Protein AF-A0A7Y5CCT7-F1 (afdb_monomer_lite)

Sequence (639 aa):
MWETSLDADAASLSAALAESGMPEADVRQTIVNYRAVRVAMAPTPEQLVTNQPAVPVNAQSLDEVTAKIPREFALYAQGAALYHTHDWDGAVSKWKSLLALPESERRHRSVWAAYMIARATTDTNEAAAHYDMTRDLAKAGFDDPLNLAGESIGWQAKMDLNNGNIVAAIHGYAQPFLNPDSPAMPDYISLGVACAIALETTAVLPEAVQDDVCRIAISTYVVSHPDSRNLAKKWLEAVSRAGLKGEMAHADLLAFTAYQLGDFETASRWIETIVSPTPYSKWVQSKLLLRQGQIDDAVALLRELVGSESEYLDRVLYDESGLDGPQTGPRDHVSGELGVLLLGQKEYVEALDLFVHNGHHLDAAYVAERVLTTEELRSYVDARKDDNAVNGPVARNSHAFGYSCSLKDLLGRRLAREGRWEEAFRYLPPGPKEDAERLSAAIRDGRPDEGPATTQSAWGWFIGVQPRTVVDRVRAKRLSEAASVVRTSGMEILGTQVEPDWYAFEGNFELPGAGPHRIAGNLNESYVSSIAQISPQLINVLVASEDERDRYRLNAPQPNHRFHYRYTAAELMWQSALNLPDNDIETMRALYTGGKYLLSMDDYRAANKFYRSLVWRNLNMPYAQLADRTRWFPEKPPE

pLDDT: mean 88.2, std 12.37, range [37.38, 98.5]

Foldseek 3Di:
DLVLVLVLLLVVQLVQCVVVVHDNVVSVVLSVLLSVQSVQLDADPVCVVVVAAHDQGDPVSLCVSLVPTQVLSSLQSQLSSCVSRLVLVRSLVSLVVLCPDDCVRNQACVLVSLLSNLVRDPDPVSNLVSLVSSLVSVVVPRDDPPLSNQVSLQVNLVSCVVVVVLLSSLCSQCVVVVDVPRSHDHDLPSNLVSLVVCLVPLVCLLVLLVDQSSLVSNLVSCLVCLVVLVSLVSNLVSNVVNVDDAQHDPLLSSLVSCVSNVNNVSNVVSLVRHPDDDLSSLQSVLVSCQLVLVLVSSLVSLVCSLPDDDPQQVDFDDDPPPQDAPRAGNSLVSLQVSLLLCQLVVVLLSSLVSCLVGQNQLSNLCSLQQFDDLVSLVVSLVVCVVPCSQANDFPCPVRYLDRHDNSLLLSLLLCLLVLVLVVSLVRADPPLSVLSVLLNVLCCQLDPPDDADWPDDPVCVVVVNDTAGAQDLRSLVSLLSNLVSLLPNVCSRHNRCAAPAVVSNVSPDHDPGPVVVQLVLDPDCVCVVCVVSGDPSSSSSNHHDPSSNVSNVVSARVPRHHSVSLLVSLVSLVSSLSSHAFQDLSNQQSLLVSLVSCVVVVNNVSSLVSLVCSLVRNVVHPLSVVSVVVVHHDPDGRD

Structure (mmCIF, N/CA/C/O backbone):
data_AF-A0A7Y5CCT7-F1
#
_entry.id   AF-A0A7Y5CCT7-F1
#
loop_
_atom_site.group_PDB
_atom_site.id
_atom_site.type_symbol
_atom_site.label_atom_id
_atom_site.label_alt_id
_atom_site.label_comp_id
_atom_site.label_asym_id
_atom_site.label_entity_id
_atom_site.label_seq_id
_atom_site.pdbx_PDB_ins_code
_atom_site.Cartn_x
_atom_site.Cartn_y
_atom_site.Cartn_z
_atom_site.occupancy
_atom_site.B_iso_or_equiv
_atom_site.auth_seq_id
_atom_site.auth_comp_id
_atom_site.auth_asym_id
_atom_site.auth_atom_id
_atom_site.pdbx_PDB_model_num
ATOM 1 N N . MET A 1 1 ? -30.580 -1.346 10.458 1.00 62.41 1 MET A N 1
ATOM 2 C CA . MET A 1 1 ? -30.921 -1.334 11.899 1.00 62.41 1 MET A CA 1
ATOM 3 C C . MET A 1 1 ? -32.430 -1.461 12.129 1.00 62.41 1 MET A C 1
ATOM 5 O O . MET A 1 1 ? -32.826 -2.418 12.773 1.00 62.41 1 MET A O 1
ATOM 9 N N . TRP A 1 2 ? -33.282 -0.591 11.559 1.00 79.62 2 TRP A N 1
ATOM 10 C CA . TRP A 1 2 ? -34.746 -0.668 11.750 1.00 79.62 2 TRP A CA 1
ATOM 11 C C . TRP A 1 2 ? -35.386 -1.999 11.314 1.00 79.62 2 TRP A C 1
ATOM 13 O O . TRP A 1 2 ? -36.176 -2.571 12.059 1.00 79.62 2 TRP A O 1
ATOM 23 N N . GLU A 1 3 ? -35.018 -2.521 10.139 1.00 83.81 3 GLU A N 1
ATOM 24 C CA . GLU A 1 3 ? -35.530 -3.811 9.646 1.00 83.81 3 GLU A CA 1
ATOM 25 C C . GLU A 1 3 ? -35.153 -4.972 10.573 1.00 83.81 3 GLU A C 1
ATOM 27 O O . GLU A 1 3 ? -36.016 -5.758 10.949 1.00 83.81 3 GLU A O 1
ATOM 32 N N . THR A 1 4 ? -33.902 -5.012 11.042 1.00 85.12 4 THR A N 1
ATOM 33 C CA . THR A 1 4 ? -33.415 -6.011 12.005 1.00 85.12 4 THR A CA 1
ATOM 34 C C . THR A 1 4 ? -34.231 -5.993 13.298 1.00 85.12 4 THR A C 1
ATOM 36 O O . THR A 1 4 ? -34.642 -7.044 13.790 1.00 85.12 4 THR A O 1
ATOM 39 N N . SER A 1 5 ? -34.522 -4.801 13.831 1.00 87.31 5 SER A N 1
ATOM 40 C CA . SER A 1 5 ? -35.366 -4.650 15.017 1.00 87.31 5 SER A CA 1
ATOM 41 C C . SER A 1 5 ? -36.797 -5.116 14.766 1.00 87.31 5 SER A C 1
ATOM 43 O O . SER A 1 5 ? -37.362 -5.809 15.605 1.00 87.31 5 SER A O 1
ATOM 45 N N . LEU A 1 6 ? -37.384 -4.778 13.615 1.00 90.88 6 LEU A N 1
ATOM 46 C CA . LEU A 1 6 ? -38.736 -5.198 13.248 1.00 90.88 6 LEU A CA 1
ATOM 47 C C . LEU A 1 6 ? -38.849 -6.720 13.079 1.00 90.88 6 LEU A C 1
ATOM 49 O O . LEU A 1 6 ? -39.849 -7.313 13.490 1.00 90.88 6 LEU A O 1
ATOM 53 N N . ASP A 1 7 ? -37.835 -7.348 12.489 1.00 93.06 7 ASP A N 1
ATOM 54 C CA . ASP A 1 7 ? -37.792 -8.791 12.284 1.00 93.06 7 ASP A CA 1
ATOM 55 C C . ASP A 1 7 ? -37.672 -9.547 13.604 1.00 93.06 7 ASP A C 1
ATOM 57 O O . ASP A 1 7 ? -38.469 -10.458 13.847 1.00 93.06 7 ASP A O 1
ATOM 61 N N . ALA A 1 8 ? -36.759 -9.123 14.485 1.00 93.06 8 ALA A N 1
ATOM 62 C CA . ALA A 1 8 ? -36.655 -9.668 15.836 1.00 93.06 8 ALA A CA 1
ATOM 63 C C . ALA A 1 8 ? -37.968 -9.480 16.613 1.00 93.06 8 ALA A C 1
ATOM 65 O O . ALA A 1 8 ? -38.426 -10.390 17.308 1.00 93.06 8 ALA A O 1
ATOM 66 N N . ASP A 1 9 ? -38.621 -8.323 16.450 1.00 94.06 9 ASP A N 1
ATOM 67 C CA . ASP A 1 9 ? -39.863 -8.024 17.150 1.00 94.06 9 ASP A CA 1
ATOM 68 C C . ASP A 1 9 ? -40.997 -8.973 16.736 1.00 94.06 9 ASP A C 1
ATOM 70 O O . ASP A 1 9 ? -41.633 -9.624 17.571 1.00 94.06 9 ASP A O 1
ATOM 74 N N . ALA A 1 10 ? -41.200 -9.093 15.422 1.00 94.25 10 ALA A N 1
ATOM 75 C CA . ALA A 1 10 ? -42.204 -9.963 14.831 1.00 94.25 10 ALA A CA 1
ATOM 76 C C . ALA A 1 10 ? -41.939 -11.448 15.121 1.00 94.25 10 ALA A C 1
ATOM 78 O O . ALA A 1 10 ? -42.894 -12.200 15.311 1.00 94.25 10 ALA A O 1
ATOM 79 N N . ALA A 1 11 ? -40.673 -11.872 15.177 1.00 95.62 11 ALA A N 1
ATOM 80 C CA . ALA A 1 11 ? -40.308 -13.242 15.520 1.00 95.62 11 ALA A CA 1
ATOM 81 C C . ALA A 1 11 ? -40.705 -13.589 16.965 1.00 95.62 11 ALA A C 1
ATOM 83 O O . ALA A 1 11 ? -41.392 -14.591 17.172 1.00 95.62 11 ALA A O 1
ATOM 84 N N . SER A 1 12 ? -40.369 -12.738 17.947 1.00 95.56 12 SER A N 1
ATOM 85 C CA . SER A 1 12 ? -40.786 -12.953 19.343 1.00 95.56 12 SER A CA 1
ATOM 86 C C . SER A 1 12 ? -42.309 -12.976 19.485 1.00 95.56 12 SER A C 1
ATOM 88 O O . SER A 1 12 ? -42.849 -13.834 20.179 1.00 95.56 12 SER A O 1
ATOM 90 N N . LEU A 1 13 ? -43.021 -12.069 18.801 1.00 96.62 13 LEU A N 1
ATOM 91 C CA . LEU A 1 13 ? -44.484 -12.039 18.851 1.00 96.62 13 LEU A CA 1
ATOM 92 C C . LEU A 1 13 ? -45.090 -13.304 18.233 1.00 96.62 13 LEU A C 1
ATOM 94 O O . LEU A 1 13 ? -46.041 -13.862 18.775 1.00 96.62 13 LEU A O 1
ATOM 98 N N . SER A 1 14 ? -44.535 -13.773 17.114 1.00 95.94 14 SER A N 1
ATOM 99 C CA . SER A 1 14 ? -45.013 -14.986 16.449 1.00 95.94 14 SER A CA 1
ATOM 100 C C . SER A 1 14 ? -44.858 -16.211 17.347 1.00 95.94 14 SER A C 1
ATOM 102 O O . SER A 1 14 ? -45.767 -17.038 17.391 1.00 95.94 14 SER A O 1
ATOM 104 N N . ALA A 1 15 ? -43.737 -16.319 18.067 1.00 93.88 15 ALA A N 1
ATOM 105 C CA . ALA A 1 15 ? -43.503 -17.394 19.026 1.00 93.88 15 ALA A CA 1
ATOM 106 C C . ALA A 1 15 ? -44.506 -17.334 20.190 1.00 93.88 15 ALA A C 1
ATOM 108 O O . ALA A 1 15 ? -45.196 -18.317 20.448 1.00 93.88 15 ALA A O 1
ATOM 109 N N . ALA A 1 16 ? -44.680 -16.161 20.809 1.00 94.56 16 ALA A N 1
ATOM 110 C CA . ALA A 1 16 ? -45.609 -15.976 21.926 1.00 94.56 16 ALA A CA 1
ATOM 111 C C . ALA A 1 16 ? -47.072 -16.292 21.548 1.00 94.56 16 ALA A C 1
ATOM 113 O O . ALA A 1 16 ? -47.807 -16.931 22.303 1.00 94.56 16 ALA A O 1
ATOM 114 N N . LEU A 1 17 ? -47.509 -15.875 20.354 1.00 94.81 17 LEU A N 1
ATOM 115 C CA . LEU A 1 17 ? -48.852 -16.177 19.851 1.00 94.81 17 LEU A CA 1
ATOM 116 C C . LEU A 1 17 ? -49.039 -17.675 19.575 1.00 94.81 17 LEU A C 1
ATOM 118 O O . LEU A 1 17 ? -50.087 -18.227 19.915 1.00 94.81 17 LEU A O 1
ATOM 122 N N . ALA A 1 18 ? -48.034 -18.345 19.008 1.00 91.50 18 ALA A N 1
ATOM 123 C CA . ALA A 1 18 ? -48.075 -19.791 18.806 1.00 91.50 18 ALA A CA 1
ATOM 124 C C . ALA A 1 18 ? -48.156 -20.552 20.144 1.00 91.50 18 ALA A C 1
ATOM 126 O O . ALA A 1 18 ? -48.962 -21.472 20.275 1.00 91.50 18 ALA A O 1
ATOM 127 N N . GLU A 1 19 ? -47.396 -20.131 21.159 1.00 91.06 19 GLU A N 1
ATOM 128 C CA . GLU A 1 19 ? -47.427 -20.718 22.508 1.00 91.06 19 GLU A CA 1
ATOM 129 C C . GLU A 1 19 ? -48.789 -20.547 23.199 1.00 91.06 19 GLU A C 1
ATOM 131 O O . GLU A 1 19 ? -49.232 -21.438 23.923 1.00 91.06 19 GLU A O 1
ATOM 136 N N . SER A 1 20 ? -49.508 -19.455 22.917 1.00 89.38 20 SER A N 1
ATOM 137 C CA . SER A 1 20 ? -50.880 -19.239 23.405 1.00 89.38 20 SER A CA 1
ATOM 138 C C . SER A 1 20 ? -51.942 -20.161 22.777 1.00 89.38 20 SER A C 1
ATOM 140 O O . SER A 1 20 ? -53.102 -20.133 23.191 1.00 89.38 20 SER A O 1
ATOM 142 N N . GLY A 1 21 ? -51.571 -20.978 21.781 1.00 90.50 21 GLY A N 1
ATOM 143 C CA . GLY A 1 21 ? -52.486 -21.875 21.068 1.00 90.50 21 GLY A CA 1
ATOM 144 C C . GLY A 1 21 ? -53.294 -21.208 19.948 1.00 90.50 21 GLY A C 1
ATOM 145 O O . GLY A 1 21 ? -54.301 -21.769 19.511 1.00 90.50 21 GLY A O 1
ATOM 146 N N . MET A 1 22 ? -52.887 -20.024 19.477 1.00 92.62 22 MET A N 1
ATOM 147 C CA . MET A 1 22 ? -53.545 -19.340 18.359 1.00 92.62 22 MET A CA 1
ATOM 148 C C . MET A 1 22 ? -53.342 -20.115 17.036 1.00 92.62 22 MET A C 1
ATOM 150 O O . MET A 1 22 ? -52.225 -20.565 16.766 1.00 92.62 22 MET A O 1
ATOM 154 N N . PRO A 1 23 ? -54.372 -20.263 16.174 1.00 94.69 23 PRO A N 1
ATOM 155 C CA . PRO A 1 23 ? -54.228 -20.931 14.879 1.00 94.69 23 PRO A CA 1
ATOM 156 C C . PRO A 1 23 ? -53.180 -20.260 13.985 1.00 94.69 23 PRO A C 1
ATOM 158 O O . PRO A 1 23 ? -53.124 -19.038 13.892 1.00 94.69 23 PRO A O 1
ATOM 161 N N . GLU A 1 24 ? -52.391 -21.049 13.253 1.00 92.81 24 GLU A N 1
ATOM 162 C CA . GLU A 1 24 ? -51.265 -20.543 12.449 1.00 92.81 24 GLU A CA 1
ATOM 163 C C . GLU A 1 24 ? -51.671 -19.457 11.432 1.00 92.81 24 GLU A C 1
ATOM 165 O O . GLU A 1 24 ? -50.946 -18.482 11.229 1.00 92.81 24 GLU A O 1
ATOM 170 N N . ALA A 1 25 ? -52.849 -19.588 10.814 1.00 92.62 25 ALA A N 1
ATOM 171 C CA . ALA A 1 25 ? -53.378 -18.580 9.894 1.00 92.62 25 ALA A CA 1
ATOM 172 C C . ALA A 1 25 ? -53.645 -17.233 10.595 1.00 92.62 25 ALA A C 1
ATOM 174 O O . ALA A 1 25 ? -53.314 -16.178 10.048 1.00 92.62 25 ALA A O 1
ATOM 175 N N . ASP A 1 26 ? -54.170 -17.275 11.822 1.00 93.12 26 ASP A N 1
ATOM 176 C CA . ASP A 1 26 ? -54.460 -16.090 12.632 1.00 93.12 26 ASP A CA 1
ATOM 177 C C . ASP A 1 26 ? -53.172 -15.458 13.172 1.00 93.12 26 ASP A C 1
ATOM 179 O O . ASP A 1 26 ? -53.050 -14.230 13.179 1.00 93.12 26 ASP A O 1
ATOM 183 N N . VAL A 1 27 ? -52.173 -16.276 13.536 1.00 93.06 27 VAL A N 1
ATOM 184 C CA . VAL A 1 27 ? -50.828 -15.797 13.893 1.00 93.06 27 VAL A CA 1
ATOM 185 C C . VAL A 1 27 ? -50.231 -15.022 12.723 1.00 93.06 27 VAL A C 1
ATOM 187 O O . VAL A 1 27 ? -49.867 -13.858 12.884 1.00 93.06 27 VAL A O 1
ATOM 190 N N . ARG A 1 28 ? -50.195 -15.612 11.518 1.00 93.62 28 ARG A N 1
ATOM 191 C CA . ARG A 1 28 ? -49.652 -14.946 10.319 1.00 93.62 28 ARG A CA 1
ATOM 192 C C . ARG A 1 28 ? -50.354 -13.618 10.042 1.00 93.62 28 ARG A C 1
ATOM 194 O O . ARG A 1 28 ? -49.679 -12.615 9.818 1.00 93.62 28 ARG A O 1
ATOM 201 N N . GLN A 1 29 ? -51.686 -13.585 10.099 1.00 94.12 29 GLN A N 1
ATOM 202 C CA . GLN A 1 29 ? -52.441 -12.353 9.864 1.00 94.12 29 GLN A CA 1
ATOM 203 C C . GLN A 1 29 ? -52.169 -11.291 10.941 1.00 94.12 29 GLN A C 1
ATOM 205 O O . GLN A 1 29 ? -52.025 -10.109 10.624 1.00 94.12 29 GLN A O 1
ATOM 210 N N . THR A 1 30 ? -52.059 -11.702 12.206 1.00 94.25 30 THR A N 1
ATOM 211 C CA . THR A 1 30 ? -51.740 -10.805 13.324 1.00 94.25 30 THR A CA 1
ATOM 212 C C . THR A 1 30 ? -50.345 -10.204 13.168 1.00 94.25 30 THR A C 1
ATOM 214 O O . THR A 1 30 ? -50.188 -8.994 13.329 1.00 94.25 30 THR A O 1
ATOM 217 N N . ILE A 1 31 ? -49.352 -11.001 12.759 1.00 95.50 31 ILE A N 1
ATOM 218 C CA . ILE A 1 31 ? -47.993 -10.519 12.479 1.00 95.50 31 ILE A CA 1
ATOM 219 C C . ILE A 1 31 ? -47.966 -9.531 11.312 1.00 95.50 31 ILE A C 1
ATOM 221 O O . ILE A 1 31 ? -47.296 -8.504 11.412 1.00 95.50 31 ILE A O 1
ATOM 225 N N . VAL A 1 32 ? -48.706 -9.790 10.229 1.00 94.88 32 VAL A N 1
ATOM 226 C CA . VAL A 1 32 ? -48.808 -8.854 9.093 1.00 94.88 32 VAL A CA 1
ATOM 227 C C . VAL A 1 32 ? -49.368 -7.507 9.550 1.00 94.88 32 VAL A C 1
ATOM 229 O O . VAL A 1 32 ? -48.777 -6.465 9.261 1.00 94.88 32 VAL A O 1
ATOM 232 N N . ASN A 1 33 ? -50.462 -7.520 10.314 1.00 93.25 33 ASN A N 1
ATOM 233 C CA . ASN A 1 33 ? -51.089 -6.294 10.807 1.00 93.25 33 ASN A CA 1
ATOM 234 C C . ASN A 1 33 ? -50.175 -5.546 11.792 1.00 93.25 33 ASN A C 1
ATOM 236 O O . ASN A 1 33 ? -50.035 -4.327 11.711 1.00 93.25 33 ASN A O 1
ATOM 240 N N . TYR A 1 34 ? -49.507 -6.277 12.688 1.00 94.12 34 TYR A N 1
ATOM 241 C CA . TYR A 1 34 ? -48.546 -5.713 13.633 1.00 94.12 34 TYR A CA 1
ATOM 242 C C . TYR A 1 34 ? -47.343 -5.076 12.933 1.00 94.12 34 TYR A C 1
ATOM 244 O O . TYR A 1 34 ? -46.989 -3.935 13.237 1.00 94.12 34 TYR A O 1
ATOM 252 N N . ARG A 1 35 ? -46.756 -5.759 11.941 1.00 94.31 35 ARG A N 1
ATOM 253 C CA . ARG A 1 35 ? -45.669 -5.204 11.123 1.00 94.31 35 ARG A CA 1
ATOM 254 C C . ARG A 1 35 ? -46.106 -3.938 10.399 1.00 94.31 35 ARG A C 1
ATOM 256 O O . ARG A 1 35 ? -45.359 -2.968 10.417 1.00 94.31 35 ARG A O 1
ATOM 263 N N . ALA A 1 36 ? -47.304 -3.917 9.812 1.00 92.44 36 ALA A N 1
ATOM 264 C CA . ALA A 1 36 ? -47.814 -2.738 9.113 1.00 92.44 36 ALA A CA 1
ATOM 265 C C . ALA A 1 36 ? -47.897 -1.514 10.038 1.00 92.44 36 ALA A C 1
ATOM 267 O O . ALA A 1 36 ? -47.431 -0.433 9.677 1.00 92.44 36 ALA A O 1
ATOM 268 N N . VAL A 1 37 ? -48.417 -1.696 11.258 1.00 92.06 37 VAL A N 1
ATOM 269 C CA . VAL A 1 37 ? -48.476 -0.623 12.260 1.00 92.06 37 VAL A CA 1
ATOM 270 C C . VAL A 1 37 ? -47.074 -0.175 12.672 1.00 92.06 37 VAL A C 1
ATOM 272 O O . VAL A 1 37 ? -46.818 1.022 12.730 1.00 92.06 37 VAL A O 1
ATOM 275 N N . ARG A 1 38 ? -46.143 -1.106 12.910 1.00 91.81 38 ARG A N 1
ATOM 276 C CA . ARG A 1 38 ? -44.763 -0.762 13.279 1.00 91.81 38 ARG A CA 1
ATOM 277 C C . ARG A 1 38 ? -44.023 -0.027 12.172 1.00 91.81 38 ARG A C 1
ATOM 279 O O . ARG A 1 38 ? -43.390 0.976 12.464 1.00 91.81 38 ARG A O 1
ATOM 286 N N . VAL A 1 39 ? -44.147 -0.452 10.918 1.00 91.31 39 VAL A N 1
ATOM 287 C CA . VAL A 1 39 ? -43.567 0.256 9.764 1.00 91.31 39 VAL A CA 1
ATOM 288 C C . VAL A 1 39 ? -44.108 1.681 9.665 1.00 91.31 39 VAL A C 1
ATOM 290 O O . VAL A 1 39 ? -43.334 2.599 9.423 1.00 91.31 39 VAL A O 1
ATOM 293 N N . ALA A 1 40 ? -45.403 1.887 9.922 1.00 90.12 40 ALA A N 1
ATOM 294 C CA . ALA A 1 40 ? -46.003 3.219 9.911 1.00 90.12 40 ALA A CA 1
ATOM 295 C C . ALA A 1 40 ? -45.479 4.151 11.025 1.00 90.12 40 ALA A C 1
ATOM 297 O O . ALA A 1 40 ? -45.616 5.362 10.893 1.00 90.12 40 ALA A O 1
ATOM 298 N N . MET A 1 41 ? -44.880 3.615 12.100 1.00 90.25 41 MET A N 1
ATOM 299 C CA . MET A 1 41 ? -44.240 4.417 13.157 1.00 90.25 41 MET A CA 1
ATOM 300 C C . MET A 1 41 ? -42.843 4.917 12.769 1.00 90.25 41 MET A C 1
ATOM 302 O O . MET A 1 41 ? -42.309 5.794 13.446 1.00 90.25 41 MET A O 1
ATOM 306 N N . ALA A 1 42 ? -42.220 4.338 11.737 1.00 86.31 42 ALA A N 1
ATOM 307 C CA . ALA A 1 42 ? -40.835 4.628 11.400 1.00 86.31 42 ALA A CA 1
ATOM 308 C C . ALA A 1 42 ? -40.684 6.086 10.923 1.00 86.31 42 ALA A C 1
ATOM 310 O O . ALA A 1 42 ? -41.380 6.494 9.988 1.00 86.31 42 ALA A O 1
ATOM 311 N N . PRO A 1 43 ? -39.769 6.877 11.510 1.00 84.69 43 PRO A N 1
ATOM 312 C CA . PRO A 1 43 ? -39.461 8.199 10.989 1.00 84.69 43 PRO A CA 1
ATOM 313 C C . PRO A 1 43 ? -38.801 8.076 9.613 1.00 84.69 43 PRO A C 1
ATOM 315 O O . PRO A 1 43 ? -38.043 7.142 9.337 1.00 84.69 43 PRO A O 1
ATOM 318 N N . THR A 1 44 ? -39.068 9.045 8.742 1.00 87.06 44 THR A N 1
ATOM 319 C CA . THR A 1 44 ? -38.363 9.152 7.461 1.00 87.06 44 THR A CA 1
ATOM 320 C C . THR A 1 44 ? -36.877 9.476 7.683 1.00 87.06 44 THR A C 1
ATOM 322 O O . THR A 1 44 ? -36.518 10.044 8.720 1.00 87.06 44 THR A O 1
ATOM 325 N N . PRO A 1 45 ? -35.990 9.179 6.713 1.00 85.94 45 PRO A N 1
ATOM 326 C CA . PRO A 1 45 ? -34.579 9.557 6.809 1.00 85.94 45 PRO A CA 1
ATOM 327 C C . PRO A 1 45 ? -34.369 11.055 7.078 1.00 85.94 45 PRO A C 1
ATOM 329 O O . PRO A 1 45 ? -33.509 11.425 7.871 1.00 85.94 45 PRO A O 1
ATOM 332 N N . GLU A 1 46 ? -35.192 11.918 6.477 1.00 87.44 46 GLU A N 1
ATOM 333 C CA . GLU A 1 46 ? -35.143 13.367 6.698 1.00 87.44 46 GLU A CA 1
ATOM 334 C C . GLU A 1 46 ? -35.504 13.745 8.142 1.00 87.44 46 GLU A C 1
ATOM 336 O O . GLU A 1 46 ? -34.798 14.539 8.766 1.00 87.44 46 GLU A O 1
ATOM 341 N N . GLN A 1 47 ? -36.547 13.134 8.711 1.00 87.88 47 GLN A N 1
ATOM 342 C CA . GLN A 1 47 ? -36.944 13.355 10.107 1.00 87.88 47 GLN A CA 1
ATOM 343 C C . GLN A 1 47 ? -35.867 12.898 11.095 1.00 87.88 47 GLN A C 1
ATOM 345 O O . GLN A 1 47 ? -35.614 13.591 12.077 1.00 87.88 47 GLN A O 1
ATOM 350 N N . LEU A 1 48 ? -35.190 11.779 10.819 1.00 81.19 48 LEU A N 1
ATOM 351 C CA . LEU A 1 48 ? -34.073 11.298 11.638 1.00 81.19 48 LEU A CA 1
ATOM 352 C C . LEU A 1 48 ? -32.892 12.278 11.635 1.00 81.19 48 LEU A C 1
ATOM 354 O O . LEU A 1 48 ? -32.351 12.583 12.694 1.00 81.19 48 LEU A O 1
ATOM 358 N N . VAL A 1 49 ? -32.511 12.797 10.464 1.00 82.56 49 VAL A N 1
ATOM 359 C CA . VAL A 1 49 ? -31.387 13.745 10.336 1.00 82.56 49 VAL A CA 1
ATOM 360 C C . VAL A 1 49 ? -31.715 15.099 10.968 1.00 82.56 49 VAL A C 1
ATOM 362 O O . VAL A 1 49 ? -30.855 15.722 11.585 1.00 82.56 49 VAL A O 1
ATOM 365 N N . THR A 1 50 ? -32.959 15.558 10.835 1.00 87.81 50 THR A N 1
ATOM 366 C CA . THR A 1 50 ? -33.409 16.861 11.356 1.00 87.81 50 THR A CA 1
ATOM 367 C C . THR A 1 50 ? -33.951 16.801 12.785 1.00 87.81 50 THR A C 1
ATOM 369 O O . THR A 1 50 ? -34.344 17.834 13.327 1.00 87.81 50 THR A O 1
ATOM 372 N N . ASN A 1 51 ? -33.958 15.615 13.406 1.00 86.38 51 ASN A N 1
ATOM 373 C CA . ASN A 1 51 ? -34.543 15.350 14.721 1.00 86.38 51 ASN A CA 1
ATOM 374 C C . ASN A 1 51 ? -35.994 15.865 14.843 1.00 86.38 51 ASN A C 1
ATOM 376 O O . ASN A 1 51 ? -36.365 16.520 15.820 1.00 86.38 51 ASN A O 1
ATOM 380 N N . GLN A 1 52 ? -36.806 15.614 13.815 1.00 90.31 52 GLN A N 1
ATOM 381 C CA . GLN A 1 52 ? -38.229 15.946 13.794 1.00 90.31 52 GLN A CA 1
ATOM 382 C C . GLN A 1 52 ? -39.085 14.739 14.203 1.00 90.31 52 GLN A C 1
ATOM 384 O O . GLN A 1 52 ? -38.747 13.608 13.846 1.00 90.31 52 GLN A O 1
ATOM 389 N N . PRO A 1 53 ? -40.223 14.959 14.892 1.00 90.25 53 PRO A N 1
ATOM 390 C CA . PRO A 1 53 ? -41.117 13.873 15.274 1.00 90.25 53 PRO A CA 1
ATOM 391 C C . PRO A 1 53 ? -41.721 13.190 14.039 1.00 90.25 53 PRO A C 1
ATOM 393 O O . PRO A 1 53 ? -42.024 13.834 13.026 1.00 90.25 53 PRO A O 1
ATOM 396 N N . ALA A 1 54 ? -41.926 11.878 14.140 1.00 90.31 54 ALA A N 1
ATOM 397 C CA . ALA A 1 54 ? -42.638 11.089 13.146 1.00 90.31 54 ALA A CA 1
ATOM 398 C C . ALA A 1 54 ? -44.122 11.484 13.075 1.00 90.31 54 ALA A C 1
ATOM 400 O O . ALA A 1 54 ? -44.684 12.092 13.990 1.00 90.31 54 ALA A O 1
ATOM 401 N N . VAL A 1 55 ? -44.781 11.100 11.981 1.00 88.62 55 VAL A N 1
ATOM 402 C CA . VAL A 1 55 ? -46.233 11.265 11.862 1.00 88.62 55 VAL A CA 1
ATOM 403 C C . VAL A 1 55 ? -46.919 10.283 12.822 1.00 88.62 55 VAL A C 1
ATOM 405 O O . VAL A 1 55 ? -46.585 9.096 12.795 1.00 88.62 55 VAL A O 1
ATOM 408 N N . PRO A 1 56 ? -47.883 10.729 13.651 1.00 89.12 56 PRO A N 1
ATOM 409 C CA . PRO A 1 56 ? -48.625 9.829 14.524 1.00 89.12 56 PRO A CA 1
ATOM 410 C C . PRO A 1 56 ? -49.323 8.726 13.726 1.00 89.12 56 PRO A C 1
ATOM 412 O O . PRO A 1 56 ? -50.031 8.992 12.751 1.00 89.12 56 PRO A O 1
ATOM 415 N N . VAL A 1 57 ? -49.156 7.480 14.163 1.00 89.38 57 VAL A N 1
ATOM 416 C CA . VAL A 1 57 ? -49.887 6.344 13.594 1.00 89.38 57 VAL A CA 1
ATOM 417 C C . VAL A 1 57 ? -51.382 6.440 13.896 1.00 89.38 57 VAL A C 1
ATOM 419 O O . VAL A 1 57 ? -51.799 7.040 14.886 1.00 89.38 57 VAL A O 1
ATOM 422 N N . ASN A 1 58 ? -52.210 5.816 13.053 1.00 89.19 58 ASN A N 1
ATOM 423 C CA . ASN A 1 58 ? -53.652 5.759 13.279 1.00 89.19 58 ASN A CA 1
ATOM 424 C C . ASN A 1 58 ? -53.953 5.037 14.608 1.00 89.19 58 ASN A C 1
ATOM 426 O O . ASN A 1 58 ? -53.735 3.830 14.725 1.00 89.19 58 ASN A O 1
ATOM 430 N N . ALA A 1 59 ? -54.476 5.785 15.585 1.00 82.56 59 ALA A N 1
ATOM 431 C CA . ALA A 1 59 ? -54.775 5.285 16.925 1.00 82.56 59 ALA A CA 1
ATOM 432 C C . ALA A 1 59 ? -55.755 4.103 16.910 1.00 82.56 59 ALA A C 1
ATOM 434 O O . ALA A 1 59 ? -55.534 3.124 17.612 1.00 82.56 59 ALA A O 1
ATOM 435 N N . GLN A 1 60 ? -56.774 4.141 16.046 1.00 84.88 60 GLN A N 1
ATOM 436 C CA . GLN A 1 60 ? -57.731 3.045 15.913 1.00 84.88 60 GLN A CA 1
ATOM 437 C C . GLN A 1 60 ? -57.044 1.772 15.399 1.00 84.88 60 GLN A C 1
ATOM 439 O O . GLN A 1 60 ? -57.261 0.692 15.940 1.00 84.88 60 GLN A O 1
ATOM 444 N N . SER A 1 61 ? -56.170 1.891 14.396 1.00 86.19 61 SER A N 1
ATOM 445 C CA . SER A 1 61 ? -55.414 0.745 13.876 1.00 86.19 61 SER A CA 1
ATOM 446 C C . SER A 1 61 ? -54.436 0.177 14.910 1.00 86.19 61 SER A C 1
ATOM 448 O O . SER A 1 61 ? -54.276 -1.040 14.999 1.00 86.19 61 SER A O 1
ATOM 450 N N . LEU A 1 62 ? -53.798 1.034 15.714 1.00 90.06 62 LEU A N 1
ATOM 451 C CA . LEU A 1 62 ? -52.927 0.604 16.808 1.00 90.06 62 LEU A CA 1
ATOM 452 C C . LEU A 1 62 ? -53.724 -0.106 17.915 1.00 90.06 62 LEU A C 1
ATOM 454 O O . LEU A 1 62 ? -53.308 -1.168 18.376 1.00 90.06 62 LEU A O 1
ATOM 458 N N . ASP A 1 63 ? -54.878 0.425 18.311 1.00 89.75 63 ASP A N 1
ATOM 459 C CA . ASP A 1 63 ? -55.743 -0.179 19.330 1.00 89.75 63 ASP A CA 1
ATOM 460 C C . ASP A 1 63 ? -56.304 -1.534 18.871 1.00 89.75 63 ASP A C 1
ATOM 462 O O . ASP A 1 63 ? -56.251 -2.514 19.615 1.00 89.75 63 ASP A O 1
ATOM 466 N N . GLU A 1 64 ? -56.763 -1.636 17.621 1.00 90.88 64 GLU A N 1
ATOM 467 C CA . GLU A 1 64 ? -57.280 -2.883 17.039 1.00 90.88 64 GLU A CA 1
ATOM 468 C C . GLU A 1 64 ? -56.227 -4.000 16.993 1.00 90.88 64 GLU A C 1
ATOM 470 O O . GLU A 1 64 ? -56.545 -5.167 17.242 1.00 90.88 64 GLU A O 1
ATOM 475 N N . VAL A 1 65 ? -54.974 -3.655 16.680 1.00 91.00 65 VAL A N 1
ATOM 476 C CA . VAL A 1 65 ? -53.856 -4.608 16.667 1.00 91.00 65 VAL A CA 1
ATOM 477 C C . VAL A 1 65 ? -53.422 -4.960 18.087 1.00 91.00 65 VAL A C 1
ATOM 479 O O . VAL A 1 65 ? -53.255 -6.138 18.404 1.00 91.00 65 VAL A O 1
ATOM 482 N N . THR A 1 66 ? -53.263 -3.964 18.961 1.00 91.50 66 THR A N 1
ATOM 483 C CA . THR A 1 66 ? -52.780 -4.180 20.334 1.00 91.50 66 THR A CA 1
ATOM 484 C C . THR A 1 66 ? -53.787 -4.926 21.213 1.00 91.50 66 THR A C 1
ATOM 486 O O . THR A 1 66 ? -53.383 -5.589 22.164 1.00 91.50 66 THR A O 1
ATOM 489 N N . ALA A 1 67 ? -55.078 -4.908 20.867 1.00 91.31 67 ALA A N 1
ATOM 490 C CA . ALA A 1 67 ? -56.114 -5.703 21.528 1.00 91.31 67 ALA A CA 1
ATOM 491 C C . ALA A 1 67 ? -56.010 -7.221 21.270 1.00 91.31 67 ALA A C 1
ATOM 493 O O . ALA A 1 67 ? -56.628 -7.999 21.995 1.00 91.31 67 ALA A O 1
ATOM 494 N N . LYS A 1 68 ? -55.260 -7.654 20.245 1.00 90.44 68 LYS A N 1
ATOM 495 C CA . LYS A 1 68 ? -55.173 -9.063 19.804 1.00 90.44 68 LYS A CA 1
ATOM 496 C C . LYS A 1 68 ? -53.841 -9.744 20.127 1.00 90.44 68 LYS A C 1
ATOM 498 O O . LYS A 1 68 ? -53.628 -10.880 19.714 1.00 90.44 68 LYS A O 1
ATOM 503 N N . ILE A 1 69 ? -52.943 -9.061 20.832 1.00 95.00 69 ILE A N 1
ATOM 504 C CA . ILE A 1 69 ? -51.585 -9.538 21.133 1.00 95.00 69 ILE A CA 1
ATOM 505 C C . ILE A 1 69 ? -51.325 -9.535 22.646 1.00 95.00 69 ILE A C 1
ATOM 507 O O . ILE A 1 69 ? -52.026 -8.830 23.378 1.00 95.00 69 ILE A O 1
ATOM 511 N N . PRO A 1 70 ? -50.324 -10.289 23.142 1.00 96.12 70 PRO A N 1
ATOM 512 C CA . PRO A 1 70 ? -50.005 -10.305 24.564 1.00 96.12 70 PRO A CA 1
ATOM 513 C C . PRO A 1 70 ? -49.634 -8.912 25.088 1.00 96.12 70 PRO A C 1
ATOM 515 O O . PRO A 1 70 ? -49.108 -8.060 24.360 1.00 96.12 70 PRO A O 1
ATOM 518 N N . ARG A 1 71 ? -49.914 -8.679 26.375 1.00 96.12 71 ARG A N 1
ATOM 519 C CA . ARG A 1 71 ? -49.892 -7.336 26.969 1.00 96.12 71 ARG A CA 1
ATOM 520 C C . ARG A 1 71 ? -48.526 -6.656 26.883 1.00 96.12 71 ARG A C 1
ATOM 522 O O . ARG A 1 71 ? -48.480 -5.444 26.679 1.00 96.12 71 ARG A O 1
ATOM 529 N N . GLU A 1 72 ? -47.437 -7.410 26.985 1.00 96.81 72 GLU A N 1
ATOM 530 C CA . GLU A 1 72 ? -46.083 -6.868 26.857 1.00 96.81 72 GLU A CA 1
ATOM 531 C C . GLU A 1 72 ? -45.808 -6.271 25.465 1.00 96.81 72 GLU A C 1
ATOM 533 O O . GLU A 1 72 ? -45.266 -5.174 25.363 1.00 96.81 72 GLU A O 1
ATOM 538 N N . PHE A 1 73 ? -46.266 -6.914 24.386 1.00 97.25 73 PHE A N 1
ATOM 539 C CA . PHE A 1 73 ? -46.093 -6.402 23.023 1.00 97.25 73 PHE A CA 1
ATOM 540 C C . PHE A 1 73 ? -46.991 -5.191 22.777 1.00 97.25 73 PHE A C 1
ATOM 542 O O . PHE A 1 73 ? -46.566 -4.219 22.154 1.00 97.25 73 PHE A O 1
ATOM 549 N N . ALA A 1 74 ? -48.213 -5.219 23.317 1.00 96.62 74 ALA A N 1
ATOM 550 C CA . ALA A 1 74 ? -49.137 -4.094 23.255 1.00 96.62 74 ALA A CA 1
ATOM 551 C C . ALA A 1 74 ? -48.557 -2.840 23.927 1.00 96.62 74 ALA A C 1
ATOM 553 O O . ALA A 1 74 ? -48.510 -1.774 23.314 1.00 96.62 74 ALA A O 1
ATOM 554 N N . LEU A 1 75 ? -48.079 -2.966 25.170 1.00 97.81 75 LEU A N 1
ATOM 555 C CA . LEU A 1 75 ? -47.480 -1.854 25.911 1.00 97.81 75 LEU A CA 1
ATOM 556 C C . LEU A 1 75 ? -46.189 -1.363 25.251 1.00 97.81 75 LEU A C 1
ATOM 558 O O . LEU A 1 75 ? -45.983 -0.152 25.160 1.00 97.81 75 LEU A O 1
ATOM 562 N N . TYR A 1 76 ? -45.357 -2.275 24.739 1.00 96.94 76 TYR A N 1
ATOM 563 C CA . TYR A 1 76 ? -44.136 -1.901 24.035 1.00 96.94 76 TYR A CA 1
ATOM 564 C C . TYR A 1 76 ? -44.434 -1.093 22.766 1.00 96.94 76 TYR A C 1
ATOM 566 O O . TYR A 1 76 ? -43.867 -0.015 22.590 1.00 96.94 76 TYR A O 1
ATOM 574 N N . ALA A 1 77 ? -45.359 -1.562 21.920 1.00 95.62 77 ALA A N 1
ATOM 575 C CA . ALA A 1 77 ? -45.742 -0.879 20.685 1.00 95.62 77 ALA A CA 1
ATOM 576 C C . ALA A 1 77 ? -46.407 0.483 20.944 1.00 95.62 77 ALA A C 1
ATOM 578 O O . ALA A 1 77 ? -46.140 1.438 20.219 1.00 95.62 77 ALA A O 1
ATOM 579 N N . GLN A 1 78 ? -47.226 0.599 21.995 1.00 95.81 78 GLN A N 1
ATOM 580 C CA . GLN A 1 78 ? -47.788 1.886 22.420 1.00 95.81 78 GLN A CA 1
ATOM 581 C C . GLN A 1 78 ? -46.694 2.864 22.860 1.00 95.81 78 GLN A C 1
ATOM 583 O O . GLN A 1 78 ? -46.727 4.025 22.465 1.00 95.81 78 GLN A O 1
ATOM 588 N N . GLY A 1 79 ? -45.710 2.402 23.639 1.00 96.19 79 GLY A N 1
ATOM 589 C CA . GLY A 1 79 ? -44.563 3.227 24.019 1.00 96.19 79 GLY A CA 1
ATOM 590 C C . GLY A 1 79 ? -43.714 3.642 22.813 1.00 96.19 79 GLY A C 1
ATOM 591 O O . GLY A 1 79 ? -43.344 4.805 22.698 1.00 96.19 79 GLY A O 1
ATOM 592 N N . ALA A 1 80 ? -43.479 2.733 21.862 1.00 94.38 80 ALA A N 1
ATOM 593 C CA . ALA A 1 80 ? -42.735 3.026 20.636 1.00 94.38 80 ALA A CA 1
ATOM 594 C C . ALA A 1 80 ? -43.427 4.086 19.758 1.00 94.38 80 ALA A C 1
ATOM 596 O O . ALA A 1 80 ? -42.753 4.964 19.222 1.00 94.38 80 ALA A O 1
ATOM 597 N N . ALA A 1 81 ? -44.761 4.050 19.648 1.00 94.19 81 ALA A N 1
ATOM 598 C CA . ALA A 1 81 ? -45.517 5.081 18.935 1.00 94.19 81 ALA A CA 1
ATOM 599 C C . ALA A 1 81 ? -45.305 6.472 19.554 1.00 94.19 81 ALA A C 1
ATOM 601 O O . ALA A 1 81 ? -45.037 7.425 18.828 1.00 94.19 81 ALA A O 1
ATOM 602 N N . LEU A 1 82 ? -45.373 6.565 20.887 1.00 94.88 82 LEU A N 1
ATOM 603 C CA . LEU A 1 82 ? -45.169 7.815 21.629 1.00 94.88 82 LEU A CA 1
ATOM 604 C C . LEU A 1 82 ? -43.723 8.317 21.512 1.00 94.88 82 LEU A C 1
ATOM 606 O O . LEU A 1 82 ? -43.500 9.508 21.287 1.00 94.88 82 LEU A O 1
ATOM 610 N N . TYR A 1 83 ? -42.752 7.399 21.568 1.00 93.94 83 TYR A N 1
ATOM 611 C CA . TYR A 1 83 ? -41.333 7.694 21.374 1.00 93.94 83 TYR A CA 1
ATOM 612 C C . TYR A 1 83 ? -41.090 8.347 20.008 1.00 93.94 83 TYR A C 1
ATOM 614 O O . TYR A 1 83 ? -40.530 9.433 19.920 1.00 93.94 83 TYR A O 1
ATOM 622 N N . HIS A 1 84 ? -41.580 7.757 18.918 1.00 91.81 84 HIS A N 1
ATOM 623 C CA . HIS A 1 84 ? -41.357 8.333 17.589 1.00 91.81 84 HIS A CA 1
ATOM 624 C C . HIS A 1 84 ? -42.024 9.701 17.385 1.00 91.81 84 HIS A C 1
ATOM 626 O O . HIS A 1 84 ? -41.555 10.482 16.560 1.00 91.81 84 HIS A O 1
ATOM 632 N N . THR A 1 85 ? -43.053 10.040 18.165 1.00 93.19 85 THR A N 1
ATOM 633 C CA . THR A 1 85 ? -43.682 11.372 18.167 1.00 93.19 85 THR A CA 1
ATOM 634 C C . THR A 1 85 ? -43.088 12.346 19.195 1.00 93.19 85 THR A C 1
ATOM 636 O O . THR A 1 85 ? -43.637 13.429 19.379 1.00 93.19 85 THR A O 1
ATOM 639 N N . HIS A 1 86 ? -41.979 11.985 19.851 1.00 93.38 86 HIS A N 1
ATOM 640 C CA . HIS A 1 86 ? -41.292 12.760 20.896 1.00 93.38 86 HIS A CA 1
ATOM 641 C C . HIS A 1 86 ? -42.095 12.971 22.197 1.00 93.38 86 HIS A C 1
ATOM 643 O O . HIS A 1 86 ? -41.773 13.857 22.989 1.00 93.38 86 HIS A O 1
ATOM 649 N N . ASP A 1 87 ? -43.111 12.144 22.459 1.00 94.94 87 ASP A N 1
ATOM 650 C CA . ASP A 1 87 ? -43.770 12.072 23.769 1.00 94.94 87 ASP A CA 1
ATOM 651 C C . ASP A 1 87 ? -43.009 11.081 24.664 1.00 94.94 87 ASP A C 1
ATOM 653 O O . ASP A 1 87 ? -43.395 9.921 24.847 1.00 94.94 87 ASP A O 1
ATOM 657 N N . TRP A 1 88 ? -41.855 11.533 25.162 1.00 95.00 88 TRP A N 1
ATOM 658 C CA . TRP A 1 88 ? -40.926 10.704 25.930 1.00 95.00 88 TRP A CA 1
ATOM 659 C C . TRP A 1 88 ? -41.514 10.253 27.269 1.00 95.00 88 TRP A C 1
ATOM 661 O O . TRP A 1 88 ? -41.401 9.077 27.617 1.00 95.00 88 TRP A O 1
ATOM 671 N N . ASP A 1 89 ? -42.203 11.145 27.984 1.00 96.00 89 ASP A N 1
ATOM 672 C CA . ASP A 1 89 ? -42.840 10.832 29.268 1.00 96.00 89 ASP A CA 1
ATOM 673 C C . ASP A 1 89 ? -43.956 9.794 29.094 1.00 96.00 89 ASP A C 1
ATOM 675 O O . ASP A 1 89 ? -44.055 8.829 29.864 1.00 96.00 89 ASP A O 1
ATOM 679 N N . GLY A 1 90 ? -44.770 9.946 28.042 1.00 96.69 90 GLY A N 1
ATOM 680 C CA . GLY A 1 90 ? -45.787 8.972 27.668 1.00 96.69 90 GLY A CA 1
ATOM 681 C C . GLY A 1 90 ? -45.180 7.608 27.332 1.00 96.69 90 GLY A C 1
ATOM 682 O O . GLY A 1 90 ? -45.658 6.579 27.824 1.00 96.69 90 GLY A O 1
ATOM 683 N N . ALA A 1 91 ? -44.095 7.583 26.554 1.00 97.12 91 ALA A N 1
ATOM 684 C CA . ALA A 1 91 ? -43.382 6.355 26.208 1.00 97.12 91 ALA A CA 1
ATOM 685 C C . ALA A 1 91 ? -42.821 5.640 27.452 1.00 97.12 91 ALA A C 1
ATOM 687 O O . ALA A 1 91 ? -43.101 4.455 27.669 1.00 97.12 91 ALA A O 1
ATOM 688 N N . VAL A 1 92 ? -42.118 6.376 28.322 1.00 97.69 92 VAL A N 1
ATOM 689 C CA . VAL A 1 92 ? -41.573 5.870 29.593 1.00 97.69 92 VAL A CA 1
ATOM 690 C C . VAL A 1 92 ? -42.685 5.307 30.480 1.00 97.69 92 VAL A C 1
ATOM 692 O O . VAL A 1 92 ? -42.532 4.222 31.042 1.00 97.69 92 VAL A O 1
ATOM 695 N N . SER A 1 93 ? -43.835 5.981 30.570 1.00 97.88 93 SER A N 1
ATOM 696 C CA . SER A 1 93 ? -44.991 5.500 31.339 1.00 97.88 93 SER A CA 1
ATOM 697 C C . SER A 1 93 ? -45.504 4.135 30.850 1.00 97.88 93 SER A C 1
ATOM 699 O O . SER A 1 93 ? -45.772 3.230 31.654 1.00 97.88 93 SER A O 1
ATOM 701 N N . LYS A 1 94 ? -45.590 3.939 29.525 1.00 98.19 94 LYS A N 1
ATOM 702 C CA . LYS A 1 94 ? -46.006 2.659 28.925 1.00 98.19 94 LYS A CA 1
ATOM 703 C C . LYS A 1 94 ? -45.014 1.540 29.212 1.00 98.19 94 LYS A C 1
ATOM 705 O O . LYS A 1 94 ? -45.431 0.446 29.592 1.00 98.19 94 LYS A O 1
ATOM 710 N N . TRP A 1 95 ? -43.719 1.807 29.089 1.00 98.50 95 TRP A N 1
ATOM 711 C CA . TRP A 1 95 ? -42.684 0.808 29.352 1.00 98.50 95 TRP A CA 1
ATOM 712 C C . TRP A 1 95 ? -42.527 0.486 30.843 1.00 98.50 95 TRP A C 1
ATOM 714 O O . TRP A 1 95 ? -42.351 -0.678 31.188 1.00 98.50 95 TRP A O 1
ATOM 724 N N . LYS A 1 96 ? -42.710 1.451 31.752 1.00 98.12 96 LYS A N 1
ATOM 725 C CA . LYS A 1 96 ? -42.800 1.166 33.198 1.00 98.12 96 LYS A CA 1
ATOM 726 C C . LYS A 1 96 ? -44.001 0.280 33.528 1.00 98.12 96 LYS A C 1
ATOM 728 O O . LYS A 1 96 ? -43.881 -0.649 34.321 1.00 98.12 96 LYS A O 1
ATOM 733 N N . SER A 1 97 ? -45.141 0.517 32.876 1.00 98.38 97 SER A N 1
ATOM 734 C CA . SER A 1 97 ? -46.322 -0.347 33.014 1.00 98.38 97 SER A CA 1
ATOM 735 C C . SER A 1 97 ? -46.059 -1.771 32.512 1.00 98.38 97 SER A C 1
ATOM 737 O O . SER A 1 97 ? -46.601 -2.719 33.069 1.00 98.38 97 SER A O 1
ATOM 739 N N . LEU A 1 98 ? -45.218 -1.931 31.483 1.00 98.25 98 LEU A N 1
ATOM 740 C CA . LEU A 1 98 ? -44.776 -3.237 30.990 1.00 98.25 98 LEU A CA 1
ATOM 741 C C . LEU A 1 98 ? -43.900 -3.944 32.025 1.00 98.25 98 LEU A C 1
ATOM 743 O O . LEU A 1 98 ? -44.152 -5.102 32.347 1.00 98.25 98 LEU A O 1
ATOM 747 N N . LEU A 1 99 ? -42.910 -3.247 32.586 1.00 98.12 99 LEU A N 1
ATOM 748 C CA . LEU A 1 99 ? -42.023 -3.805 33.612 1.00 98.12 99 LEU A CA 1
ATOM 749 C C . LEU A 1 99 ? -42.756 -4.156 34.919 1.00 98.12 99 LEU A C 1
ATOM 751 O O . LEU A 1 99 ? -42.291 -5.018 35.660 1.00 98.12 99 LEU A O 1
ATOM 755 N N . ALA A 1 100 ? -43.911 -3.538 35.182 1.00 98.06 100 ALA A N 1
ATOM 756 C CA . ALA A 1 100 ? -44.771 -3.848 36.323 1.00 98.06 100 ALA A CA 1
ATOM 757 C C . ALA A 1 100 ? -45.626 -5.123 36.149 1.00 98.06 100 ALA A C 1
ATOM 759 O O . ALA A 1 100 ? -46.269 -5.551 37.109 1.00 98.06 100 ALA A O 1
ATOM 760 N N . LEU A 1 101 ? -45.661 -5.729 34.954 1.00 97.62 101 LEU A N 1
ATOM 761 C CA . LEU A 1 101 ? -46.343 -7.008 34.740 1.00 97.62 101 LEU A CA 1
ATOM 762 C C . LEU A 1 101 ? -45.642 -8.150 35.510 1.00 97.62 101 LEU A C 1
ATOM 764 O O . LEU A 1 101 ? -44.428 -8.084 35.750 1.00 97.62 101 LEU A O 1
ATOM 768 N N . PRO A 1 102 ? -46.367 -9.228 35.870 1.00 96.88 102 PRO A N 1
ATOM 769 C CA . PRO A 1 102 ? -45.753 -10.445 36.401 1.00 96.88 102 PRO A CA 1
ATOM 770 C C . PRO A 1 102 ? -44.686 -10.991 35.446 1.00 96.88 102 PRO A C 1
ATOM 772 O O . PRO A 1 102 ? -44.868 -10.928 34.234 1.00 96.88 102 PRO A O 1
ATOM 775 N N . GLU A 1 103 ? -43.596 -11.566 35.965 1.00 93.75 103 GLU A N 1
ATOM 776 C CA . GLU A 1 103 ? -42.466 -12.045 35.142 1.00 93.75 103 GLU A CA 1
ATOM 777 C C . GLU A 1 103 ? -42.888 -13.006 34.024 1.00 93.75 103 GLU A C 1
ATOM 779 O O . GLU A 1 103 ? -42.389 -12.909 32.904 1.00 93.75 103 GLU A O 1
ATOM 784 N N . SER A 1 104 ? -43.874 -13.863 34.299 1.00 91.88 104 SER A N 1
ATOM 785 C CA . SER A 1 104 ? 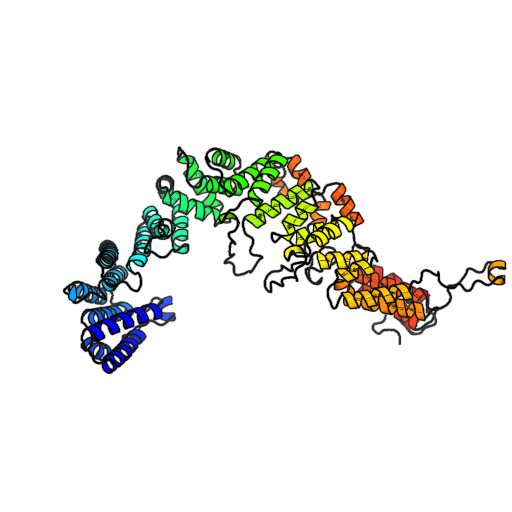-44.459 -14.801 33.336 1.00 91.88 104 SER A CA 1
ATOM 786 C C . SER A 1 104 ? -45.185 -14.137 32.160 1.00 91.88 104 SER A C 1
ATOM 788 O O . SER A 1 104 ? -45.449 -14.804 31.168 1.00 91.88 104 SER A O 1
ATOM 790 N N . GLU A 1 105 ? -45.528 -12.852 32.262 1.00 94.44 105 GLU A N 1
ATOM 791 C CA . GLU A 1 105 ? -46.270 -12.086 31.250 1.00 94.44 105 GLU A CA 1
ATOM 792 C C . GLU A 1 105 ? -45.408 -11.036 30.525 1.00 94.44 105 GLU A C 1
ATOM 794 O O . GLU A 1 105 ? -45.923 -10.308 29.675 1.00 94.44 105 GLU A O 1
ATOM 799 N N . ARG A 1 106 ? -44.114 -10.925 30.864 1.00 96.00 106 ARG A N 1
ATOM 800 C CA . ARG A 1 106 ? -43.190 -9.917 30.306 1.00 96.00 106 ARG A CA 1
ATOM 801 C C . ARG A 1 106 ? -41.852 -10.493 29.839 1.00 96.00 106 ARG A C 1
ATOM 803 O O . ARG A 1 106 ? -40.823 -9.812 29.897 1.00 96.00 106 ARG A O 1
ATOM 810 N N . ARG A 1 107 ? -41.836 -11.759 29.421 1.00 94.88 107 ARG A N 1
ATOM 811 C CA . ARG A 1 107 ? -40.609 -12.485 29.066 1.00 94.88 107 ARG A CA 1
ATOM 812 C C . ARG A 1 107 ? -39.871 -11.872 27.870 1.00 94.88 107 ARG A C 1
ATOM 814 O O . ARG A 1 107 ? -38.645 -11.800 27.892 1.00 94.88 107 ARG A O 1
ATOM 821 N N . HIS A 1 108 ? -40.599 -11.414 26.855 1.00 96.25 108 HIS A N 1
ATOM 822 C CA . HIS A 1 108 ? -40.049 -11.033 25.553 1.00 96.25 108 HIS A CA 1
ATOM 823 C C . HIS A 1 108 ? -39.700 -9.544 25.422 1.00 96.25 108 HIS A C 1
ATOM 825 O O . HIS A 1 108 ? -38.951 -9.160 24.519 1.00 96.25 108 HIS A O 1
ATOM 831 N N . ARG A 1 109 ? -40.280 -8.669 26.256 1.00 97.19 109 ARG A N 1
ATOM 832 C CA . ARG A 1 109 ? -40.117 -7.205 26.121 1.00 97.19 109 ARG A CA 1
ATOM 833 C C . ARG A 1 109 ? -39.548 -6.493 27.340 1.00 97.19 109 ARG A C 1
ATOM 835 O O . ARG A 1 109 ? -39.355 -5.283 27.267 1.00 97.19 109 ARG A O 1
ATOM 842 N N . SER A 1 110 ? -39.209 -7.204 28.416 1.00 98.19 110 SER A N 1
ATOM 843 C CA . SER A 1 110 ? -38.599 -6.574 29.598 1.00 98.19 110 SER A CA 1
ATOM 844 C C . SER A 1 110 ? -37.260 -5.895 29.286 1.00 98.19 110 SER A C 1
ATOM 846 O O . SER A 1 110 ? -37.091 -4.723 29.615 1.00 98.19 110 SER A O 1
ATOM 848 N N . VAL A 1 111 ? -36.336 -6.587 28.607 1.00 98.19 111 VAL A N 1
ATOM 849 C CA . VAL A 1 111 ? -35.014 -6.027 28.254 1.00 98.19 111 VAL A CA 1
ATOM 850 C C . VAL A 1 111 ? -35.170 -4.791 27.361 1.00 98.19 111 VAL A C 1
ATOM 852 O O . VAL A 1 111 ? -34.581 -3.744 27.616 1.00 98.19 111 VAL A O 1
ATOM 855 N N . TRP A 1 112 ? -36.047 -4.877 26.359 1.00 97.75 112 TRP A N 1
ATOM 856 C CA . TRP A 1 112 ? -36.310 -3.788 25.419 1.00 97.75 112 TRP A CA 1
ATOM 857 C C . TRP A 1 112 ? -36.949 -2.577 26.101 1.00 97.75 112 TRP A C 1
ATOM 859 O O . TRP A 1 112 ? -36.591 -1.441 25.802 1.00 97.75 112 TRP A O 1
ATOM 869 N N . ALA A 1 113 ? -37.893 -2.804 27.016 1.00 98.25 113 ALA A N 1
ATOM 870 C CA . ALA A 1 113 ? -38.549 -1.744 27.772 1.00 98.25 113 ALA A CA 1
ATOM 871 C C . ALA A 1 113 ? -37.560 -1.004 28.680 1.00 98.25 113 ALA A C 1
ATOM 873 O O . ALA A 1 113 ? -37.537 0.223 28.656 1.00 98.25 113 ALA A O 1
ATOM 874 N N . ALA A 1 114 ? -36.720 -1.729 29.428 1.00 98.44 114 ALA A N 1
ATOM 875 C CA . ALA A 1 114 ? -35.690 -1.123 30.271 1.00 98.44 114 ALA A CA 1
ATOM 876 C C . ALA A 1 114 ? -34.712 -0.276 29.437 1.00 98.44 114 ALA A C 1
ATOM 878 O O . ALA A 1 114 ? -34.508 0.900 29.738 1.00 98.44 114 ALA A O 1
ATOM 879 N N . TYR A 1 115 ? -34.210 -0.826 28.327 1.00 97.88 115 TYR A N 1
ATOM 880 C CA . TYR A 1 115 ? -33.309 -0.115 27.418 1.00 97.88 115 TYR A CA 1
ATOM 881 C C . TYR A 1 115 ? -33.947 1.166 26.859 1.00 97.88 115 TYR A C 1
ATOM 883 O O . TYR A 1 115 ? -33.335 2.234 26.841 1.00 97.88 115 TYR A O 1
ATOM 891 N N . MET A 1 116 ? -35.206 1.084 26.423 1.00 97.44 116 MET A N 1
ATOM 892 C CA . MET A 1 116 ? -35.899 2.225 25.833 1.00 97.44 116 MET A CA 1
ATOM 893 C C . MET A 1 116 ? -36.280 3.299 26.860 1.00 97.44 116 MET A C 1
ATOM 895 O O . MET A 1 116 ? -36.250 4.481 26.519 1.00 97.44 116 MET A O 1
ATOM 899 N N . ILE A 1 117 ? -36.567 2.932 28.116 1.00 98.19 117 ILE A N 1
ATOM 900 C CA . ILE A 1 117 ? -36.737 3.915 29.200 1.00 98.19 117 ILE A CA 1
ATOM 901 C C . ILE A 1 117 ? -35.446 4.711 29.382 1.00 98.19 117 ILE A C 1
ATOM 903 O O . ILE A 1 117 ? -35.494 5.940 29.403 1.00 98.19 117 ILE A O 1
ATOM 907 N N . ALA A 1 118 ? -34.298 4.030 29.435 1.00 96.81 118 ALA A N 1
ATOM 908 C CA . ALA A 1 118 ? -33.003 4.690 29.567 1.00 96.81 118 ALA A CA 1
ATOM 909 C C . ALA A 1 118 ? -32.693 5.642 28.397 1.00 96.81 118 ALA A C 1
ATOM 911 O O . ALA A 1 118 ? -32.087 6.693 28.587 1.00 96.81 118 ALA A O 1
ATOM 912 N N . ARG A 1 119 ? -33.154 5.305 27.188 1.00 94.38 119 ARG A N 1
ATOM 913 C CA . ARG A 1 119 ? -33.022 6.137 25.980 1.00 94.38 119 ARG A CA 1
ATOM 914 C C . ARG A 1 119 ? -33.958 7.346 25.930 1.00 94.38 119 ARG A C 1
ATOM 916 O O . ARG A 1 119 ? -33.694 8.250 25.138 1.00 94.38 119 ARG A O 1
ATOM 923 N N . ALA A 1 120 ? -35.062 7.325 26.671 1.00 94.81 120 ALA A N 1
ATOM 924 C CA . ALA A 1 120 ? -36.120 8.332 26.591 1.00 94.81 120 ALA A CA 1
ATOM 925 C C . ALA A 1 120 ? -36.145 9.288 27.789 1.00 94.81 120 ALA A C 1
ATOM 927 O O . ALA A 1 120 ? -36.564 10.432 27.634 1.00 94.81 120 ALA A O 1
ATOM 928 N N . THR A 1 121 ? -35.710 8.843 28.971 1.00 92.69 121 THR A N 1
ATOM 929 C CA . THR A 1 121 ? -35.667 9.710 30.153 1.00 92.69 121 THR A CA 1
ATOM 930 C C . THR A 1 121 ? -34.582 10.780 30.026 1.00 92.69 121 THR A C 1
ATOM 932 O O . THR A 1 121 ? -33.510 10.554 29.463 1.00 92.69 121 THR A O 1
ATOM 935 N N . THR A 1 122 ? -34.857 11.963 30.573 1.00 87.19 122 THR A N 1
ATOM 936 C CA . THR A 1 122 ? -33.878 13.051 30.698 1.00 87.19 122 THR A CA 1
ATOM 937 C C . THR A 1 122 ? -33.111 13.004 32.021 1.00 87.19 122 THR A C 1
ATOM 939 O O . THR A 1 122 ? -32.136 13.736 32.178 1.00 87.19 122 THR A O 1
ATOM 942 N N . ASP A 1 123 ? -33.548 12.188 32.987 1.00 90.75 123 ASP A N 1
ATOM 943 C CA . ASP A 1 123 ? -32.850 12.002 34.262 1.00 90.75 123 ASP A CA 1
ATOM 944 C C . ASP A 1 123 ? -31.696 11.009 34.077 1.00 90.75 123 ASP A C 1
ATOM 946 O O . ASP A 1 123 ? -31.896 9.824 33.811 1.00 90.75 123 ASP A O 1
ATOM 950 N N . THR A 1 124 ? -30.463 11.491 34.234 1.00 87.88 124 THR A N 1
ATOM 951 C CA . THR A 1 124 ? -29.256 10.682 34.037 1.00 87.88 124 THR A CA 1
ATOM 952 C C . THR A 1 124 ? -29.129 9.539 35.040 1.00 87.88 124 THR A C 1
ATOM 954 O O . THR A 1 124 ? -28.595 8.489 34.691 1.00 87.88 124 THR A O 1
ATOM 957 N N . ASN A 1 125 ? -29.616 9.703 36.272 1.00 90.69 125 ASN A N 1
ATOM 958 C CA . ASN A 1 125 ? -29.567 8.637 37.273 1.00 90.69 125 ASN A CA 1
ATOM 959 C C . ASN A 1 125 ? -30.595 7.556 36.948 1.00 90.69 125 ASN A C 1
ATOM 961 O O . ASN A 1 125 ? -30.306 6.365 37.056 1.00 90.69 125 ASN A O 1
ATOM 965 N N . GLU A 1 126 ? -31.785 7.971 36.512 1.00 93.75 126 GLU A N 1
ATOM 966 C CA . GLU A 1 126 ? -32.809 7.038 36.058 1.00 93.75 126 GLU A CA 1
ATOM 967 C C . GLU A 1 126 ? -32.351 6.274 34.813 1.00 93.75 126 GLU A C 1
ATOM 969 O O . GLU A 1 126 ? -32.522 5.055 34.753 1.00 93.75 126 GLU A O 1
ATOM 974 N N . ALA A 1 127 ? -31.740 6.962 33.845 1.00 94.25 127 ALA A N 1
ATOM 975 C CA . ALA A 1 127 ? -31.204 6.331 32.647 1.00 94.25 127 ALA A CA 1
ATOM 976 C C . ALA A 1 127 ? -30.132 5.287 32.988 1.00 94.25 127 ALA A C 1
ATOM 978 O O . ALA A 1 127 ? -30.225 4.149 32.527 1.00 94.25 127 ALA A O 1
ATOM 979 N N . ALA A 1 128 ? -29.165 5.635 33.845 1.00 92.06 128 ALA A N 1
ATOM 980 C CA . ALA A 1 128 ? -28.122 4.708 34.283 1.00 92.06 128 ALA A CA 1
ATOM 981 C C . ALA A 1 128 ? -28.712 3.459 34.962 1.00 92.06 128 ALA A C 1
ATOM 983 O O . ALA A 1 128 ? -28.393 2.338 34.564 1.00 92.06 128 ALA A O 1
ATOM 984 N N . ALA A 1 129 ? -29.650 3.642 35.898 1.00 95.88 129 ALA A N 1
ATOM 985 C CA . ALA A 1 129 ? -30.308 2.534 36.591 1.00 95.88 129 ALA A CA 1
ATOM 986 C C . ALA A 1 129 ? -31.086 1.607 35.636 1.00 95.88 129 ALA A C 1
ATOM 988 O O . ALA A 1 129 ? -31.130 0.394 35.839 1.00 95.88 129 ALA A O 1
ATOM 989 N N . HIS A 1 130 ? -31.689 2.148 34.575 1.00 97.94 130 HIS A N 1
ATOM 990 C CA . HIS A 1 130 ? -32.392 1.336 33.581 1.00 97.94 130 HIS A CA 1
ATOM 991 C C . HIS A 1 130 ? -31.440 0.632 32.596 1.00 97.94 130 HIS A C 1
ATOM 993 O O . HIS A 1 130 ? -31.757 -0.470 32.140 1.00 97.94 130 HIS A O 1
ATOM 999 N N . TYR A 1 131 ? -30.258 1.188 32.302 1.00 96.31 131 TYR A N 1
ATOM 1000 C CA . TYR A 1 131 ? -29.213 0.449 31.582 1.00 96.31 131 TYR A CA 1
ATOM 1001 C C . TYR A 1 131 ? -28.654 -0.714 32.416 1.00 96.31 131 TYR A C 1
ATOM 1003 O O . TYR A 1 131 ? -28.492 -1.808 31.871 1.00 96.31 131 TYR A O 1
ATOM 1011 N N . ASP A 1 132 ? -28.458 -0.530 33.728 1.00 95.69 132 ASP A N 1
ATOM 1012 C CA . ASP A 1 132 ? -28.143 -1.628 34.658 1.00 95.69 132 ASP A CA 1
ATOM 1013 C C . ASP A 1 132 ? -29.243 -2.699 34.634 1.00 95.69 132 ASP A C 1
ATOM 1015 O O . ASP A 1 132 ? -28.972 -3.873 34.374 1.00 95.69 132 ASP A O 1
ATOM 1019 N N . MET A 1 133 ? -30.507 -2.282 34.770 1.00 97.94 133 MET A N 1
ATOM 1020 C CA . MET A 1 133 ? -31.658 -3.187 34.732 1.00 97.94 133 MET A CA 1
ATOM 1021 C C . MET A 1 133 ? -31.757 -3.968 33.414 1.00 97.94 133 MET A C 1
ATOM 1023 O O . MET A 1 133 ? -32.133 -5.138 33.420 1.00 97.94 133 MET A O 1
ATOM 1027 N N . THR A 1 134 ? -31.405 -3.352 32.280 1.00 97.81 134 THR A N 1
ATOM 1028 C CA . THR A 1 134 ? -31.374 -4.021 30.967 1.00 97.81 134 THR A CA 1
ATOM 1029 C C . THR A 1 134 ? -30.443 -5.235 30.998 1.00 97.81 134 THR A C 1
ATOM 1031 O O . THR A 1 134 ? -30.821 -6.320 30.552 1.00 97.81 134 THR A O 1
ATOM 1034 N N . ARG A 1 135 ? -29.245 -5.070 31.573 1.00 95.38 135 ARG A N 1
ATOM 1035 C CA . ARG A 1 135 ? -28.244 -6.140 31.695 1.00 95.38 135 ARG A CA 1
ATOM 1036 C C . ARG A 1 135 ? -28.666 -7.203 32.702 1.00 95.38 135 ARG A C 1
ATOM 1038 O O . ARG A 1 135 ? -28.523 -8.392 32.420 1.00 95.38 135 ARG A O 1
ATOM 1045 N N . ASP A 1 136 ? -29.235 -6.793 33.832 1.00 97.44 136 ASP A N 1
ATOM 1046 C CA . ASP A 1 136 ? -29.724 -7.718 34.858 1.00 97.44 136 ASP A CA 1
ATOM 1047 C C . ASP A 1 136 ? -30.873 -8.596 34.345 1.00 97.44 136 ASP A C 1
ATOM 1049 O O . ASP A 1 136 ? -30.889 -9.801 34.599 1.00 97.44 136 ASP A O 1
ATOM 1053 N N . LEU A 1 137 ? -31.804 -8.031 33.569 1.00 97.81 137 LEU A N 1
ATOM 1054 C CA . LEU A 1 137 ? -32.906 -8.777 32.955 1.00 97.81 137 LEU A CA 1
ATOM 1055 C C . LEU A 1 137 ? -32.402 -9.803 31.934 1.00 97.81 137 LEU A C 1
ATOM 1057 O O . LEU A 1 137 ? -32.825 -10.957 31.974 1.00 97.81 137 LEU A O 1
ATOM 1061 N N . ALA A 1 138 ? -31.475 -9.420 31.053 1.00 96.06 138 ALA A N 1
ATOM 1062 C CA . ALA A 1 138 ? -30.884 -10.362 30.102 1.00 96.06 138 ALA A CA 1
ATOM 1063 C C . ALA A 1 138 ? -30.149 -11.500 30.835 1.00 96.06 138 ALA A C 1
ATOM 1065 O O . ALA A 1 138 ? -30.346 -12.677 30.532 1.00 96.06 138 ALA A O 1
ATOM 1066 N N . LYS A 1 139 ? -29.381 -11.171 31.883 1.00 95.50 139 LYS A N 1
ATOM 1067 C CA . LYS A 1 139 ? -28.697 -12.156 32.735 1.00 95.50 139 LYS A CA 1
ATOM 1068 C C . LYS A 1 139 ? -29.666 -13.078 33.485 1.00 95.50 139 LYS A C 1
ATOM 1070 O O . LYS A 1 139 ? -29.340 -14.239 33.723 1.00 95.50 139 LYS A O 1
ATOM 1075 N N . ALA A 1 140 ? -30.850 -12.583 33.841 1.00 96.44 140 ALA A N 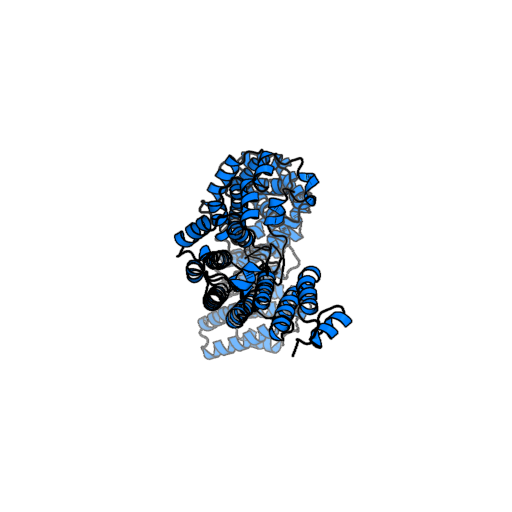1
ATOM 1076 C CA . ALA A 1 140 ? -31.918 -13.365 34.461 1.00 96.44 140 ALA A CA 1
ATOM 1077 C C . ALA A 1 140 ? -32.672 -14.280 33.471 1.00 96.44 140 ALA A C 1
ATOM 1079 O O . ALA A 1 140 ? -33.541 -15.040 33.894 1.00 96.44 140 ALA A O 1
ATOM 1080 N N . GLY A 1 141 ? -32.338 -14.247 32.175 1.00 95.88 141 GLY A N 1
ATOM 1081 C CA . GLY A 1 141 ? -32.911 -15.126 31.153 1.00 95.88 141 GLY A CA 1
ATOM 1082 C C . GLY A 1 141 ? -34.141 -14.566 30.435 1.00 95.88 141 GLY A C 1
ATOM 1083 O O . GLY A 1 141 ? -34.839 -15.330 29.767 1.00 95.88 141 GLY A O 1
ATOM 1084 N N . PHE A 1 142 ? -34.419 -13.263 30.559 1.00 97.38 142 PHE A N 1
ATOM 1085 C CA . PHE A 1 142 ? -35.376 -12.587 29.678 1.00 97.38 142 PHE A CA 1
ATOM 1086 C C . PHE A 1 142 ? -34.805 -12.486 28.260 1.00 97.38 142 PHE A C 1
ATOM 1088 O O . PHE A 1 142 ? -33.592 -12.380 28.076 1.00 97.38 142 PHE A O 1
ATOM 1095 N N . ASP A 1 143 ? -35.677 -12.503 27.255 1.00 96.50 143 ASP A N 1
ATOM 1096 C CA . ASP A 1 143 ? -35.230 -12.573 25.867 1.00 96.50 143 ASP A CA 1
ATOM 1097 C C . ASP A 1 143 ? -34.552 -11.262 25.431 1.00 96.50 143 ASP A C 1
ATOM 1099 O O . ASP A 1 143 ? -35.132 -10.176 25.536 1.00 96.50 143 ASP A O 1
ATOM 1103 N N . ASP A 1 144 ? -33.349 -11.381 24.864 1.00 95.19 144 ASP A N 1
ATOM 1104 C CA . ASP A 1 144 ? -32.590 -10.265 24.291 1.00 95.19 144 ASP A CA 1
ATOM 1105 C C . ASP A 1 144 ? -32.083 -10.567 22.864 1.00 95.19 144 ASP A C 1
ATOM 1107 O O . ASP A 1 144 ? -30.881 -10.667 22.619 1.00 95.19 144 ASP A O 1
ATOM 1111 N N . PRO A 1 145 ? -32.986 -10.735 21.880 1.00 93.75 145 PRO A N 1
ATOM 1112 C CA . PRO A 1 145 ? -32.607 -11.116 20.516 1.00 93.75 145 PRO A CA 1
ATOM 1113 C C . PRO A 1 145 ? -31.850 -10.021 19.746 1.00 93.75 145 PRO A C 1
ATOM 1115 O O . PRO A 1 145 ? -31.344 -10.288 18.660 1.00 93.75 145 PRO A O 1
ATOM 1118 N N . LEU A 1 146 ? -31.803 -8.792 20.273 1.00 91.94 146 LEU A N 1
ATOM 1119 C CA . LEU A 1 146 ? -31.061 -7.668 19.692 1.00 91.94 146 LEU A CA 1
ATOM 1120 C C . LEU A 1 146 ? -29.781 -7.341 20.464 1.00 91.94 146 LEU A C 1
ATOM 1122 O O . LEU A 1 146 ? -29.103 -6.388 20.090 1.00 91.94 146 LEU A O 1
ATOM 1126 N N . ASN A 1 147 ? -29.459 -8.101 21.515 1.00 92.06 147 ASN A N 1
ATOM 1127 C CA . ASN A 1 147 ? -28.296 -7.854 22.361 1.00 92.06 147 ASN A CA 1
ATOM 1128 C C . ASN A 1 147 ? -28.274 -6.423 22.950 1.00 92.06 147 ASN A C 1
ATOM 1130 O O . ASN A 1 147 ? -27.241 -5.756 23.022 1.00 92.06 147 ASN A O 1
ATOM 1134 N N . LEU A 1 148 ? -29.440 -5.929 23.376 1.00 94.25 148 LEU A N 1
ATOM 1135 C CA . LEU A 1 148 ? -29.601 -4.607 23.981 1.00 94.25 148 LEU A CA 1
ATOM 1136 C C . LEU A 1 148 ? -28.859 -4.481 25.317 1.00 94.25 148 LEU A C 1
ATOM 1138 O O . LEU A 1 148 ? -28.486 -3.373 25.706 1.00 94.25 148 LEU A O 1
ATOM 1142 N N . ALA A 1 149 ? -28.623 -5.595 26.016 1.00 93.38 149 ALA A N 1
ATOM 1143 C CA . ALA A 1 149 ? -27.749 -5.629 27.183 1.00 93.38 149 ALA A CA 1
ATOM 1144 C C . ALA A 1 149 ? -26.290 -5.301 26.827 1.00 93.38 149 ALA A C 1
ATOM 1146 O O . ALA A 1 149 ? -25.617 -4.631 27.607 1.00 93.38 149 ALA A O 1
ATOM 1147 N N . GLY A 1 150 ? -25.815 -5.730 25.656 1.00 90.56 150 GLY A N 1
ATOM 1148 C CA . GLY A 1 150 ? -24.526 -5.313 25.113 1.00 90.56 150 GLY A CA 1
ATOM 1149 C C . GLY A 1 150 ? -24.532 -3.846 24.689 1.00 90.56 150 GLY A C 1
ATOM 1150 O O . GLY A 1 150 ? -23.681 -3.069 25.115 1.00 90.56 150 GLY A O 1
ATOM 1151 N N . GLU A 1 151 ? -25.538 -3.439 23.913 1.00 90.31 151 GLU A N 1
ATOM 1152 C CA . GLU A 1 151 ? -25.675 -2.058 23.427 1.00 90.31 151 GLU A CA 1
ATOM 1153 C C . GLU A 1 151 ? -25.763 -1.027 24.567 1.00 90.31 151 GLU A C 1
ATOM 1155 O O . GLU A 1 151 ? -25.287 0.101 24.427 1.00 90.31 151 GLU A O 1
ATOM 1160 N N . SER A 1 152 ? -26.347 -1.385 25.718 1.00 93.75 152 SER A N 1
ATOM 1161 C CA . SER A 1 152 ? -26.493 -0.471 26.861 1.00 93.75 152 SER A CA 1
ATOM 1162 C C . SER A 1 152 ? -25.158 0.033 27.417 1.00 93.75 152 SER A C 1
ATOM 1164 O O . SER A 1 152 ? -25.109 1.138 27.958 1.00 93.75 152 SER A O 1
ATOM 1166 N N . ILE A 1 153 ? -24.075 -0.735 27.261 1.00 91.88 153 ILE A N 1
ATOM 1167 C CA . ILE A 1 153 ? -22.737 -0.367 27.738 1.00 91.88 153 ILE A CA 1
ATOM 1168 C C . ILE A 1 153 ? -22.229 0.868 26.984 1.00 91.88 153 ILE A C 1
ATOM 1170 O O . ILE A 1 153 ? -21.816 1.843 27.610 1.00 91.88 153 ILE A O 1
ATOM 1174 N N . GLY A 1 154 ? -22.335 0.875 25.650 1.00 91.19 154 GLY A N 1
ATOM 1175 C CA . GLY A 1 154 ? -21.906 2.012 24.829 1.00 91.19 154 GLY A CA 1
ATOM 1176 C C . GLY A 1 154 ? -22.721 3.279 25.107 1.00 91.19 154 GLY A C 1
ATOM 1177 O O . GLY A 1 154 ? -22.174 4.379 25.185 1.00 91.19 154 GLY A O 1
ATOM 1178 N N . TRP A 1 155 ? -24.029 3.143 25.341 1.00 92.06 155 TRP A N 1
ATOM 1179 C CA . TRP A 1 155 ? -24.873 4.287 25.703 1.00 92.06 155 TRP A CA 1
ATOM 1180 C C . TRP A 1 155 ? -24.556 4.858 27.083 1.00 92.06 155 TRP A C 1
ATOM 1182 O O . TRP A 1 155 ? -24.568 6.079 27.251 1.00 92.06 155 TRP A O 1
ATOM 1192 N N . GLN A 1 156 ? -24.235 4.009 28.056 1.00 92.69 156 GLN A N 1
ATOM 1193 C CA . GLN A 1 156 ? -23.797 4.473 29.366 1.00 92.69 156 GLN A CA 1
ATOM 1194 C C . GLN A 1 156 ? -22.417 5.138 29.295 1.00 92.69 156 GLN A C 1
ATOM 1196 O O . GLN A 1 156 ? -22.248 6.222 29.845 1.00 92.69 156 GLN A O 1
ATOM 1201 N N . ALA A 1 157 ? -21.484 4.587 28.513 1.00 93.50 157 ALA A N 1
ATOM 1202 C CA . ALA A 1 157 ? -20.193 5.220 28.240 1.00 93.50 157 ALA A CA 1
ATOM 1203 C C . ALA A 1 157 ? -20.353 6.610 27.593 1.00 93.50 157 ALA A C 1
ATOM 1205 O O . ALA A 1 157 ? -19.652 7.559 27.945 1.00 93.50 157 ALA A O 1
ATOM 1206 N N . LYS A 1 158 ? -21.331 6.780 26.693 1.00 92.69 158 LYS A N 1
ATOM 1207 C CA . LYS A 1 158 ? -21.692 8.095 26.138 1.00 92.69 158 LYS A CA 1
ATOM 1208 C C . LYS A 1 158 ? -22.188 9.064 27.209 1.00 92.69 158 LYS A C 1
ATOM 1210 O O . LYS A 1 158 ? -21.852 10.246 27.159 1.00 92.69 158 LYS A O 1
ATOM 1215 N N . MET A 1 159 ? -22.996 8.594 28.158 1.00 92.56 159 MET A N 1
ATOM 1216 C CA . MET A 1 159 ? -23.449 9.425 29.276 1.00 92.56 159 MET A CA 1
ATOM 1217 C C . MET A 1 159 ? -22.284 9.842 30.168 1.00 92.56 159 MET A C 1
ATOM 1219 O O . MET A 1 159 ? -22.187 11.016 30.515 1.00 92.56 159 MET A O 1
ATOM 1223 N N . ASP A 1 160 ? -21.385 8.913 30.488 1.00 93.50 160 ASP A N 1
ATOM 1224 C CA . ASP A 1 160 ? -20.172 9.205 31.247 1.00 93.50 160 ASP A CA 1
ATOM 1225 C C . ASP A 1 160 ? -19.322 10.264 30.547 1.00 93.50 160 ASP A C 1
ATOM 1227 O O . ASP A 1 160 ? -18.923 11.247 31.171 1.00 93.50 160 ASP A O 1
ATOM 1231 N N . LEU A 1 161 ? -19.144 10.138 29.231 1.00 93.94 161 LEU A N 1
ATOM 1232 C CA . LEU A 1 161 ? -18.421 11.120 28.430 1.00 93.94 161 LEU A CA 1
ATOM 1233 C C . LEU A 1 161 ? -19.079 12.508 28.492 1.00 93.94 161 LEU A C 1
ATOM 1235 O O . LEU A 1 161 ? -18.395 13.500 28.737 1.00 93.94 161 LEU A O 1
ATOM 1239 N N . ASN A 1 162 ? -20.406 12.581 28.336 1.00 91.81 162 ASN A N 1
ATOM 1240 C CA . ASN A 1 162 ? -21.166 13.834 28.419 1.00 91.81 162 ASN A CA 1
ATOM 1241 C C . ASN A 1 162 ? -21.112 14.480 29.814 1.00 91.81 162 ASN A C 1
ATOM 1243 O O . ASN A 1 162 ? -21.173 15.704 29.924 1.00 91.81 162 ASN A O 1
ATOM 1247 N N . ASN A 1 163 ? -20.986 13.671 30.868 1.00 90.75 163 ASN A N 1
ATOM 1248 C CA . ASN A 1 163 ? -20.859 14.129 32.252 1.00 90.75 163 ASN A CA 1
ATOM 1249 C C . ASN A 1 163 ? -19.412 14.484 32.641 1.00 90.75 163 ASN A C 1
ATOM 1251 O O . ASN A 1 163 ? -19.174 14.928 33.762 1.00 90.75 163 ASN A O 1
ATOM 1255 N N . GLY A 1 164 ? -18.443 14.303 31.735 1.00 92.19 164 GLY A N 1
ATOM 1256 C CA . GLY A 1 164 ? -17.021 14.546 31.992 1.00 92.19 164 GLY A CA 1
ATOM 1257 C C . GLY A 1 164 ? -16.292 13.392 32.692 1.00 92.19 164 GLY A C 1
ATOM 1258 O O . GLY A 1 164 ? -15.109 13.527 33.001 1.00 92.19 164 GLY A O 1
ATOM 1259 N N . ASN A 1 165 ? -16.946 12.244 32.891 1.00 94.94 165 ASN A N 1
ATOM 1260 C CA . ASN A 1 165 ? -16.362 11.019 33.446 1.00 94.94 165 ASN A CA 1
ATOM 1261 C C . ASN A 1 165 ? -15.575 10.258 32.361 1.00 94.94 165 ASN A C 1
ATOM 1263 O O . ASN A 1 165 ? -15.882 9.118 32.014 1.00 94.94 165 ASN A O 1
ATOM 1267 N N . ILE A 1 166 ? -14.565 10.907 31.782 1.00 96.50 166 ILE A N 1
ATOM 1268 C CA . ILE A 1 166 ? -13.884 10.435 30.565 1.00 96.50 166 ILE A CA 1
ATOM 1269 C C . ILE A 1 166 ? -13.231 9.053 30.757 1.00 96.50 166 ILE A C 1
ATOM 1271 O O . ILE A 1 166 ? -13.311 8.217 29.862 1.00 96.50 166 ILE A O 1
ATOM 1275 N N . VAL A 1 167 ? -12.623 8.783 31.918 1.00 96.62 167 VAL A N 1
ATOM 1276 C CA . VAL A 1 167 ? -12.001 7.476 32.211 1.00 96.62 167 VAL A CA 1
ATOM 1277 C C . VAL A 1 167 ? -13.045 6.355 32.187 1.00 96.62 167 VAL A C 1
ATOM 1279 O O . VAL A 1 167 ? -12.844 5.349 31.511 1.00 96.62 167 VAL A O 1
ATOM 1282 N N . ALA A 1 168 ? -14.194 6.552 32.842 1.00 95.19 168 ALA A N 1
ATOM 1283 C CA . ALA A 1 168 ? -15.293 5.584 32.827 1.00 95.19 168 ALA A CA 1
ATOM 1284 C C . ALA A 1 168 ? -15.834 5.349 31.406 1.00 95.19 168 ALA A C 1
ATOM 1286 O O . ALA A 1 168 ? -16.073 4.206 31.015 1.00 95.19 168 ALA A O 1
ATOM 1287 N N . ALA A 1 169 ? -15.935 6.411 30.600 1.00 95.50 169 ALA A N 1
ATOM 1288 C CA . ALA A 1 169 ? -16.338 6.301 29.203 1.00 95.50 169 ALA A CA 1
ATOM 1289 C C . ALA A 1 169 ? -15.362 5.449 28.374 1.00 95.50 169 ALA A C 1
ATOM 1291 O O . ALA A 1 169 ? -15.797 4.582 27.616 1.00 95.50 169 ALA A O 1
ATOM 1292 N N . ILE A 1 170 ? -14.047 5.655 28.531 1.00 95.75 170 ILE A N 1
ATOM 1293 C CA . ILE A 1 170 ? -13.028 4.843 27.848 1.00 95.75 170 ILE A CA 1
ATOM 1294 C C . ILE A 1 170 ? -13.168 3.370 28.240 1.00 95.75 170 ILE A C 1
ATOM 1296 O O . ILE A 1 170 ? -13.174 2.518 27.356 1.00 95.75 170 ILE A O 1
ATOM 1300 N N . HIS A 1 171 ? -13.340 3.064 29.530 1.00 93.81 171 HIS A N 1
ATOM 1301 C CA . HIS A 1 171 ? -13.574 1.692 29.998 1.00 93.81 171 HIS A CA 1
ATOM 1302 C C . HIS A 1 171 ? -14.797 1.052 29.341 1.00 93.81 171 HIS A C 1
ATOM 1304 O O . HIS A 1 171 ? -14.700 -0.058 28.819 1.00 93.81 171 HIS A O 1
ATOM 1310 N N . GLY A 1 172 ? -15.927 1.763 29.319 1.00 92.19 172 GLY A N 1
ATOM 1311 C CA . GLY A 1 172 ? -17.160 1.257 28.718 1.00 92.19 172 GLY A CA 1
ATOM 1312 C C . GLY A 1 172 ? -17.008 0.950 27.226 1.00 92.19 172 GLY A C 1
ATOM 1313 O O . GLY A 1 172 ? -17.408 -0.122 26.777 1.00 92.19 172 GLY A O 1
ATOM 1314 N N . TYR A 1 173 ? -16.364 1.833 26.457 1.00 93.50 173 TYR A N 1
ATOM 1315 C CA . TYR A 1 173 ? -16.121 1.587 25.030 1.00 93.50 173 TYR A CA 1
ATOM 1316 C C . TYR A 1 173 ? -15.013 0.559 24.755 1.00 93.50 173 TYR A C 1
ATOM 1318 O O . TYR A 1 173 ? -15.048 -0.111 23.725 1.00 93.50 173 TYR A O 1
ATOM 1326 N N . ALA A 1 174 ? -14.031 0.412 25.649 1.00 92.25 174 ALA A N 1
ATOM 1327 C CA . ALA A 1 174 ? -12.932 -0.543 25.494 1.00 92.25 174 ALA A CA 1
ATOM 1328 C C . ALA A 1 174 ? -13.330 -1.985 25.853 1.00 92.25 174 ALA A C 1
ATOM 1330 O O . ALA A 1 174 ? -12.679 -2.931 25.407 1.00 92.25 174 ALA A O 1
ATOM 1331 N N . GLN A 1 175 ? -14.395 -2.175 26.636 1.00 87.75 175 GLN A N 1
ATOM 1332 C CA . GLN A 1 175 ? -14.808 -3.478 27.161 1.00 87.75 175 GLN A CA 1
ATOM 1333 C C . GLN A 1 175 ? -14.918 -4.600 26.102 1.00 87.75 175 GLN A C 1
ATOM 1335 O O . GLN A 1 175 ? -14.379 -5.679 26.364 1.00 87.75 175 GLN A O 1
ATOM 1340 N N . PRO A 1 176 ? -15.520 -4.391 24.908 1.00 85.25 176 PRO A N 1
ATOM 1341 C CA . PRO A 1 176 ? -15.565 -5.405 23.845 1.00 85.25 176 PRO A CA 1
ATOM 1342 C C . PRO A 1 176 ? -14.195 -5.878 23.357 1.00 85.25 176 PRO A C 1
ATOM 1344 O O . PRO A 1 176 ? -14.042 -7.021 22.942 1.00 85.25 176 PRO A O 1
ATOM 1347 N N . PHE A 1 177 ? -13.195 -4.994 23.387 1.00 85.12 177 PHE A N 1
ATOM 1348 C CA . PHE A 1 177 ? -11.846 -5.291 22.907 1.00 85.12 177 PHE A CA 1
ATOM 1349 C C . PHE A 1 177 ? -11.020 -6.049 23.949 1.00 85.12 177 PHE A C 1
ATOM 1351 O O . PHE A 1 177 ? -10.124 -6.811 23.597 1.00 85.12 177 PHE A O 1
ATOM 1358 N N . LEU A 1 178 ? -11.314 -5.830 25.232 1.00 82.81 178 LEU A N 1
ATOM 1359 C CA . LEU A 1 178 ? -10.594 -6.436 26.352 1.00 82.81 178 LEU A CA 1
ATOM 1360 C C . LEU A 1 178 ? -11.177 -7.784 26.777 1.00 82.81 178 LEU A C 1
ATOM 1362 O O . LEU A 1 178 ? -10.484 -8.578 27.411 1.00 82.81 178 LEU A O 1
ATOM 1366 N N . ASN A 1 179 ? -12.444 -8.040 26.454 1.00 81.69 179 ASN A N 1
ATOM 1367 C CA . ASN A 1 179 ? -13.135 -9.264 26.819 1.00 81.69 179 ASN A CA 1
ATOM 1368 C C . ASN A 1 179 ? -13.857 -9.862 25.598 1.00 81.69 179 ASN A C 1
ATOM 1370 O O . ASN A 1 179 ? -14.916 -9.355 25.229 1.00 81.69 179 ASN A O 1
ATOM 1374 N N . PRO A 1 180 ? -13.342 -10.961 25.014 1.00 75.62 180 PRO A N 1
ATOM 1375 C CA . PRO A 1 180 ? -13.994 -11.663 23.905 1.00 75.62 180 PRO A CA 1
ATOM 1376 C C . PRO A 1 180 ? -15.412 -12.163 24.219 1.00 75.62 180 PRO A C 1
ATOM 1378 O O . PRO A 1 180 ? -16.216 -12.309 23.304 1.00 75.62 180 PRO A O 1
ATOM 1381 N N . ASP A 1 181 ? -15.727 -12.393 25.498 1.00 80.38 181 ASP A N 1
ATOM 1382 C CA . ASP A 1 181 ? -17.057 -12.808 25.963 1.00 80.38 181 ASP A CA 1
ATOM 1383 C C . ASP A 1 181 ? -17.985 -11.610 26.245 1.00 80.38 181 ASP A C 1
ATOM 1385 O O . ASP A 1 181 ? -19.094 -11.776 26.760 1.00 80.38 181 ASP A O 1
ATOM 1389 N N . SER A 1 182 ? -17.530 -10.380 25.976 1.00 76.12 182 SER A N 1
ATOM 1390 C CA . SER A 1 182 ? -18.336 -9.177 26.168 1.00 76.12 182 SER A CA 1
ATOM 1391 C C . SER A 1 182 ? -19.582 -9.228 25.283 1.00 76.12 182 SER A C 1
ATOM 1393 O O . SER A 1 182 ? -19.469 -9.450 24.077 1.00 76.12 182 SER A O 1
ATOM 1395 N N . PRO A 1 183 ? -20.775 -8.947 25.835 1.00 70.88 183 PRO A N 1
ATOM 1396 C CA . PRO A 1 183 ? -21.966 -8.797 25.017 1.00 70.88 183 PRO A CA 1
ATOM 1397 C C . PRO A 1 183 ? -21.927 -7.499 24.200 1.00 70.88 183 PRO A C 1
ATOM 1399 O O . PRO A 1 183 ? -22.641 -7.392 23.219 1.00 70.88 183 PRO A O 1
ATOM 1402 N N . ALA A 1 184 ? -21.132 -6.488 24.558 1.00 76.31 184 ALA A N 1
ATOM 1403 C CA . ALA A 1 184 ? -21.078 -5.247 23.783 1.00 76.31 184 ALA A CA 1
ATOM 1404 C C . ALA A 1 184 ? -20.352 -5.440 22.441 1.00 76.31 184 ALA A C 1
ATOM 1406 O O . ALA A 1 184 ? -19.304 -6.081 22.384 1.00 76.31 184 ALA A O 1
ATOM 1407 N N . MET A 1 185 ? -20.889 -4.847 21.372 1.00 73.06 185 MET A N 1
ATOM 1408 C CA . MET A 1 185 ? -20.243 -4.844 20.058 1.00 73.06 185 MET A CA 1
ATOM 1409 C C . MET A 1 185 ? -19.034 -3.891 20.061 1.00 73.06 185 MET A C 1
ATOM 1411 O O . MET A 1 185 ? -19.137 -2.795 20.616 1.00 73.06 185 MET A O 1
ATOM 1415 N N . PRO A 1 186 ? -17.894 -4.261 19.448 1.00 76.19 186 PRO A N 1
ATOM 1416 C CA . PRO A 1 186 ? -16.741 -3.370 19.351 1.00 76.19 186 PRO A CA 1
ATOM 1417 C C . PRO A 1 186 ? -17.056 -2.120 18.513 1.00 76.19 186 PRO A C 1
ATOM 1419 O O . PRO A 1 186 ? -17.387 -2.235 17.334 1.00 76.19 186 PRO A O 1
ATOM 1422 N N . ASP A 1 187 ? -16.909 -0.929 19.104 1.00 79.00 187 ASP A N 1
ATOM 1423 C CA . ASP A 1 187 ? -17.036 0.368 18.421 1.00 79.00 187 ASP A CA 1
ATOM 1424 C C . ASP A 1 187 ? -15.752 1.189 18.609 1.00 79.00 187 ASP A C 1
ATOM 1426 O O . ASP A 1 187 ? -15.520 1.832 19.637 1.00 79.00 187 ASP A O 1
ATOM 1430 N N . TYR A 1 188 ? -14.897 1.151 17.588 1.00 82.94 188 TYR A N 1
ATOM 1431 C CA . TYR A 1 188 ? -13.627 1.872 17.582 1.00 82.94 188 TYR A CA 1
ATOM 1432 C C . TYR A 1 188 ? -13.806 3.385 17.400 1.00 82.94 188 TYR A C 1
ATOM 1434 O O . TYR A 1 188 ? -12.949 4.149 17.848 1.00 82.94 188 TYR A O 1
ATOM 1442 N N . ILE A 1 189 ? -14.911 3.834 16.793 1.00 89.00 189 ILE A N 1
ATOM 1443 C CA . ILE A 1 189 ? -15.172 5.254 16.536 1.00 89.00 189 ILE A CA 1
ATOM 1444 C C . ILE A 1 189 ? -15.450 5.955 17.863 1.00 89.00 189 ILE A C 1
ATOM 1446 O O . ILE A 1 189 ? -14.787 6.938 18.197 1.00 89.00 189 ILE A O 1
ATOM 1450 N N . SER A 1 190 ? -16.385 5.426 18.657 1.00 91.62 190 SER A N 1
ATOM 1451 C CA . SER A 1 190 ? -16.738 6.020 19.952 1.00 91.62 190 SER A CA 1
ATOM 1452 C C . SER A 1 190 ? -15.576 5.972 20.951 1.00 91.62 190 SER A C 1
ATOM 1454 O O . SER A 1 190 ? -15.327 6.958 21.653 1.00 91.62 190 SER A O 1
ATOM 1456 N N . LEU A 1 191 ? -14.802 4.877 20.966 1.00 94.62 191 LEU A N 1
ATOM 1457 C CA . LEU A 1 191 ? -13.571 4.786 21.757 1.00 94.62 191 LEU A CA 1
ATOM 1458 C C . LEU A 1 191 ? -12.533 5.832 21.318 1.00 94.62 191 LEU A C 1
ATOM 1460 O O . LEU A 1 191 ? -11.925 6.493 22.163 1.00 94.62 191 LEU A O 1
ATOM 1464 N N . GLY A 1 192 ? -12.354 6.016 20.006 1.00 93.56 192 GLY A N 1
ATOM 1465 C CA . GLY A 1 192 ? -11.456 7.022 19.443 1.00 93.56 192 GLY A CA 1
ATOM 1466 C C . GLY A 1 192 ? -11.849 8.445 19.841 1.00 93.56 192 GLY A C 1
ATOM 1467 O O . GLY A 1 192 ? -10.999 9.213 20.289 1.00 93.56 192 GLY A O 1
ATOM 1468 N N . VAL A 1 193 ? -13.144 8.775 19.784 1.00 94.31 193 VAL A N 1
ATOM 1469 C CA . VAL A 1 193 ? -13.671 10.071 20.249 1.00 94.31 193 VAL A CA 1
ATOM 1470 C C . VAL A 1 193 ? -13.378 10.286 21.737 1.00 94.31 193 VAL A C 1
ATOM 1472 O O . VAL A 1 193 ? -12.892 11.352 22.115 1.00 94.31 193 VAL A O 1
ATOM 1475 N N . ALA A 1 194 ? -13.613 9.283 22.589 1.00 96.12 194 ALA A N 1
ATOM 1476 C CA . ALA A 1 194 ? -13.311 9.385 24.018 1.00 96.12 194 ALA A CA 1
ATOM 1477 C C . ALA A 1 194 ? -11.807 9.609 24.279 1.00 96.12 194 ALA A C 1
ATOM 1479 O O . ALA A 1 194 ? -11.444 10.463 25.091 1.00 96.12 194 ALA A O 1
ATOM 1480 N N . CYS A 1 195 ? -10.928 8.911 23.547 1.00 95.62 195 CYS A N 1
ATOM 1481 C CA . CYS A 1 195 ? -9.476 9.101 23.626 1.00 95.62 195 CYS A CA 1
ATOM 1482 C C . CYS A 1 195 ? -9.047 10.507 23.178 1.00 95.62 195 CYS A C 1
ATOM 1484 O O . CYS A 1 195 ? -8.225 11.142 23.841 1.00 95.62 195 CYS A O 1
ATOM 1486 N N . ALA A 1 196 ? -9.620 11.021 22.086 1.00 94.38 196 ALA A N 1
ATOM 1487 C CA . ALA A 1 196 ? -9.358 12.375 21.606 1.00 94.38 196 ALA A CA 1
ATOM 1488 C C . ALA A 1 196 ? -9.727 13.426 22.667 1.00 94.38 196 ALA A C 1
ATOM 1490 O O . ALA A 1 196 ? -8.906 14.275 23.016 1.00 94.38 196 ALA A O 1
ATOM 1491 N N . ILE A 1 197 ? -10.926 13.312 23.251 1.00 95.19 197 ILE A N 1
ATOM 1492 C CA . ILE A 1 197 ? -11.403 14.222 24.301 1.00 95.19 197 ILE A CA 1
ATOM 1493 C C . ILE A 1 197 ? -10.516 14.127 25.553 1.00 95.19 197 ILE A C 1
ATOM 1495 O O . ILE A 1 197 ? -10.196 15.157 26.152 1.00 95.19 197 ILE A O 1
ATOM 1499 N N . ALA A 1 198 ? -10.054 12.928 25.930 1.00 95.56 198 ALA A N 1
ATOM 1500 C CA . ALA A 1 198 ? -9.102 12.750 27.031 1.00 95.56 198 ALA A CA 1
ATOM 1501 C C . ALA A 1 198 ? -7.785 13.510 26.788 1.00 95.56 198 ALA A C 1
ATOM 1503 O O . ALA A 1 198 ? -7.273 14.177 27.687 1.00 95.56 198 ALA A O 1
ATOM 1504 N N . LEU A 1 199 ? -7.254 13.458 25.561 1.00 94.31 199 LEU A N 1
ATOM 1505 C CA . LEU A 1 199 ? -6.016 14.143 25.163 1.00 94.31 199 LEU A CA 1
ATOM 1506 C C . LEU A 1 199 ? -6.161 15.670 25.077 1.00 94.31 199 LEU A C 1
ATOM 1508 O O . LEU A 1 199 ? -5.187 16.412 25.263 1.00 94.31 199 LEU A O 1
ATOM 1512 N N . GLU A 1 200 ? -7.367 16.158 24.805 1.00 93.31 200 GLU A N 1
ATOM 1513 C CA . GLU A 1 200 ? -7.690 17.585 24.837 1.00 93.31 200 GLU A CA 1
ATOM 1514 C C . GLU A 1 200 ? -7.928 18.096 26.265 1.00 93.31 200 GLU A C 1
ATOM 1516 O O . GLU A 1 200 ? -7.550 19.228 26.586 1.00 93.31 200 GLU A O 1
ATOM 1521 N N . THR A 1 201 ? -8.445 17.241 27.148 1.00 93.38 201 THR A N 1
ATOM 1522 C CA . THR A 1 201 ? -8.782 17.567 28.538 1.00 93.38 201 THR A CA 1
ATOM 1523 C C . THR A 1 201 ? -7.608 17.279 29.478 1.00 93.38 201 THR A C 1
ATOM 1525 O O . THR A 1 201 ? -7.555 16.261 30.166 1.00 93.38 201 THR A O 1
ATOM 1528 N N . THR A 1 202 ? -6.656 18.213 29.565 1.00 83.06 202 THR A N 1
ATOM 1529 C CA . THR A 1 202 ? -5.398 18.041 30.327 1.00 83.06 202 THR A CA 1
ATOM 1530 C C . THR A 1 202 ? -5.572 17.644 31.796 1.00 83.06 202 THR A C 1
ATOM 1532 O O . THR A 1 202 ? -4.683 17.001 32.351 1.00 83.06 202 THR A O 1
ATOM 1535 N N . ALA A 1 203 ? -6.697 18.000 32.422 1.00 92.06 203 ALA A N 1
ATOM 1536 C CA . ALA A 1 203 ? -7.008 17.651 33.808 1.00 92.06 203 ALA A CA 1
ATOM 1537 C C . ALA A 1 203 ? -7.237 16.144 34.033 1.00 92.06 203 ALA A C 1
ATOM 1539 O O . ALA A 1 203 ? -7.020 15.677 35.146 1.00 92.06 203 ALA A O 1
ATOM 1540 N N . VAL A 1 204 ? -7.634 15.390 33.000 1.00 94.06 204 VAL A N 1
ATOM 1541 C CA . VAL A 1 204 ? -7.915 13.944 33.092 1.00 94.06 204 VAL A CA 1
ATOM 1542 C C . VAL A 1 204 ? -6.657 13.093 32.923 1.00 94.06 204 VAL A C 1
ATOM 1544 O O . VAL A 1 204 ? -6.581 11.979 33.437 1.00 94.06 204 VAL A O 1
ATOM 1547 N N . LEU A 1 205 ? -5.627 13.622 32.258 1.00 93.19 205 LEU A N 1
ATOM 1548 C CA . LEU A 1 205 ? -4.408 12.872 31.949 1.00 93.19 205 LEU A CA 1
ATOM 1549 C C . LEU A 1 205 ? -3.719 12.239 33.173 1.00 93.19 205 LEU A C 1
ATOM 1551 O O . LEU A 1 205 ? -3.305 11.090 33.053 1.00 93.19 205 LEU A O 1
ATOM 1555 N N . PRO A 1 206 ? -3.589 12.899 34.345 1.00 93.50 206 PRO A N 1
ATOM 1556 C CA . PRO A 1 206 ? -2.963 12.269 35.508 1.00 93.50 206 PRO A CA 1
ATOM 1557 C C . PRO A 1 206 ? -3.670 10.990 35.966 1.00 93.50 206 PRO A C 1
ATOM 1559 O O . PRO A 1 206 ? -2.996 10.048 36.367 1.00 93.50 206 PRO A O 1
ATOM 1562 N N . GLU A 1 207 ? -5.002 10.952 35.891 1.00 94.38 207 GLU A N 1
ATOM 1563 C CA . GLU A 1 207 ? -5.806 9.775 36.232 1.00 94.38 207 GLU A CA 1
ATOM 1564 C C . GLU A 1 207 ? -5.706 8.713 35.130 1.00 94.38 207 GLU A C 1
ATOM 1566 O O . GLU A 1 207 ? -5.338 7.572 35.401 1.00 94.38 207 GLU A O 1
ATOM 1571 N N . ALA A 1 208 ? -5.923 9.111 33.873 1.00 93.88 208 ALA A N 1
ATOM 1572 C CA . ALA A 1 208 ? -5.874 8.216 32.718 1.00 93.88 208 ALA A CA 1
ATOM 1573 C C . ALA A 1 208 ? -4.507 7.533 32.535 1.00 93.88 208 ALA A C 1
ATOM 1575 O O . ALA A 1 208 ? -4.435 6.405 32.063 1.00 93.88 208 ALA A O 1
ATOM 1576 N N . VAL A 1 209 ? -3.408 8.192 32.915 1.00 92.81 209 VAL A N 1
ATOM 1577 C CA . VAL A 1 209 ? -2.067 7.594 32.869 1.00 92.81 209 VAL A CA 1
ATOM 1578 C C . VAL A 1 209 ? -1.887 6.508 33.933 1.00 92.81 209 VAL A C 1
ATOM 1580 O O . VAL A 1 209 ? -1.134 5.567 33.707 1.00 92.81 209 VAL A O 1
ATOM 1583 N N . GLN A 1 210 ? -2.548 6.593 35.087 1.00 91.19 210 GLN A N 1
ATOM 1584 C CA . GLN A 1 210 ? -2.445 5.546 36.115 1.00 91.19 210 GLN A CA 1
ATOM 1585 C C . GLN A 1 210 ? -3.302 4.320 35.779 1.00 91.19 210 GLN A C 1
ATOM 1587 O O . GLN A 1 210 ? -2.999 3.224 36.240 1.00 91.19 210 GLN A O 1
ATOM 1592 N N . ASP A 1 211 ? -4.318 4.491 34.938 1.00 91.88 211 ASP A N 1
ATOM 1593 C CA . ASP A 1 211 ? -5.228 3.431 34.524 1.00 91.88 211 ASP A CA 1
ATOM 1594 C C . ASP A 1 211 ? -4.711 2.655 33.297 1.00 91.88 211 ASP A C 1
ATOM 1596 O O . ASP A 1 211 ? -4.391 3.231 32.256 1.00 91.88 211 ASP A O 1
ATOM 1600 N N . ASP A 1 212 ? -4.624 1.330 33.415 1.00 88.75 212 ASP A N 1
ATOM 1601 C CA . ASP A 1 212 ? -4.059 0.462 32.376 1.00 88.75 212 ASP A CA 1
ATOM 1602 C C . ASP A 1 212 ? -4.884 0.490 31.082 1.00 88.75 212 ASP A C 1
ATOM 1604 O O . ASP A 1 212 ? -4.313 0.576 29.995 1.00 88.75 212 ASP A O 1
ATOM 1608 N N . VAL A 1 213 ? -6.216 0.475 31.181 1.00 91.50 213 VAL A N 1
ATOM 1609 C CA . VAL A 1 213 ? -7.118 0.463 30.018 1.00 91.50 213 VAL A CA 1
ATOM 1610 C C . VAL A 1 213 ? -7.010 1.775 29.253 1.00 91.50 213 VAL A C 1
ATOM 1612 O O . VAL A 1 213 ? -6.831 1.770 28.033 1.00 91.50 213 VAL A O 1
ATOM 1615 N N . CYS A 1 214 ? -7.033 2.899 29.969 1.00 93.38 214 CYS A N 1
ATOM 1616 C CA . CYS A 1 214 ? -6.804 4.213 29.383 1.00 93.38 214 CYS A CA 1
ATOM 1617 C C . CYS A 1 214 ? -5.431 4.303 28.720 1.00 93.38 214 CYS A C 1
ATOM 1619 O O . CYS A 1 214 ? -5.334 4.796 27.595 1.00 93.38 214 CYS A O 1
ATOM 1621 N N . ARG A 1 215 ? -4.367 3.799 29.363 1.00 90.81 215 ARG A N 1
ATOM 1622 C CA . ARG A 1 215 ? -3.035 3.817 28.749 1.00 90.81 215 ARG A CA 1
ATOM 1623 C C . ARG A 1 215 ? -2.992 3.053 27.433 1.00 90.81 215 ARG A C 1
ATOM 1625 O O . ARG A 1 215 ? -2.401 3.557 26.475 1.00 90.81 215 ARG A O 1
ATOM 1632 N N . ILE A 1 216 ? -3.613 1.877 27.377 1.00 88.38 216 ILE A N 1
ATOM 1633 C CA . ILE A 1 216 ? -3.679 1.043 26.170 1.00 88.38 216 ILE A CA 1
ATOM 1634 C C . ILE A 1 216 ? -4.469 1.758 25.074 1.00 88.38 216 ILE A C 1
ATOM 1636 O O . ILE A 1 216 ? -3.957 1.953 23.968 1.00 88.38 216 ILE A O 1
ATOM 1640 N N . ALA A 1 217 ? -5.692 2.192 25.386 1.00 91.94 217 ALA A N 1
ATOM 1641 C CA . ALA A 1 217 ? -6.593 2.818 24.426 1.00 91.94 217 ALA A CA 1
ATOM 1642 C C . ALA A 1 217 ? -6.004 4.117 23.854 1.00 91.94 217 ALA A C 1
ATOM 1644 O O . ALA A 1 217 ? -5.934 4.287 22.637 1.00 91.94 217 ALA A O 1
ATOM 1645 N N . ILE A 1 218 ? -5.494 5.000 24.718 1.00 93.25 218 ILE A N 1
ATOM 1646 C CA . ILE A 1 218 ? -4.957 6.299 24.304 1.00 93.25 218 ILE A CA 1
ATOM 1647 C C . ILE A 1 218 ? -3.647 6.134 23.521 1.00 93.25 218 ILE A C 1
ATOM 1649 O O . ILE A 1 218 ? -3.464 6.799 22.501 1.00 93.25 218 ILE A O 1
ATOM 1653 N N . SER A 1 219 ? -2.746 5.232 23.932 1.00 90.38 219 SER A N 1
ATOM 1654 C CA . SER A 1 219 ? -1.503 4.982 23.178 1.00 90.38 219 SER A CA 1
ATOM 1655 C C . SER A 1 219 ? -1.791 4.405 21.791 1.00 90.38 219 SER A C 1
ATOM 1657 O O . SER A 1 219 ? -1.181 4.826 20.810 1.00 90.38 219 SER A O 1
ATOM 1659 N N . THR A 1 220 ? -2.766 3.498 21.692 1.00 88.88 220 THR A N 1
ATOM 1660 C CA . THR A 1 220 ? -3.214 2.930 20.412 1.00 88.88 220 THR A CA 1
ATOM 1661 C C . THR A 1 220 ? -3.837 4.001 19.517 1.00 88.88 220 THR A C 1
ATOM 1663 O O . THR A 1 220 ? -3.503 4.087 18.334 1.00 88.88 220 THR A O 1
ATOM 1666 N N . TYR A 1 221 ? -4.683 4.868 20.085 1.00 91.06 221 TYR A N 1
ATOM 1667 C CA . TYR A 1 221 ? -5.264 6.008 19.377 1.00 91.06 221 TYR A CA 1
ATOM 1668 C C . TYR A 1 221 ? -4.174 6.928 18.816 1.00 91.06 221 TYR A C 1
ATOM 1670 O O . TYR A 1 221 ? -4.203 7.262 17.635 1.00 91.06 221 TYR A O 1
ATOM 1678 N N . VAL A 1 222 ? -3.180 7.289 19.630 1.00 90.94 222 VAL A N 1
ATOM 1679 C CA . VAL A 1 222 ? -2.076 8.170 19.223 1.00 90.94 222 VAL A CA 1
ATOM 1680 C C . VAL A 1 222 ? -1.274 7.586 18.058 1.00 90.94 222 VAL A C 1
ATOM 1682 O O . VAL A 1 222 ? -1.001 8.306 17.099 1.00 90.94 222 VAL A O 1
ATOM 1685 N N . VAL A 1 223 ? -0.921 6.297 18.108 1.00 85.19 223 VAL A N 1
ATOM 1686 C CA . VAL A 1 223 ? -0.171 5.636 17.022 1.00 85.19 223 VAL A CA 1
ATOM 1687 C C . VAL A 1 223 ? -0.997 5.551 15.736 1.00 85.19 223 VAL A C 1
ATOM 1689 O O . VAL A 1 223 ? -0.444 5.692 14.649 1.00 85.19 223 VAL A O 1
ATOM 1692 N N . SER A 1 224 ? -2.316 5.390 15.861 1.00 83.25 224 SER A N 1
ATOM 1693 C CA . SER A 1 224 ? -3.241 5.310 14.722 1.00 83.25 224 SER A CA 1
ATOM 1694 C C . SER A 1 224 ? -3.557 6.675 14.090 1.00 83.25 224 SER A C 1
ATOM 1696 O O . SER A 1 224 ? -4.152 6.723 13.021 1.00 83.25 224 SER A O 1
ATOM 1698 N N . HIS A 1 225 ? -3.153 7.786 14.720 1.00 83.94 225 HIS A N 1
ATOM 1699 C CA . HIS A 1 225 ? -3.389 9.153 14.237 1.00 83.94 225 HIS A CA 1
ATOM 1700 C C . HIS A 1 225 ? -2.067 9.936 14.118 1.00 83.94 225 HIS A C 1
ATOM 1702 O O . HIS A 1 225 ? -1.871 10.929 14.832 1.00 83.94 225 HIS A O 1
ATOM 1708 N N . PRO A 1 226 ? -1.147 9.530 13.220 1.00 77.12 226 PRO A N 1
ATOM 1709 C CA . PRO A 1 226 ? 0.203 10.099 13.130 1.00 77.12 226 PRO A CA 1
ATOM 1710 C C . PRO A 1 226 ? 0.225 11.611 12.835 1.00 77.12 226 PRO A C 1
ATOM 1712 O O . PRO A 1 226 ? 1.146 12.313 13.265 1.00 77.12 226 PRO A O 1
ATOM 1715 N N . ASP A 1 227 ? -0.813 12.143 12.182 1.00 79.00 227 ASP A N 1
ATOM 1716 C CA . ASP A 1 227 ? -0.954 13.579 11.906 1.00 79.00 227 ASP A CA 1
ATOM 1717 C C . ASP A 1 227 ? -1.246 14.411 13.167 1.00 79.00 227 ASP A C 1
ATOM 1719 O O . ASP A 1 227 ? -0.956 15.609 13.228 1.00 79.00 227 ASP A O 1
ATOM 1723 N N . SER A 1 228 ? -1.732 13.779 14.240 1.00 85.56 228 SER A N 1
ATOM 1724 C CA . SER A 1 228 ? -2.044 14.425 15.522 1.00 85.56 228 SER A CA 1
ATOM 1725 C C . SER A 1 228 ? -0.814 14.613 16.421 1.00 85.56 228 SER A C 1
ATOM 1727 O O . SER A 1 228 ? -0.857 14.356 17.628 1.00 85.56 228 SER A O 1
ATOM 1729 N N . ARG A 1 229 ? 0.296 15.128 15.868 1.00 88.88 229 ARG A N 1
ATOM 1730 C CA . ARG A 1 229 ? 1.597 15.265 16.569 1.00 88.88 229 ARG A CA 1
ATOM 1731 C C . ARG A 1 229 ? 1.504 15.997 17.915 1.00 88.88 229 ARG A C 1
ATOM 1733 O O . ARG A 1 229 ? 2.214 15.656 18.860 1.00 88.88 229 ARG A O 1
ATOM 1740 N N . ASN A 1 230 ? 0.626 16.996 18.027 1.00 90.62 230 ASN A N 1
ATOM 1741 C CA . ASN A 1 230 ? 0.423 17.741 19.274 1.00 90.62 230 ASN A CA 1
ATOM 1742 C C . ASN A 1 230 ? -0.221 16.886 20.375 1.00 90.62 230 ASN A C 1
ATOM 1744 O O . ASN A 1 230 ? 0.183 16.989 21.533 1.00 90.62 230 ASN A O 1
ATOM 1748 N N . LEU A 1 231 ? -1.203 16.047 20.031 1.00 91.81 231 LEU A N 1
ATOM 1749 C CA . LEU A 1 231 ? -1.846 15.146 20.990 1.00 91.81 231 LEU A CA 1
ATOM 1750 C C . LEU A 1 231 ? -0.879 14.037 21.413 1.00 91.81 231 LEU A C 1
ATOM 1752 O O . LEU A 1 231 ? -0.743 13.770 22.606 1.00 91.81 231 LEU A O 1
ATOM 1756 N N . ALA A 1 232 ? -0.123 13.490 20.456 1.00 91.50 232 ALA A N 1
ATOM 1757 C CA . ALA A 1 232 ? 0.936 12.520 20.717 1.00 91.50 232 ALA A CA 1
ATOM 1758 C C . ALA A 1 232 ? 1.973 13.054 21.719 1.00 91.50 232 ALA A C 1
ATOM 1760 O O . ALA A 1 232 ? 2.317 12.382 22.692 1.00 91.50 232 ALA A O 1
ATOM 1761 N N . LYS A 1 233 ? 2.423 14.302 21.529 1.00 92.06 233 LYS A N 1
ATOM 1762 C CA . LYS A 1 233 ? 3.364 14.961 22.442 1.00 92.06 233 LYS A CA 1
ATOM 1763 C C . LYS A 1 233 ? 2.778 15.135 23.846 1.00 92.06 233 LYS A C 1
ATOM 1765 O O . LYS A 1 233 ? 3.448 14.804 24.821 1.00 92.06 233 LYS A O 1
ATOM 1770 N N . LYS A 1 234 ? 1.531 15.613 23.962 1.00 92.88 234 LYS A N 1
ATOM 1771 C CA . LYS A 1 234 ? 0.844 15.755 25.261 1.00 92.88 234 LYS A CA 1
ATOM 1772 C C . LYS A 1 234 ? 0.768 14.423 26.006 1.00 92.88 234 LYS A C 1
ATOM 1774 O O . LYS A 1 234 ? 1.053 14.384 27.202 1.00 92.88 234 LYS A O 1
ATOM 1779 N N . TRP A 1 235 ? 0.407 13.352 25.300 1.00 93.69 235 TRP A N 1
ATOM 1780 C CA . TRP A 1 235 ? 0.324 12.014 25.874 1.00 93.69 235 TRP A CA 1
ATOM 1781 C C . TRP A 1 235 ? 1.679 11.527 26.382 1.00 93.69 235 TRP A C 1
ATOM 1783 O O . TRP A 1 235 ? 1.813 11.171 27.551 1.00 93.69 235 TRP A O 1
ATOM 1793 N N . LEU A 1 236 ? 2.706 11.590 25.530 1.00 91.50 236 LEU A N 1
ATOM 1794 C CA . LEU A 1 236 ? 4.051 11.134 25.868 1.00 91.50 236 LEU A CA 1
ATOM 1795 C C . LEU A 1 236 ? 4.625 11.894 27.072 1.00 91.50 236 LEU A C 1
ATOM 1797 O O . LEU A 1 236 ? 5.240 11.291 27.954 1.00 91.50 236 LEU A O 1
ATOM 1801 N N . GLU A 1 237 ? 4.394 13.206 27.145 1.00 91.56 237 GLU A N 1
ATOM 1802 C CA . GLU A 1 237 ? 4.786 14.017 28.297 1.00 91.56 237 GLU A CA 1
ATOM 1803 C C . GLU A 1 237 ? 4.036 13.623 29.574 1.00 91.56 237 GLU A C 1
ATOM 1805 O O . GLU A 1 237 ? 4.649 13.585 30.642 1.00 91.56 237 GLU A O 1
ATOM 1810 N N . ALA A 1 238 ? 2.731 13.345 29.491 1.00 92.94 238 ALA A N 1
ATOM 1811 C CA . ALA A 1 238 ? 1.928 12.935 30.640 1.00 92.94 238 ALA A CA 1
ATOM 1812 C C . ALA A 1 238 ? 2.400 11.584 31.199 1.00 92.94 238 ALA A C 1
ATOM 1814 O O . ALA A 1 238 ? 2.652 11.474 32.401 1.00 92.94 238 ALA A O 1
ATOM 1815 N N . VAL A 1 239 ? 2.612 10.596 30.324 1.00 90.88 239 VAL A N 1
ATOM 1816 C CA . VAL A 1 239 ? 3.130 9.272 30.704 1.00 90.88 239 VAL A CA 1
ATOM 1817 C C . VAL A 1 239 ? 4.539 9.379 31.289 1.00 90.88 239 VAL A C 1
ATOM 1819 O O . VAL A 1 239 ? 4.814 8.822 32.351 1.00 90.88 239 VAL A O 1
ATOM 1822 N N . SER A 1 240 ? 5.423 10.161 30.660 1.00 87.69 240 SER A N 1
ATOM 1823 C CA . SER A 1 240 ? 6.798 10.352 31.145 1.00 87.69 240 SER A CA 1
ATOM 1824 C C . SER A 1 240 ? 6.842 11.017 32.524 1.00 87.69 240 SER A C 1
ATOM 1826 O O . SER A 1 240 ? 7.644 10.631 33.373 1.00 87.69 240 SER A O 1
ATOM 1828 N N . ARG A 1 241 ? 5.968 12.002 32.776 1.00 89.31 241 ARG A N 1
ATOM 1829 C CA . ARG A 1 241 ? 5.883 12.700 34.070 1.00 89.31 241 ARG A CA 1
ATOM 1830 C C . ARG A 1 241 ? 5.343 11.822 35.194 1.00 89.31 241 ARG A C 1
ATOM 1832 O O . ARG A 1 241 ? 5.704 12.052 36.345 1.00 89.31 241 ARG A O 1
ATOM 1839 N N . ALA A 1 242 ? 4.501 10.839 34.884 1.00 88.00 242 ALA A N 1
ATOM 1840 C CA . ALA A 1 242 ? 3.938 9.945 35.890 1.00 88.00 242 ALA A CA 1
ATOM 1841 C C . ALA A 1 242 ? 4.979 9.009 36.524 1.00 88.00 242 ALA A C 1
ATOM 1843 O O . ALA A 1 242 ? 4.736 8.498 37.615 1.00 88.00 242 ALA A O 1
ATOM 1844 N N . GLY A 1 243 ? 6.138 8.803 35.881 1.00 82.12 243 GLY A N 1
ATOM 1845 C CA . GLY A 1 243 ? 7.241 8.027 36.455 1.00 82.12 243 GLY A CA 1
ATOM 1846 C C . GLY A 1 243 ? 6.856 6.584 36.792 1.00 82.12 243 GLY A C 1
ATOM 1847 O O . GLY A 1 243 ? 7.285 6.061 37.824 1.00 82.12 243 GLY A O 1
ATOM 1848 N N . LEU A 1 244 ? 6.012 5.975 35.953 1.00 80.69 244 LEU A N 1
ATOM 1849 C CA . LEU A 1 244 ? 5.513 4.611 36.123 1.00 80.69 244 LEU A CA 1
ATOM 1850 C C . LEU A 1 244 ? 6.686 3.620 36.239 1.00 80.69 244 LEU A C 1
ATOM 1852 O O . LEU A 1 244 ? 7.693 3.744 35.540 1.00 80.69 244 LEU A O 1
ATOM 1856 N N . LYS A 1 245 ? 6.570 2.661 37.163 1.00 70.75 245 LYS A N 1
ATOM 1857 C CA . LYS A 1 245 ? 7.608 1.664 37.467 1.00 70.75 245 LYS A CA 1
ATOM 1858 C C . LYS A 1 245 ? 7.122 0.266 37.106 1.00 70.75 245 LYS A C 1
ATOM 1860 O O . LYS A 1 245 ? 5.973 -0.061 37.382 1.00 70.75 245 LYS A O 1
ATOM 1865 N N . GLY A 1 246 ? 8.034 -0.572 36.620 1.00 66.94 246 GLY A N 1
ATOM 1866 C CA . GLY A 1 246 ? 7.750 -1.958 36.243 1.00 66.94 246 GLY A CA 1
ATOM 1867 C C . GLY A 1 246 ? 7.556 -2.129 34.740 1.00 66.94 246 GLY A C 1
ATOM 1868 O O . GLY A 1 246 ? 7.693 -1.175 33.975 1.00 66.94 246 GLY A O 1
ATOM 1869 N N . GLU A 1 247 ? 7.275 -3.364 34.331 1.00 67.25 247 GLU A N 1
ATOM 1870 C CA . GLU A 1 247 ? 6.916 -3.673 32.949 1.00 67.25 247 GLU A CA 1
ATOM 1871 C C . GLU A 1 247 ? 5.591 -2.985 32.619 1.00 67.25 247 GLU A C 1
ATOM 1873 O O . GLU A 1 247 ? 4.578 -3.202 33.286 1.00 67.25 247 GLU A O 1
ATOM 1878 N N . MET A 1 248 ? 5.613 -2.119 31.612 1.00 71.25 248 MET A N 1
ATOM 1879 C CA . MET A 1 248 ? 4.414 -1.438 31.156 1.00 71.25 248 MET A CA 1
ATOM 1880 C C . MET A 1 248 ? 3.872 -2.102 29.907 1.00 71.25 248 MET A C 1
ATOM 1882 O O . MET A 1 248 ? 4.572 -2.222 28.899 1.00 71.25 248 MET A O 1
ATOM 1886 N N . ALA A 1 249 ? 2.588 -2.451 29.964 1.00 68.44 249 ALA A N 1
ATOM 1887 C CA . ALA A 1 249 ? 1.838 -2.828 28.782 1.00 68.44 249 ALA A CA 1
ATOM 1888 C C . ALA A 1 249 ? 1.990 -1.730 27.712 1.00 68.44 249 ALA A C 1
ATOM 1890 O O . ALA A 1 249 ? 1.781 -0.546 27.988 1.00 68.44 249 ALA A O 1
ATOM 1891 N N . HIS A 1 250 ? 2.371 -2.140 26.503 1.00 77.19 250 HIS A N 1
ATOM 1892 C CA . HIS A 1 250 ? 2.528 -1.289 25.320 1.00 77.19 250 HIS A CA 1
ATOM 1893 C C . HIS A 1 250 ? 3.621 -0.200 25.386 1.00 77.19 250 HIS A C 1
ATOM 1895 O O . HIS A 1 250 ? 3.523 0.839 24.724 1.00 77.19 250 HIS A O 1
ATOM 1901 N N . ALA A 1 251 ? 4.697 -0.424 26.150 1.00 86.88 251 ALA A N 1
ATOM 1902 C CA . ALA A 1 251 ? 5.883 0.441 26.110 1.00 86.88 251 ALA A CA 1
ATOM 1903 C C . ALA A 1 251 ? 6.501 0.557 24.696 1.00 86.88 251 ALA A C 1
ATOM 1905 O O . ALA A 1 251 ? 7.114 1.571 24.363 1.00 86.88 251 ALA A O 1
ATOM 1906 N N . ASP A 1 252 ? 6.287 -0.438 23.836 1.00 87.81 252 ASP A N 1
ATOM 1907 C CA . ASP A 1 252 ? 6.650 -0.423 22.418 1.00 87.81 252 ASP A CA 1
ATOM 1908 C C . ASP A 1 252 ? 5.900 0.650 21.610 1.00 87.81 252 ASP A C 1
ATOM 1910 O O . ASP A 1 252 ? 6.523 1.350 20.812 1.00 87.81 252 ASP A O 1
ATOM 1914 N N . LEU A 1 253 ? 4.600 0.856 21.852 1.00 87.94 253 LEU A N 1
ATOM 1915 C CA . LEU A 1 253 ? 3.814 1.922 21.215 1.00 87.94 253 LEU A CA 1
ATOM 1916 C C . LEU A 1 253 ? 4.256 3.314 21.683 1.00 87.94 253 LEU A C 1
ATOM 1918 O O . LEU A 1 253 ? 4.286 4.260 20.890 1.00 87.94 253 LEU A O 1
ATOM 1922 N N . LEU A 1 254 ? 4.648 3.449 22.954 1.00 89.56 254 LEU A N 1
ATOM 1923 C CA . LEU A 1 254 ? 5.235 4.685 23.480 1.00 89.56 254 LEU A CA 1
ATOM 1924 C C . LEU A 1 254 ? 6.604 4.962 22.848 1.00 89.56 254 LEU A C 1
ATOM 1926 O O . LEU A 1 254 ? 6.878 6.101 22.462 1.00 89.56 254 LEU A O 1
ATOM 1930 N N . ALA A 1 255 ? 7.436 3.929 22.685 1.00 91.56 255 ALA A N 1
ATOM 1931 C CA . ALA A 1 255 ? 8.710 4.033 21.981 1.00 91.56 255 ALA A CA 1
ATOM 1932 C C . ALA A 1 255 ? 8.512 4.441 20.514 1.00 91.56 255 ALA A C 1
ATOM 1934 O O . ALA A 1 255 ? 9.183 5.354 20.030 1.00 91.56 255 ALA A O 1
ATOM 1935 N N . PHE A 1 256 ? 7.554 3.816 19.824 1.00 89.81 256 PHE A N 1
ATOM 1936 C CA . PHE A 1 256 ? 7.198 4.147 18.446 1.00 89.81 256 PHE A CA 1
ATOM 1937 C C . PHE A 1 256 ? 6.712 5.594 18.325 1.00 89.81 256 PHE A C 1
ATOM 1939 O O . PHE A 1 256 ? 7.207 6.346 17.487 1.00 89.81 256 PHE A O 1
ATOM 1946 N N . THR A 1 257 ? 5.817 6.025 19.216 1.00 89.31 257 THR A N 1
ATOM 1947 C CA . THR A 1 257 ? 5.317 7.407 19.268 1.00 89.31 257 THR A CA 1
ATOM 1948 C C . THR A 1 257 ? 6.452 8.409 19.480 1.00 89.31 257 THR A C 1
ATOM 1950 O O . THR A 1 257 ? 6.554 9.400 18.754 1.00 89.31 257 THR A O 1
ATOM 1953 N N . ALA A 1 258 ? 7.337 8.151 20.447 1.00 91.12 258 ALA A N 1
ATOM 1954 C CA . ALA A 1 258 ? 8.495 8.999 20.712 1.00 91.12 258 ALA A CA 1
ATOM 1955 C C . ALA A 1 258 ? 9.417 9.094 19.486 1.00 91.12 258 ALA A C 1
ATOM 1957 O O . ALA A 1 258 ? 9.822 10.194 19.100 1.00 91.12 258 ALA A O 1
ATOM 1958 N N . TYR A 1 259 ? 9.667 7.966 18.813 1.00 90.25 259 TYR A N 1
ATOM 1959 C CA . TYR A 1 259 ? 10.461 7.923 17.589 1.00 90.25 259 TYR A CA 1
ATOM 1960 C C . TYR A 1 259 ? 9.839 8.775 16.467 1.00 90.25 259 TYR A C 1
ATOM 1962 O O . TYR A 1 259 ? 10.535 9.596 15.871 1.00 90.25 259 TYR A O 1
ATOM 1970 N N . GLN A 1 260 ? 8.529 8.649 16.215 1.00 85.94 260 GLN A N 1
ATOM 1971 C CA . GLN A 1 260 ? 7.800 9.428 15.194 1.00 85.94 260 GLN A CA 1
ATOM 1972 C C . GLN A 1 260 ? 7.817 10.945 15.467 1.00 85.94 260 GLN A C 1
ATOM 1974 O O . GLN A 1 260 ? 7.824 11.778 14.549 1.00 85.94 260 GLN A O 1
ATOM 1979 N N . LEU A 1 261 ? 7.860 11.329 16.745 1.00 87.81 261 LEU A N 1
ATOM 1980 C CA . LEU A 1 261 ? 8.002 12.723 17.167 1.00 87.81 261 LEU A CA 1
ATOM 1981 C C . LEU A 1 261 ? 9.437 13.258 17.038 1.00 87.81 261 LEU A C 1
ATOM 1983 O O . LEU A 1 261 ? 9.623 14.473 17.110 1.00 87.81 261 LEU A O 1
ATOM 1987 N N . GLY A 1 262 ? 10.423 12.389 16.796 1.00 88.06 262 GLY A N 1
ATOM 1988 C CA . GLY A 1 262 ? 11.845 12.729 16.756 1.00 88.06 262 GLY A CA 1
ATOM 1989 C C . GLY A 1 262 ? 12.520 12.758 18.132 1.00 88.06 262 GLY A C 1
ATOM 1990 O O . GLY A 1 262 ? 13.650 13.226 18.244 1.00 88.06 262 GLY A O 1
ATOM 1991 N N . ASP A 1 263 ? 11.850 12.269 19.179 1.00 90.38 263 ASP A N 1
ATOM 1992 C CA . ASP A 1 263 ? 12.403 12.139 20.530 1.00 90.38 263 ASP A CA 1
ATOM 1993 C C . ASP A 1 263 ? 13.066 10.763 20.701 1.00 90.38 263 ASP A C 1
ATOM 1995 O O . ASP A 1 263 ? 12.527 9.826 21.298 1.00 90.38 263 ASP A O 1
ATOM 1999 N N . PHE A 1 264 ? 14.252 10.630 20.106 1.00 90.94 264 PHE A N 1
ATOM 2000 C CA . PHE A 1 264 ? 14.987 9.365 20.056 1.00 90.94 264 PHE A CA 1
ATOM 2001 C C . PHE A 1 264 ? 15.501 8.913 21.429 1.00 90.94 264 PHE A C 1
ATOM 2003 O O . PHE A 1 264 ? 15.615 7.712 21.668 1.00 90.94 264 PHE A O 1
ATOM 2010 N N . GLU A 1 265 ? 15.783 9.849 22.338 1.00 90.69 265 GLU A N 1
ATOM 2011 C CA . GLU A 1 265 ? 16.214 9.531 23.704 1.00 90.69 265 GLU A CA 1
ATOM 2012 C C . GLU A 1 265 ? 15.068 8.909 24.506 1.00 90.69 265 GLU A C 1
ATOM 2014 O O . GLU A 1 265 ? 15.257 7.885 25.164 1.00 90.69 265 GLU A O 1
ATOM 2019 N N . THR A 1 266 ? 13.863 9.485 24.431 1.00 90.62 266 THR A N 1
ATOM 2020 C CA . THR A 1 266 ? 12.674 8.891 25.056 1.00 90.62 266 THR A CA 1
ATOM 2021 C C . THR A 1 266 ? 12.321 7.553 24.414 1.00 90.62 266 THR A C 1
ATOM 2023 O O . THR A 1 266 ? 11.997 6.612 25.137 1.00 90.62 266 THR A O 1
ATOM 2026 N N . ALA A 1 267 ? 12.437 7.431 23.088 1.00 92.56 267 ALA A N 1
ATOM 2027 C CA . ALA A 1 267 ? 12.234 6.156 22.406 1.00 92.56 267 ALA A CA 1
ATOM 2028 C C . ALA A 1 267 ? 13.193 5.075 22.934 1.00 92.56 267 ALA A C 1
ATOM 2030 O O . ALA A 1 267 ? 12.734 4.002 23.314 1.00 92.56 267 ALA A O 1
ATOM 2031 N N . SER A 1 268 ? 14.495 5.375 23.039 1.00 92.25 268 SER A N 1
ATOM 2032 C CA . SER A 1 268 ? 15.498 4.443 23.583 1.00 92.25 268 SER A CA 1
ATOM 2033 C C . SER A 1 268 ? 15.176 4.029 25.017 1.00 92.25 268 SER A C 1
ATOM 2035 O O . SER A 1 268 ? 15.160 2.839 25.321 1.00 92.25 268 SER A O 1
ATOM 2037 N N . ARG A 1 269 ? 14.833 4.993 25.883 1.00 90.50 269 ARG A N 1
ATOM 2038 C CA . ARG A 1 269 ? 14.445 4.705 27.271 1.00 90.50 269 ARG A CA 1
ATOM 2039 C C . ARG A 1 269 ? 13.245 3.769 27.351 1.00 90.50 269 ARG A C 1
ATOM 2041 O O . ARG A 1 269 ? 13.240 2.880 28.192 1.00 90.50 269 ARG A O 1
ATOM 2048 N N . TRP A 1 270 ? 12.241 3.939 26.490 1.00 90.25 270 TRP A N 1
ATOM 2049 C CA . TRP A 1 270 ? 11.099 3.024 26.465 1.00 90.25 270 TRP A CA 1
ATOM 2050 C C . TRP A 1 270 ? 11.481 1.626 25.990 1.00 90.25 270 TRP A C 1
ATOM 2052 O O . TRP A 1 270 ? 11.065 0.653 26.615 1.00 90.25 270 TRP A O 1
ATOM 2062 N N . ILE A 1 271 ? 12.323 1.512 24.960 1.00 91.75 271 ILE A N 1
ATOM 2063 C CA . ILE A 1 271 ? 12.832 0.213 24.501 1.00 91.75 271 ILE A CA 1
ATOM 2064 C C . ILE A 1 271 ? 13.563 -0.535 25.625 1.00 91.75 271 ILE A C 1
ATOM 2066 O O . ILE A 1 271 ? 13.333 -1.726 25.802 1.00 91.75 271 ILE A O 1
ATOM 2070 N N . GLU A 1 272 ? 14.366 0.155 26.437 1.00 89.38 272 GLU A N 1
ATOM 2071 C CA . GLU A 1 272 ? 15.091 -0.444 27.571 1.00 89.38 272 GLU A CA 1
ATOM 2072 C C . GLU A 1 272 ? 14.174 -1.001 28.674 1.00 89.38 272 GLU A C 1
ATOM 2074 O O . GLU A 1 272 ? 14.591 -1.869 29.439 1.00 89.38 272 GLU A O 1
ATOM 2079 N N . THR A 1 273 ? 12.925 -0.528 28.769 1.00 86.81 273 THR A N 1
ATOM 2080 C CA . THR A 1 273 ? 11.951 -1.036 29.755 1.00 86.81 273 THR A CA 1
ATOM 2081 C C . THR A 1 273 ? 11.245 -2.321 29.321 1.00 86.81 273 THR A C 1
ATOM 2083 O O . THR A 1 273 ? 10.578 -2.956 30.138 1.00 86.81 273 THR A O 1
ATOM 2086 N N . ILE A 1 274 ? 11.373 -2.711 28.050 1.00 87.06 274 ILE A N 1
ATOM 2087 C CA . ILE A 1 274 ? 10.664 -3.856 27.478 1.00 87.06 274 ILE A CA 1
ATOM 2088 C C . ILE A 1 274 ? 11.421 -5.139 27.818 1.00 87.06 274 ILE A C 1
ATOM 2090 O O . ILE A 1 274 ? 12.529 -5.371 27.339 1.00 87.06 274 ILE A O 1
ATOM 2094 N N . VAL A 1 275 ? 10.799 -5.995 28.630 1.00 83.38 275 VAL A N 1
ATOM 2095 C CA . VAL A 1 275 ? 11.373 -7.292 29.027 1.00 83.38 275 VAL A CA 1
ATOM 2096 C C . VAL A 1 275 ? 11.278 -8.305 27.885 1.00 83.38 275 VAL A C 1
ATOM 2098 O O . VAL A 1 275 ? 12.231 -9.041 27.630 1.00 83.38 275 VAL A O 1
ATOM 2101 N N . SER A 1 276 ? 10.140 -8.320 27.185 1.00 85.94 276 SER A N 1
ATOM 2102 C CA . SER A 1 276 ? 9.864 -9.220 26.061 1.00 85.94 276 SER A CA 1
ATOM 2103 C C . SER A 1 276 ? 9.698 -8.414 24.767 1.00 85.94 276 SER A C 1
ATOM 2105 O O . SER A 1 276 ? 8.658 -7.778 24.589 1.00 85.94 276 SER A O 1
ATOM 2107 N N . PRO A 1 277 ? 10.698 -8.401 23.864 1.00 86.75 277 PRO A N 1
ATOM 2108 C CA . PRO A 1 277 ? 10.641 -7.605 22.641 1.00 86.75 277 PRO A CA 1
ATOM 2109 C C . PRO A 1 277 ? 9.456 -7.974 21.740 1.00 86.75 277 PRO A C 1
ATOM 2111 O O . PRO A 1 277 ? 9.299 -9.131 21.346 1.00 86.75 277 PRO A O 1
ATOM 2114 N N . THR A 1 278 ? 8.664 -6.972 21.361 1.00 87.38 278 THR A N 1
ATOM 2115 C CA . THR A 1 278 ? 7.563 -7.081 20.395 1.00 87.38 278 THR A CA 1
ATOM 2116 C C . THR A 1 278 ? 8.057 -6.757 18.977 1.00 87.38 278 THR A C 1
ATOM 2118 O O . THR A 1 278 ? 9.144 -6.192 18.809 1.00 87.38 278 THR A O 1
ATOM 2121 N N . PRO A 1 279 ? 7.278 -7.056 17.920 1.00 89.50 279 PRO A N 1
ATOM 2122 C CA . PRO A 1 279 ? 7.633 -6.640 16.566 1.00 89.50 279 PRO A CA 1
ATOM 2123 C C . PRO A 1 279 ? 7.892 -5.129 16.431 1.00 89.50 279 PRO A C 1
ATOM 2125 O O . PRO A 1 279 ? 8.882 -4.728 15.818 1.00 89.50 279 PRO A O 1
ATOM 2128 N N . TYR A 1 280 ? 7.072 -4.280 17.063 1.00 85.25 280 TYR A N 1
ATOM 2129 C CA . TYR A 1 280 ? 7.292 -2.831 17.049 1.00 85.25 280 TYR A CA 1
ATOM 2130 C C . TYR A 1 280 ? 8.522 -2.404 17.822 1.00 85.25 280 TYR A C 1
ATOM 2132 O O . TYR A 1 280 ? 9.244 -1.525 17.353 1.00 85.25 280 TYR A O 1
ATOM 2140 N N . SER A 1 281 ? 8.784 -3.006 18.984 1.00 90.69 281 SER A N 1
ATOM 2141 C CA . SER A 1 281 ? 9.962 -2.633 19.761 1.00 90.69 281 SER A CA 1
ATOM 2142 C C . SER A 1 281 ? 11.234 -2.921 18.972 1.00 90.69 281 SER A C 1
ATOM 2144 O O . SER A 1 281 ? 12.113 -2.067 18.894 1.00 90.69 281 SER A O 1
ATOM 2146 N N . LYS A 1 282 ? 11.300 -4.081 18.307 1.00 93.38 282 LYS A N 1
ATOM 2147 C CA . LYS A 1 282 ? 12.411 -4.442 17.420 1.00 93.38 282 LYS A CA 1
ATOM 2148 C C . LYS A 1 282 ? 12.499 -3.510 16.209 1.00 93.38 282 LYS A C 1
ATOM 2150 O O . LYS A 1 282 ? 13.597 -3.112 15.832 1.00 93.38 282 LYS A O 1
ATOM 2155 N N . TRP A 1 283 ? 11.371 -3.106 15.619 1.00 93.50 283 TRP A N 1
ATOM 2156 C CA . TRP A 1 283 ? 11.385 -2.186 14.477 1.00 93.50 283 TRP A CA 1
ATOM 2157 C C . TRP A 1 283 ? 11.859 -0.781 14.874 1.00 93.50 283 TRP A C 1
ATOM 2159 O O . TRP A 1 283 ? 12.667 -0.169 14.182 1.00 93.50 283 TRP A O 1
ATOM 2169 N N . VAL A 1 284 ? 11.433 -0.265 16.028 1.00 94.19 284 VAL A N 1
ATOM 2170 C CA . VAL A 1 284 ? 11.953 1.000 16.571 1.00 94.19 284 VAL A CA 1
ATOM 2171 C C . VAL A 1 284 ? 13.434 0.863 16.924 1.00 94.19 284 VAL A C 1
ATOM 2173 O O . VAL A 1 284 ? 14.227 1.750 16.609 1.00 94.19 284 VAL A O 1
ATOM 2176 N N . GLN A 1 285 ? 13.833 -0.254 17.532 1.00 96.06 285 GLN A N 1
ATOM 2177 C CA . GLN A 1 285 ? 15.224 -0.530 17.874 1.00 96.06 285 GLN A CA 1
ATOM 2178 C C . GLN A 1 285 ? 16.122 -0.568 16.631 1.00 96.06 285 GLN A C 1
ATOM 2180 O O . GLN A 1 285 ? 17.191 0.039 16.658 1.00 96.06 285 GLN A O 1
ATOM 2185 N N . SER A 1 286 ? 15.693 -1.185 15.522 1.00 96.38 286 SER A N 1
ATOM 2186 C CA . SER A 1 286 ? 16.480 -1.188 14.280 1.00 96.38 286 SER A CA 1
ATOM 2187 C C . SER A 1 286 ? 16.683 0.232 13.758 1.00 96.38 286 SER A C 1
ATOM 2189 O O . SER A 1 286 ? 17.800 0.627 13.432 1.00 96.38 286 SER A O 1
ATOM 2191 N N . LYS A 1 287 ? 15.640 1.063 13.796 1.00 93.69 287 LYS A N 1
ATOM 2192 C CA . LYS A 1 287 ? 15.736 2.474 13.422 1.00 93.69 287 LYS A CA 1
ATOM 2193 C C . LYS A 1 287 ? 16.680 3.273 14.3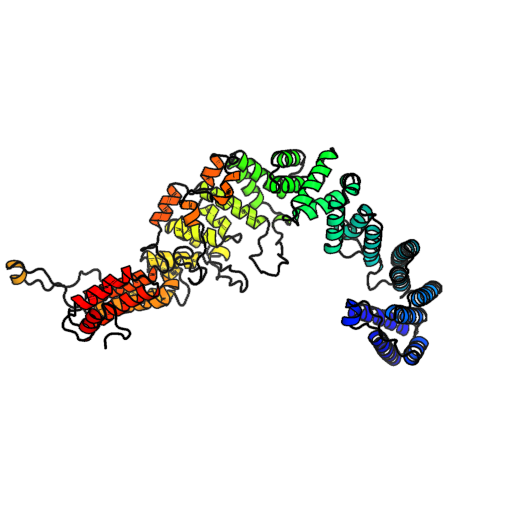27 1.00 93.69 287 LYS A C 1
ATOM 2195 O O . LYS A 1 287 ? 17.390 4.151 13.835 1.00 93.69 287 LYS A O 1
ATOM 2200 N N . LEU A 1 288 ? 16.705 2.998 15.633 1.00 94.06 288 LEU A N 1
ATOM 2201 C CA . LEU A 1 288 ? 17.652 3.619 16.568 1.00 94.06 288 LEU A CA 1
ATOM 2202 C C . LEU A 1 288 ? 19.099 3.183 16.276 1.00 94.06 288 LEU A C 1
ATOM 2204 O O . LEU A 1 288 ? 19.984 4.039 16.241 1.00 94.06 288 LEU A O 1
ATOM 2208 N N . LEU A 1 289 ? 19.328 1.900 15.979 1.00 95.75 289 LEU A N 1
ATOM 2209 C CA . LEU A 1 289 ? 20.634 1.366 15.569 1.00 95.75 289 LEU A CA 1
ATOM 2210 C C . LEU A 1 289 ? 21.144 2.030 14.278 1.00 95.75 289 LEU A C 1
ATOM 2212 O O . LEU A 1 289 ? 22.294 2.471 14.222 1.00 95.75 289 LEU A O 1
ATOM 2216 N N . LEU A 1 290 ? 20.278 2.214 13.272 1.00 93.50 290 LEU A N 1
ATOM 2217 C CA . LEU A 1 290 ? 20.624 2.935 12.038 1.00 93.50 290 LEU A CA 1
ATOM 2218 C C . LEU A 1 290 ? 21.102 4.364 12.329 1.00 93.50 290 LEU A C 1
ATOM 2220 O O . LEU A 1 290 ? 22.125 4.806 11.798 1.00 93.50 290 LEU A O 1
ATOM 2224 N N . ARG A 1 291 ? 20.410 5.085 13.222 1.00 89.38 291 ARG A N 1
ATOM 2225 C CA . ARG A 1 291 ? 20.819 6.441 13.634 1.00 89.38 291 ARG A CA 1
ATOM 2226 C C . ARG A 1 291 ? 22.184 6.456 14.317 1.00 89.38 291 ARG A C 1
ATOM 2228 O O . ARG A 1 291 ? 22.944 7.397 14.112 1.00 89.38 291 ARG A O 1
ATOM 2235 N N . GLN A 1 292 ? 22.505 5.412 15.075 1.00 91.38 292 GLN A N 1
ATOM 2236 C CA . GLN A 1 292 ? 23.804 5.235 15.732 1.00 91.38 292 GLN A CA 1
ATOM 2237 C C . GLN A 1 292 ? 24.907 4.771 14.761 1.00 91.38 292 GLN A C 1
ATOM 2239 O O . GLN A 1 292 ? 26.077 4.729 15.131 1.00 91.38 292 GLN A O 1
ATOM 2244 N N . GLY A 1 293 ? 24.561 4.463 13.505 1.00 92.31 293 GLY A N 1
ATOM 2245 C CA . GLY A 1 293 ? 25.497 3.963 12.495 1.00 92.31 293 GLY A CA 1
ATOM 2246 C C . GLY A 1 293 ? 25.808 2.471 12.620 1.00 92.31 293 GLY A C 1
ATOM 2247 O O . GLY A 1 293 ? 26.703 1.983 11.934 1.00 92.31 293 GLY A O 1
ATOM 2248 N N . GLN A 1 294 ? 25.062 1.745 13.456 1.00 96.44 294 GLN A N 1
ATOM 2249 C CA . GLN A 1 294 ? 25.156 0.296 13.628 1.00 96.44 294 GLN A CA 1
ATOM 2250 C C . GLN A 1 294 ? 24.308 -0.413 12.567 1.00 96.44 294 GLN A C 1
ATOM 2252 O O . GLN A 1 294 ? 23.236 -0.948 12.847 1.00 96.44 294 GLN A O 1
ATOM 2257 N N . ILE A 1 295 ? 24.764 -0.348 11.314 1.00 96.25 295 ILE A N 1
ATOM 2258 C CA . ILE A 1 295 ? 23.988 -0.827 10.162 1.00 96.25 295 ILE A CA 1
ATOM 2259 C C . ILE A 1 295 ? 23.797 -2.344 10.206 1.00 96.25 295 ILE A C 1
ATOM 2261 O O . ILE A 1 295 ? 22.678 -2.811 10.029 1.00 96.25 295 ILE A O 1
ATOM 2265 N N . ASP A 1 296 ? 24.853 -3.102 10.499 1.00 97.56 296 ASP A N 1
ATOM 2266 C CA . ASP A 1 296 ? 24.796 -4.569 10.489 1.00 97.56 296 ASP A CA 1
ATOM 2267 C C . ASP A 1 296 ? 23.865 -5.112 11.583 1.00 97.56 296 ASP A C 1
ATOM 2269 O O . ASP A 1 296 ? 23.067 -6.012 11.324 1.00 97.56 296 ASP A O 1
ATOM 2273 N N . ASP A 1 297 ? 23.891 -4.505 12.774 1.00 97.81 297 ASP A N 1
ATOM 2274 C CA . ASP A 1 297 ? 22.986 -4.857 13.874 1.00 97.81 297 ASP A CA 1
ATOM 2275 C C . ASP A 1 297 ? 21.523 -4.549 13.508 1.00 97.81 297 ASP A C 1
ATOM 2277 O O . ASP A 1 297 ? 20.621 -5.344 13.780 1.00 97.81 297 ASP A O 1
ATOM 2281 N N . ALA A 1 298 ? 21.274 -3.411 12.848 1.00 97.62 298 ALA A N 1
ATOM 2282 C CA . ALA A 1 298 ? 19.940 -3.051 12.376 1.00 97.62 298 ALA A CA 1
ATOM 2283 C C . ALA A 1 298 ? 19.432 -4.011 11.288 1.00 97.62 298 ALA A C 1
ATOM 2285 O O . ALA A 1 298 ? 18.277 -4.431 11.338 1.00 97.62 298 ALA A O 1
ATOM 2286 N N . VAL A 1 299 ? 20.288 -4.381 10.330 1.00 98.06 299 VAL A N 1
ATOM 2287 C CA . VAL A 1 299 ? 19.976 -5.349 9.266 1.00 98.06 299 VAL A CA 1
ATOM 2288 C C . VAL A 1 299 ? 19.676 -6.724 9.856 1.00 98.06 299 VAL A C 1
ATOM 2290 O O . VAL A 1 299 ? 18.690 -7.344 9.462 1.00 98.06 299 VAL A O 1
ATOM 2293 N N . ALA A 1 300 ? 20.465 -7.191 10.828 1.00 97.56 300 ALA A N 1
ATOM 2294 C CA . ALA A 1 300 ? 20.216 -8.460 11.510 1.00 97.56 300 ALA A CA 1
ATOM 2295 C C . ALA A 1 300 ? 18.841 -8.475 12.195 1.00 97.56 300 ALA A C 1
ATOM 2297 O O . ALA A 1 300 ? 18.081 -9.432 12.041 1.00 97.56 300 ALA A O 1
ATOM 2298 N N . LEU A 1 301 ? 18.488 -7.384 12.881 1.00 96.94 301 LEU A N 1
ATOM 2299 C CA . LEU A 1 301 ? 17.202 -7.254 13.562 1.00 96.94 301 LEU A CA 1
ATOM 2300 C C . LEU A 1 301 ? 16.018 -7.168 12.585 1.00 96.94 301 LEU A C 1
ATOM 2302 O O . LEU A 1 301 ? 14.967 -7.761 12.824 1.00 96.94 301 LEU A O 1
ATOM 2306 N N . LEU A 1 302 ? 16.182 -6.457 11.466 1.00 97.06 302 LEU A N 1
ATOM 2307 C CA . LEU A 1 302 ? 15.173 -6.392 10.407 1.00 97.06 302 LEU A CA 1
ATOM 2308 C C . LEU A 1 302 ? 14.986 -7.751 9.718 1.00 97.06 302 LEU A C 1
ATOM 2310 O O . LEU A 1 302 ? 13.849 -8.149 9.487 1.00 97.06 302 LEU A O 1
ATOM 2314 N N . ARG A 1 303 ? 16.065 -8.497 9.445 1.00 96.81 303 ARG A N 1
ATOM 2315 C CA . ARG A 1 303 ? 15.985 -9.873 8.919 1.00 96.81 303 ARG A CA 1
ATOM 2316 C C . ARG A 1 303 ? 15.213 -10.790 9.861 1.00 96.81 303 ARG A C 1
ATOM 2318 O O . ARG A 1 303 ? 14.347 -11.536 9.412 1.00 96.81 303 ARG A O 1
ATOM 2325 N N . GLU A 1 304 ? 15.487 -10.706 11.162 1.00 95.31 304 GLU A N 1
ATOM 2326 C CA . GLU A 1 304 ? 14.740 -11.458 12.174 1.00 95.31 304 GLU A CA 1
ATOM 2327 C C . GLU A 1 304 ? 13.243 -11.110 12.142 1.00 95.31 304 GLU A C 1
ATOM 2329 O O . GLU A 1 304 ? 12.401 -12.004 12.185 1.00 95.31 304 GLU A O 1
ATOM 2334 N N . LEU A 1 305 ? 12.901 -9.824 12.013 1.00 93.75 305 LEU A N 1
ATOM 2335 C CA . LEU A 1 305 ? 11.511 -9.377 11.915 1.00 93.75 305 LEU A CA 1
ATOM 2336 C C . LEU A 1 305 ? 10.810 -9.898 10.661 1.00 93.75 305 LEU A C 1
ATOM 2338 O O . LEU A 1 305 ? 9.723 -10.465 10.772 1.00 93.75 305 LEU A O 1
ATOM 2342 N N . VAL A 1 306 ? 11.435 -9.745 9.492 1.00 92.44 306 VAL A N 1
ATOM 2343 C CA . VAL A 1 306 ? 10.890 -10.228 8.214 1.00 92.44 306 VAL A CA 1
ATOM 2344 C C . VAL A 1 306 ? 10.705 -11.747 8.227 1.00 92.44 306 VAL A C 1
ATOM 2346 O O . VAL A 1 306 ? 9.734 -12.238 7.660 1.00 92.44 306 VAL A O 1
ATOM 2349 N N . GLY A 1 307 ? 11.578 -12.490 8.912 1.00 90.38 307 GLY A N 1
ATOM 2350 C CA . GLY A 1 307 ? 11.471 -13.943 9.062 1.00 90.38 307 GLY A CA 1
ATOM 2351 C C . GLY A 1 307 ? 10.529 -14.421 10.174 1.00 90.38 307 GLY A C 1
ATOM 2352 O O . GLY A 1 307 ? 10.314 -15.624 10.298 1.00 90.38 307 GLY A O 1
ATOM 2353 N N . SER A 1 308 ? 9.986 -13.523 11.002 1.00 90.19 308 SER A N 1
ATOM 2354 C CA . SER A 1 308 ? 9.147 -13.905 12.146 1.00 90.19 308 SER A CA 1
ATOM 2355 C C . SER A 1 308 ? 7.696 -14.191 11.746 1.00 90.19 308 SER A C 1
ATOM 2357 O O . SER A 1 308 ? 7.112 -13.462 10.941 1.00 90.19 308 SER A O 1
ATOM 2359 N N . GLU A 1 309 ? 7.088 -15.220 12.343 1.00 86.69 309 GLU A N 1
ATOM 2360 C CA . GLU A 1 309 ? 5.639 -15.455 12.279 1.00 86.69 309 GLU A CA 1
ATOM 2361 C C . GLU A 1 309 ? 4.940 -14.497 13.250 1.00 86.69 309 GLU A C 1
ATOM 2363 O O . GLU A 1 309 ? 5.146 -14.560 14.463 1.00 86.69 309 GLU A O 1
ATOM 2368 N N . SER A 1 310 ? 4.153 -13.563 12.719 1.00 82.75 310 SER A N 1
ATOM 2369 C CA . SER A 1 310 ? 3.516 -12.522 13.521 1.00 82.75 310 SER A CA 1
ATOM 2370 C C . SER A 1 310 ? 2.230 -12.078 12.850 1.00 82.75 310 SER A C 1
ATOM 2372 O O . SER A 1 310 ? 2.266 -11.271 11.922 1.00 82.75 310 SER A O 1
ATOM 2374 N N . GLU A 1 311 ? 1.095 -12.533 13.394 1.00 80.00 311 GLU A N 1
ATOM 2375 C CA . GLU A 1 311 ? -0.239 -12.093 12.964 1.00 80.00 311 GLU A CA 1
ATOM 2376 C C . GLU A 1 311 ? -0.312 -10.564 12.904 1.00 80.00 311 GLU A C 1
ATOM 2378 O O . GLU A 1 311 ? -0.937 -10.005 12.015 1.00 80.00 311 GLU A O 1
ATOM 2383 N N . TYR A 1 312 ? 0.390 -9.883 13.814 1.00 73.75 312 TYR A N 1
ATOM 2384 C CA . TYR A 1 312 ? 0.471 -8.433 13.853 1.00 73.75 312 TYR A CA 1
ATOM 2385 C C . TYR A 1 312 ? 1.147 -7.826 12.613 1.00 73.75 312 TYR A C 1
ATOM 2387 O O . TYR A 1 312 ? 0.634 -6.863 12.047 1.00 73.75 312 TYR A O 1
ATOM 2395 N N . LEU A 1 313 ? 2.300 -8.363 12.198 1.00 77.75 313 LEU A N 1
ATOM 2396 C CA . LEU A 1 313 ? 3.013 -7.872 11.011 1.00 77.75 313 LEU A CA 1
ATOM 2397 C C . LEU A 1 313 ? 2.272 -8.217 9.715 1.00 77.75 313 LEU A C 1
ATOM 2399 O O . LEU A 1 313 ? 2.407 -7.488 8.734 1.00 77.75 313 LEU A O 1
ATOM 2403 N N . ASP A 1 314 ? 1.483 -9.292 9.751 1.00 76.94 314 ASP A N 1
ATOM 2404 C CA . ASP A 1 314 ? 0.683 -9.798 8.634 1.00 76.94 314 ASP A CA 1
ATOM 2405 C C . ASP A 1 314 ? -0.664 -9.069 8.490 1.00 76.94 314 ASP A C 1
ATOM 2407 O O . ASP A 1 314 ? -1.421 -9.332 7.552 1.00 76.94 314 ASP A O 1
ATOM 2411 N N . ARG A 1 315 ? -0.981 -8.129 9.396 1.00 71.38 315 ARG A N 1
ATOM 2412 C CA . ARG A 1 315 ? -2.181 -7.296 9.274 1.00 71.38 315 ARG A CA 1
ATOM 2413 C C . ARG A 1 315 ? -2.055 -6.357 8.087 1.00 71.38 315 ARG A C 1
ATOM 2415 O O . ARG A 1 315 ? -1.190 -5.484 8.041 1.00 71.38 315 ARG A O 1
ATOM 2422 N N . VAL A 1 316 ? -3.008 -6.488 7.177 1.00 60.59 316 VAL A N 1
ATOM 2423 C CA . VAL A 1 316 ? -3.248 -5.519 6.115 1.00 60.59 316 VAL A CA 1
ATOM 2424 C C . VAL A 1 316 ? -4.001 -4.334 6.718 1.00 60.59 316 VAL A C 1
ATOM 2426 O O . VAL A 1 316 ? -5.113 -4.495 7.227 1.00 60.59 316 VAL A O 1
ATOM 2429 N N . LEU A 1 317 ? -3.380 -3.155 6.718 1.00 56.50 317 LEU A N 1
ATOM 2430 C CA . LEU A 1 317 ? -4.021 -1.929 7.184 1.00 56.50 317 LEU A CA 1
ATOM 2431 C C . LEU A 1 317 ? -4.885 -1.374 6.047 1.00 56.50 317 LEU A C 1
ATOM 2433 O O . LEU A 1 317 ? -4.357 -0.927 5.033 1.00 56.50 317 LEU A O 1
ATOM 2437 N N . TYR A 1 318 ? -6.207 -1.425 6.216 1.00 46.09 318 TYR A N 1
ATOM 2438 C CA . TYR A 1 318 ? -7.142 -0.766 5.307 1.00 46.09 318 TYR A CA 1
ATOM 2439 C C . TYR A 1 318 ? -6.983 0.750 5.434 1.00 46.09 318 TYR A C 1
ATOM 2441 O O . TYR A 1 318 ? -7.187 1.306 6.513 1.00 46.09 318 TYR A O 1
ATOM 2449 N N . ASP A 1 319 ? -6.657 1.422 4.333 1.00 42.28 319 ASP A N 1
ATOM 2450 C CA . ASP A 1 319 ? -6.849 2.865 4.235 1.00 42.28 319 ASP A CA 1
ATOM 2451 C C . ASP A 1 319 ? -8.342 3.153 3.983 1.00 42.28 319 ASP A C 1
ATOM 2453 O O . ASP A 1 319 ? -8.867 2.890 2.901 1.00 42.28 319 ASP A O 1
ATOM 2457 N N . GLU A 1 320 ? -9.045 3.672 4.996 1.00 38.62 320 GLU A N 1
ATOM 2458 C CA . GLU A 1 320 ? -10.450 4.104 4.899 1.00 38.62 320 GLU A CA 1
ATOM 2459 C C . GLU A 1 320 ? -10.632 5.373 4.030 1.00 38.62 320 GLU A C 1
ATOM 2461 O O . GLU A 1 320 ? -11.767 5.792 3.796 1.00 38.62 320 GLU A O 1
ATOM 2466 N N . SER A 1 321 ? -9.558 5.992 3.510 1.00 41.72 321 SER A N 1
ATOM 2467 C CA . SER A 1 321 ? -9.635 7.234 2.720 1.00 41.72 321 SER A CA 1
ATOM 2468 C C . SER A 1 321 ? -10.337 7.096 1.359 1.00 41.72 321 SER A C 1
ATOM 2470 O O . SER A 1 321 ? -10.596 8.105 0.697 1.00 41.72 321 SER A O 1
ATOM 2472 N N . GLY A 1 322 ? -10.670 5.874 0.922 1.00 38.75 322 GLY A N 1
ATOM 2473 C CA . GLY A 1 322 ? -11.356 5.626 -0.354 1.00 38.75 322 GLY A CA 1
ATOM 2474 C C . GLY A 1 322 ? -10.537 6.027 -1.589 1.00 38.75 322 GLY A C 1
ATOM 2475 O O . GLY A 1 322 ? -11.068 6.061 -2.699 1.00 38.75 322 GLY A O 1
ATOM 2476 N N . LEU A 1 323 ? -9.251 6.335 -1.405 1.00 39.50 323 LEU A N 1
ATOM 2477 C CA . LEU A 1 323 ? -8.259 6.478 -2.460 1.00 39.50 323 LEU A CA 1
ATOM 2478 C C . LEU A 1 323 ? -7.383 5.224 -2.427 1.00 39.50 323 LEU A C 1
ATOM 2480 O O . LEU A 1 323 ? -6.292 5.237 -1.871 1.00 39.50 323 LEU A O 1
ATOM 2484 N N . ASP A 1 324 ? -7.915 4.139 -2.996 1.00 47.19 324 ASP A N 1
ATOM 2485 C CA . ASP A 1 324 ? -7.339 2.789 -3.073 1.00 47.19 324 ASP A CA 1
ATOM 2486 C C . ASP A 1 324 ? -5.852 2.767 -3.509 1.00 47.19 324 ASP A C 1
ATOM 2488 O O . ASP A 1 324 ? -5.513 2.583 -4.682 1.00 47.19 324 ASP A O 1
ATOM 2492 N N . GLY A 1 325 ? -4.940 2.941 -2.550 1.00 41.22 325 GLY A N 1
ATOM 2493 C CA . GLY A 1 325 ? -3.511 2.654 -2.679 1.00 41.22 325 GLY A CA 1
ATOM 2494 C C . GLY A 1 325 ? -3.205 1.166 -2.446 1.00 41.22 325 GLY A C 1
ATOM 2495 O O . GLY A 1 325 ? -4.068 0.425 -1.970 1.00 41.22 325 GLY A O 1
ATOM 2496 N N . PRO A 1 326 ? -1.994 0.679 -2.795 1.00 46.78 326 PRO A N 1
ATOM 2497 C CA . PRO A 1 326 ? -1.596 -0.685 -2.469 1.00 46.78 326 PRO A CA 1
ATOM 2498 C C . PRO A 1 326 ? -1.713 -0.911 -0.958 1.00 46.78 326 PRO A C 1
ATOM 2500 O O . PRO A 1 326 ? -1.206 -0.135 -0.154 1.00 46.78 326 PRO A O 1
ATOM 2503 N N . GLN A 1 327 ? -2.417 -1.980 -0.610 1.00 54.75 327 GLN A N 1
ATOM 2504 C CA . GLN A 1 327 ? -2.677 -2.428 0.749 1.00 54.75 327 GLN A CA 1
ATOM 2505 C C . GLN A 1 327 ? -1.360 -2.925 1.369 1.00 54.75 327 GLN A C 1
ATOM 2507 O O . GLN A 1 327 ? -1.040 -4.102 1.233 1.00 54.75 327 GLN A O 1
ATOM 2512 N N . THR A 1 328 ? -0.554 -2.039 1.964 1.00 61.72 328 THR A N 1
ATOM 2513 C CA . THR A 1 328 ? 0.739 -2.417 2.560 1.00 61.72 328 THR A CA 1
ATOM 2514 C C . THR A 1 328 ? 0.624 -2.585 4.069 1.00 61.72 328 THR A C 1
ATOM 2516 O O . THR A 1 328 ? 0.213 -1.669 4.784 1.00 61.72 328 THR A O 1
ATOM 2519 N N . GLY A 1 329 ? 0.996 -3.764 4.563 1.00 73.31 329 GLY A N 1
ATOM 2520 C CA . GLY A 1 329 ? 1.063 -4.061 5.992 1.00 73.31 329 GLY A CA 1
ATOM 2521 C C . GLY A 1 329 ? 2.411 -3.670 6.612 1.00 73.31 329 GLY A C 1
ATOM 2522 O O . GLY A 1 329 ? 3.365 -3.335 5.902 1.00 73.31 329 GLY A O 1
ATOM 2523 N N . PRO A 1 330 ? 2.557 -3.746 7.947 1.00 82.50 330 PRO A N 1
ATOM 2524 C CA . PRO A 1 330 ? 3.835 -3.506 8.612 1.00 82.50 330 PRO A CA 1
ATOM 2525 C C . PRO A 1 330 ? 4.983 -4.373 8.067 1.00 82.50 330 PRO A C 1
ATOM 2527 O O . PRO A 1 330 ? 6.098 -3.867 7.932 1.00 82.50 330 PRO A O 1
ATOM 2530 N N . ARG A 1 331 ? 4.732 -5.645 7.705 1.00 86.94 331 ARG A N 1
ATOM 2531 C CA . ARG A 1 331 ? 5.759 -6.512 7.093 1.00 86.94 331 ARG A CA 1
ATOM 2532 C C . ARG A 1 331 ? 6.294 -5.941 5.784 1.00 86.94 331 ARG A C 1
ATOM 2534 O O . ARG A 1 331 ? 7.503 -6.006 5.554 1.00 86.94 331 ARG A O 1
ATOM 2541 N N . ASP A 1 332 ? 5.433 -5.337 4.972 1.00 85.31 332 ASP A N 1
ATOM 2542 C CA . ASP A 1 332 ? 5.845 -4.763 3.695 1.00 85.31 332 ASP A CA 1
ATOM 2543 C C . ASP A 1 332 ? 6.789 -3.582 3.908 1.00 85.31 332 ASP A C 1
ATOM 2545 O O . ASP A 1 332 ? 7.842 -3.493 3.273 1.00 85.31 332 ASP A O 1
ATOM 2549 N N . HIS A 1 333 ? 6.474 -2.711 4.869 1.00 86.75 333 HIS A N 1
ATOM 2550 C CA . HIS A 1 333 ? 7.332 -1.583 5.230 1.00 86.75 333 HIS A CA 1
ATOM 2551 C C . HIS A 1 333 ? 8.690 -2.031 5.779 1.00 86.75 333 HIS A C 1
ATOM 2553 O O . HIS A 1 333 ? 9.726 -1.531 5.340 1.00 86.75 333 HIS A O 1
ATOM 2559 N N . VAL A 1 334 ? 8.701 -2.996 6.703 1.00 92.25 334 VAL A N 1
ATOM 2560 C CA . VAL A 1 334 ? 9.940 -3.550 7.275 1.00 92.25 334 VAL A CA 1
ATOM 2561 C C . VAL A 1 334 ? 10.804 -4.187 6.179 1.00 92.25 334 VAL A C 1
ATOM 2563 O O . VAL A 1 334 ? 12.015 -3.963 6.143 1.00 92.25 334 VAL A O 1
ATOM 2566 N N . SER A 1 335 ? 10.189 -4.929 5.255 1.00 93.19 335 SER A N 1
ATOM 2567 C CA . SER A 1 335 ? 10.882 -5.571 4.131 1.00 93.19 335 SER A CA 1
ATOM 2568 C C . SER A 1 335 ? 11.450 -4.555 3.141 1.00 93.19 335 SER A C 1
ATOM 2570 O O . SER A 1 335 ? 12.574 -4.726 2.674 1.00 93.19 335 SER A O 1
ATOM 2572 N N . GLY A 1 336 ? 10.720 -3.472 2.861 1.00 92.44 336 GLY A N 1
ATOM 2573 C CA . GLY A 1 336 ? 11.207 -2.368 2.032 1.00 92.44 336 GLY A CA 1
ATOM 2574 C C . GLY A 1 336 ? 12.415 -1.662 2.653 1.00 92.44 336 GLY A C 1
ATOM 2575 O O . GLY A 1 336 ? 13.420 -1.439 1.978 1.00 92.44 336 GLY A O 1
ATOM 2576 N N . GLU A 1 337 ? 12.365 -1.374 3.958 1.00 94.31 337 GLU A N 1
ATOM 2577 C CA . GLU A 1 337 ? 13.496 -0.789 4.693 1.00 94.31 337 GLU A CA 1
ATOM 2578 C C . GLU A 1 337 ? 14.729 -1.697 4.658 1.00 94.31 337 GLU A C 1
ATOM 2580 O O . GLU A 1 337 ? 15.828 -1.228 4.356 1.00 94.31 337 GLU A O 1
ATOM 2585 N N . LEU A 1 338 ? 14.549 -2.998 4.906 1.00 97.50 338 LEU A N 1
ATOM 2586 C CA . LEU A 1 338 ? 15.626 -3.979 4.793 1.00 97.50 338 LEU A CA 1
ATOM 2587 C C . LEU A 1 338 ? 16.192 -4.025 3.366 1.00 97.50 338 LEU A C 1
ATOM 2589 O O . LEU A 1 338 ? 17.408 -3.958 3.192 1.00 97.50 338 LEU A O 1
ATOM 2593 N N . GLY A 1 339 ? 15.331 -4.068 2.346 1.00 96.12 339 GLY A N 1
ATOM 2594 C CA . GLY A 1 339 ? 15.739 -4.108 0.941 1.00 96.12 339 GLY A CA 1
ATOM 2595 C C . GLY A 1 339 ? 16.612 -2.918 0.539 1.00 96.12 339 GLY A C 1
ATOM 2596 O O . GLY A 1 339 ? 17.626 -3.097 -0.136 1.00 96.12 339 GLY A O 1
ATOM 2597 N N . VAL A 1 340 ? 16.289 -1.705 1.006 1.00 93.69 340 VAL A N 1
ATOM 2598 C CA . VAL A 1 340 ? 17.104 -0.503 0.744 1.00 93.69 340 VAL A CA 1
ATOM 2599 C C . VAL A 1 340 ? 18.488 -0.603 1.391 1.00 93.69 340 VAL A C 1
ATOM 2601 O O . VAL A 1 340 ? 19.482 -0.218 0.769 1.00 93.69 340 VAL A O 1
ATOM 2604 N N . LEU A 1 341 ? 18.579 -1.130 2.615 1.00 96.06 341 LEU A N 1
ATOM 2605 C CA . LEU A 1 341 ? 19.863 -1.318 3.298 1.00 96.06 341 LEU A CA 1
ATOM 2606 C C . LEU A 1 341 ? 20.731 -2.359 2.581 1.00 96.06 341 LEU A C 1
ATOM 2608 O O . LEU A 1 341 ? 21.910 -2.102 2.333 1.00 96.06 341 LEU A O 1
ATOM 2612 N N . LEU A 1 342 ? 20.139 -3.488 2.180 1.00 97.38 342 LEU A N 1
ATOM 2613 C CA . LEU A 1 342 ? 20.829 -4.547 1.437 1.00 97.38 342 LEU A CA 1
ATOM 2614 C C . LEU A 1 342 ? 21.308 -4.069 0.062 1.00 97.38 342 LEU A C 1
ATOM 2616 O O . LEU A 1 342 ? 22.425 -4.382 -0.351 1.00 97.38 342 LEU A O 1
ATOM 2620 N N . LEU A 1 343 ? 20.516 -3.235 -0.618 1.00 94.31 343 LEU A N 1
ATOM 2621 C CA . LEU A 1 343 ? 20.913 -2.575 -1.862 1.00 94.31 343 LEU A CA 1
ATOM 2622 C C . LEU A 1 343 ? 22.185 -1.729 -1.663 1.00 94.31 343 LEU A C 1
ATOM 2624 O O . LEU A 1 343 ? 23.133 -1.853 -2.438 1.00 94.31 343 LEU A O 1
ATOM 2628 N N . GLY A 1 344 ? 22.250 -0.935 -0.588 1.00 92.19 344 GLY A N 1
ATOM 2629 C CA . GLY A 1 344 ? 23.449 -0.179 -0.201 1.00 92.19 344 GLY A CA 1
ATOM 2630 C C . GLY A 1 344 ? 24.655 -1.050 0.164 1.00 92.19 344 GLY A C 1
ATOM 2631 O O . GLY A 1 344 ? 25.796 -0.695 -0.141 1.00 92.19 344 GLY A O 1
ATOM 2632 N N . GLN A 1 345 ? 24.409 -2.217 0.764 1.00 95.44 345 GLN A N 1
ATOM 2633 C CA . GLN A 1 345 ? 25.424 -3.224 1.099 1.00 95.44 345 GLN A CA 1
ATOM 2634 C C . GLN A 1 345 ? 25.850 -4.097 -0.095 1.00 95.44 345 GLN A C 1
ATOM 2636 O O . GLN A 1 345 ? 26.729 -4.945 0.051 1.00 95.44 345 GLN A O 1
ATOM 2641 N N . LYS A 1 346 ? 25.313 -3.836 -1.297 1.00 96.44 346 LYS A N 1
ATOM 2642 C CA . LYS A 1 346 ? 25.568 -4.584 -2.544 1.00 96.44 346 LYS A CA 1
ATOM 2643 C C . LYS A 1 346 ? 25.000 -6.007 -2.558 1.00 96.44 346 LYS A C 1
ATOM 2645 O O . LYS A 1 346 ? 25.361 -6.815 -3.412 1.00 96.44 346 LYS A O 1
ATOM 2650 N N . GLU A 1 347 ? 24.065 -6.309 -1.666 1.00 97.31 347 GLU A N 1
ATOM 2651 C CA . GLU A 1 347 ? 23.332 -7.575 -1.620 1.00 97.31 347 GLU A CA 1
ATOM 2652 C C . GLU A 1 347 ? 22.099 -7.512 -2.543 1.00 97.31 347 GLU A C 1
ATOM 2654 O O . GLU A 1 347 ? 20.949 -7.645 -2.130 1.00 97.31 347 GLU A O 1
ATOM 2659 N N . TYR A 1 348 ? 22.340 -7.262 -3.836 1.00 97.75 348 TYR A N 1
ATOM 2660 C CA . TYR A 1 348 ? 21.293 -6.890 -4.800 1.00 97.75 348 TYR A CA 1
ATOM 2661 C C . TYR A 1 348 ? 20.219 -7.954 -5.027 1.00 97.75 348 TYR A C 1
ATOM 2663 O O . TYR A 1 348 ? 19.062 -7.615 -5.258 1.00 97.75 348 TYR A O 1
ATOM 2671 N N . VAL A 1 349 ? 20.592 -9.236 -5.001 1.00 97.62 349 VAL A N 1
ATOM 2672 C CA . VAL A 1 349 ? 19.650 -10.335 -5.260 1.00 97.62 349 VAL A CA 1
ATOM 2673 C C . VAL A 1 349 ? 18.667 -10.498 -4.102 1.00 97.62 349 VAL A C 1
ATOM 2675 O O . VAL A 1 349 ? 17.483 -10.705 -4.341 1.00 97.62 349 VAL A O 1
ATOM 2678 N N . GLU A 1 350 ? 19.134 -10.363 -2.860 1.00 97.25 350 GLU A N 1
ATOM 2679 C CA . GLU A 1 350 ? 18.262 -10.403 -1.682 1.00 97.25 350 GLU A CA 1
ATOM 2680 C C . GLU A 1 350 ? 17.388 -9.147 -1.602 1.00 97.25 350 GLU A C 1
ATOM 2682 O O . GLU A 1 350 ? 16.193 -9.249 -1.339 1.00 97.25 350 GLU A O 1
ATOM 2687 N N . ALA A 1 351 ? 17.941 -7.974 -1.932 1.00 97.25 351 ALA A N 1
ATOM 2688 C CA . ALA A 1 351 ? 17.155 -6.747 -2.045 1.00 97.25 351 ALA A CA 1
ATOM 2689 C C . ALA A 1 351 ? 16.019 -6.884 -3.078 1.00 97.25 351 ALA A C 1
ATOM 2691 O O . ALA A 1 351 ? 14.876 -6.540 -2.782 1.00 97.25 351 ALA A O 1
ATOM 2692 N N . LEU A 1 352 ? 16.307 -7.437 -4.267 1.00 96.19 352 LEU A N 1
ATOM 2693 C CA . LEU A 1 352 ? 15.283 -7.735 -5.275 1.00 96.19 352 LEU A CA 1
ATOM 2694 C C . LEU A 1 352 ? 14.200 -8.668 -4.719 1.00 96.19 352 LEU A C 1
ATOM 2696 O O . LEU A 1 352 ? 13.016 -8.417 -4.939 1.00 96.19 352 LEU A O 1
ATOM 2700 N N . ASP A 1 353 ? 14.606 -9.726 -4.015 1.00 94.88 353 ASP A N 1
ATOM 2701 C CA . ASP A 1 353 ? 13.694 -10.719 -3.447 1.00 94.88 353 ASP A CA 1
ATOM 2702 C C . ASP A 1 353 ? 12.738 -10.095 -2.426 1.00 94.88 353 ASP A C 1
ATOM 2704 O O . ASP A 1 353 ? 11.533 -10.322 -2.492 1.00 94.88 353 ASP A O 1
ATOM 2708 N N . LEU A 1 354 ? 13.234 -9.220 -1.552 1.00 93.94 354 LEU A N 1
ATOM 2709 C CA . LEU A 1 354 ? 12.381 -8.485 -0.619 1.00 93.94 354 LEU A CA 1
ATOM 2710 C C . LEU A 1 354 ? 11.393 -7.575 -1.350 1.00 93.94 354 LEU A C 1
AT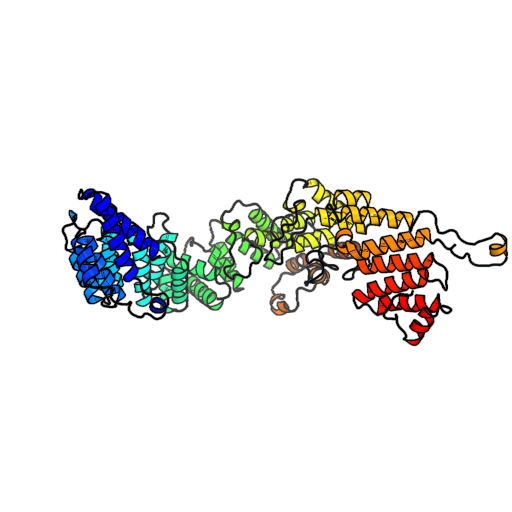OM 2712 O O . LEU A 1 354 ? 10.205 -7.579 -1.027 1.00 93.94 354 LEU A O 1
ATOM 2716 N N . PHE A 1 355 ? 11.853 -6.819 -2.349 1.00 90.81 355 PHE A N 1
ATOM 2717 C CA . PHE A 1 355 ? 10.991 -5.871 -3.049 1.00 90.81 355 PHE A CA 1
ATOM 2718 C C . PHE A 1 355 ? 9.888 -6.549 -3.865 1.00 90.81 355 PHE A C 1
ATOM 2720 O O . PHE A 1 355 ? 8.749 -6.080 -3.856 1.00 90.81 355 PHE A O 1
ATOM 2727 N N . VAL A 1 356 ? 10.198 -7.648 -4.560 1.00 88.19 356 VAL A N 1
ATOM 2728 C CA . VAL A 1 356 ? 9.220 -8.321 -5.427 1.00 88.19 356 VAL A CA 1
ATOM 2729 C C . VAL A 1 356 ? 8.101 -8.998 -4.627 1.00 88.19 356 VAL A C 1
ATOM 2731 O O . VAL A 1 356 ? 6.959 -9.003 -5.085 1.00 88.19 356 VAL A O 1
ATOM 2734 N N . HIS A 1 357 ? 8.396 -9.496 -3.422 1.00 86.75 357 HIS A N 1
ATOM 2735 C CA . HIS A 1 357 ? 7.429 -10.211 -2.582 1.00 86.75 357 HIS A CA 1
ATOM 2736 C C . HIS A 1 357 ? 6.595 -9.315 -1.659 1.00 86.75 357 HIS A C 1
ATOM 2738 O O . HIS A 1 357 ? 5.570 -9.771 -1.164 1.00 86.75 357 HIS A O 1
ATOM 2744 N N . ASN A 1 358 ? 7.003 -8.062 -1.432 1.00 84.50 358 ASN A N 1
ATOM 2745 C CA . ASN A 1 358 ? 6.417 -7.200 -0.395 1.00 84.50 358 ASN A CA 1
ATOM 2746 C C . ASN A 1 358 ? 5.882 -5.864 -0.949 1.00 84.50 358 ASN A C 1
ATOM 2748 O O . ASN A 1 358 ? 6.039 -4.811 -0.339 1.00 84.50 358 ASN A O 1
ATOM 2752 N N . GLY A 1 359 ? 5.312 -5.880 -2.158 1.00 78.44 359 GLY A N 1
ATOM 2753 C CA . GLY A 1 359 ? 4.593 -4.732 -2.735 1.00 78.44 359 GLY A CA 1
ATOM 2754 C C . GLY A 1 359 ? 5.452 -3.602 -3.327 1.00 78.44 359 GLY A C 1
ATOM 2755 O O . GLY A 1 359 ? 4.902 -2.664 -3.905 1.00 78.44 359 GLY A O 1
ATOM 2756 N N . HIS A 1 360 ? 6.787 -3.693 -3.283 1.00 84.00 360 HIS A N 1
ATOM 2757 C CA . HIS A 1 360 ? 7.712 -2.652 -3.774 1.00 84.00 360 HIS A CA 1
ATOM 2758 C C . HIS A 1 360 ? 8.117 -2.868 -5.240 1.00 84.00 360 HIS A C 1
ATOM 2760 O O . HIS A 1 360 ? 9.294 -2.915 -5.602 1.00 84.00 360 HIS A O 1
ATOM 2766 N N . HIS A 1 361 ? 7.133 -3.029 -6.127 1.00 84.19 361 HIS A N 1
ATOM 2767 C CA . HIS A 1 361 ? 7.373 -3.474 -7.508 1.00 84.19 361 HIS A CA 1
ATOM 2768 C C . HIS A 1 361 ? 8.227 -2.514 -8.354 1.00 84.19 361 HIS A C 1
ATOM 2770 O O . HIS A 1 361 ? 8.963 -2.967 -9.233 1.00 84.19 361 HIS A O 1
ATOM 2776 N N . LEU A 1 362 ? 8.147 -1.200 -8.116 1.00 86.19 362 LEU A N 1
ATOM 2777 C CA . LEU A 1 362 ? 8.971 -0.224 -8.840 1.00 86.19 362 LEU A CA 1
ATOM 2778 C C . LEU A 1 362 ? 10.443 -0.299 -8.411 1.00 86.19 362 LEU A C 1
ATOM 2780 O O . LEU A 1 362 ? 11.328 -0.205 -9.263 1.00 86.19 362 LEU A O 1
ATOM 2784 N N . ASP A 1 363 ? 10.707 -0.546 -7.127 1.00 89.38 363 ASP A N 1
ATOM 2785 C CA . ASP A 1 363 ? 12.062 -0.760 -6.613 1.00 89.38 363 ASP A CA 1
ATOM 2786 C C . ASP A 1 363 ? 12.631 -2.091 -7.114 1.00 89.38 363 ASP A C 1
ATOM 2788 O O . ASP A 1 363 ? 13.764 -2.138 -7.601 1.00 89.38 363 ASP A O 1
ATOM 2792 N N . ALA A 1 364 ? 11.818 -3.155 -7.121 1.00 92.38 364 ALA A N 1
ATOM 2793 C CA . ALA A 1 364 ? 12.180 -4.431 -7.737 1.00 92.38 364 ALA A CA 1
ATOM 2794 C C . ALA A 1 364 ? 12.556 -4.253 -9.220 1.00 92.38 364 ALA A C 1
ATOM 2796 O O . ALA A 1 364 ? 13.586 -4.754 -9.674 1.00 92.38 364 ALA A O 1
ATOM 2797 N N . ALA A 1 365 ? 11.761 -3.486 -9.972 1.00 92.31 365 ALA A N 1
ATOM 2798 C CA . ALA A 1 365 ? 12.030 -3.186 -11.373 1.00 92.31 365 ALA A CA 1
ATOM 2799 C C . ALA A 1 365 ? 13.316 -2.369 -11.567 1.00 92.31 365 ALA A C 1
ATOM 2801 O O . ALA A 1 365 ? 14.077 -2.658 -12.489 1.00 92.31 365 ALA A O 1
ATOM 2802 N N . TYR A 1 366 ? 13.597 -1.389 -10.702 1.00 93.81 366 TYR A N 1
ATOM 2803 C CA . TYR A 1 366 ? 14.864 -0.654 -10.719 1.00 93.81 366 TYR A CA 1
ATOM 2804 C C . TYR A 1 366 ? 16.062 -1.592 -10.527 1.00 93.81 366 TYR A C 1
ATOM 2806 O O . TYR A 1 366 ? 17.002 -1.562 -11.329 1.00 93.81 366 TYR A O 1
ATOM 2814 N N . VAL A 1 367 ? 16.018 -2.456 -9.507 1.00 96.06 367 VAL A N 1
ATOM 2815 C CA . VAL A 1 367 ? 17.103 -3.404 -9.222 1.00 96.06 367 VAL A CA 1
ATOM 2816 C C . VAL A 1 367 ? 17.276 -4.386 -10.382 1.00 96.06 367 VAL A C 1
ATOM 2818 O O . VAL A 1 367 ? 18.394 -4.565 -10.868 1.00 96.06 367 VAL A O 1
ATOM 2821 N N . ALA A 1 368 ? 16.186 -4.963 -10.888 1.00 95.69 368 ALA A N 1
ATOM 2822 C CA . ALA A 1 368 ? 16.212 -5.917 -11.994 1.00 95.69 368 ALA A CA 1
ATOM 2823 C C . ALA A 1 368 ? 16.706 -5.303 -13.315 1.00 95.69 368 ALA A C 1
ATOM 2825 O O . ALA A 1 368 ? 17.491 -5.923 -14.031 1.00 95.69 368 ALA A O 1
ATOM 2826 N N . GLU A 1 369 ? 16.266 -4.091 -13.655 1.00 93.69 369 GLU A N 1
ATOM 2827 C CA . GLU A 1 369 ? 16.539 -3.457 -14.950 1.00 93.69 369 GLU A CA 1
ATOM 2828 C C . GLU A 1 369 ? 17.885 -2.721 -14.973 1.00 93.69 369 GLU A C 1
ATOM 2830 O O . GLU A 1 369 ? 18.599 -2.742 -15.976 1.00 93.69 369 GLU A O 1
ATOM 2835 N N . ARG A 1 370 ? 18.248 -2.044 -13.876 1.00 94.19 370 ARG A N 1
ATOM 2836 C CA . ARG A 1 370 ? 19.386 -1.114 -13.852 1.00 94.19 370 ARG A CA 1
ATOM 2837 C C . ARG A 1 370 ? 20.580 -1.636 -13.055 1.00 94.19 370 ARG A C 1
ATOM 2839 O O . ARG A 1 370 ? 21.706 -1.297 -13.414 1.00 94.19 370 ARG A O 1
ATOM 2846 N N . VAL A 1 371 ? 20.378 -2.462 -12.027 1.00 96.69 371 VAL A N 1
ATOM 2847 C CA . VAL A 1 371 ? 21.454 -2.867 -11.097 1.00 96.69 371 VAL A CA 1
ATOM 2848 C C . VAL A 1 371 ? 21.964 -4.281 -11.376 1.00 96.69 371 VAL A C 1
ATOM 2850 O O . VAL A 1 371 ? 23.165 -4.484 -11.571 1.00 96.69 371 VAL A O 1
ATOM 2853 N N . LEU A 1 372 ? 21.080 -5.275 -11.439 1.00 97.94 372 LEU A N 1
ATOM 2854 C CA . LEU A 1 372 ? 21.485 -6.642 -11.753 1.00 97.94 372 LEU A CA 1
ATOM 2855 C C . LEU A 1 372 ? 22.028 -6.734 -13.179 1.00 97.94 372 LEU A C 1
ATOM 2857 O O . LEU A 1 372 ? 21.563 -6.063 -14.105 1.00 97.94 372 LEU A O 1
ATOM 2861 N N . THR A 1 373 ? 23.017 -7.595 -13.367 1.00 96.75 373 THR A N 1
ATOM 2862 C CA . THR A 1 373 ? 23.417 -8.059 -14.694 1.00 96.75 373 THR A CA 1
ATOM 2863 C C . THR A 1 373 ? 22.332 -8.962 -15.274 1.00 96.75 373 THR A C 1
ATOM 2865 O O . THR A 1 373 ? 21.530 -9.558 -14.552 1.00 96.75 373 THR A O 1
ATOM 2868 N N . THR A 1 374 ? 22.326 -9.106 -16.594 1.00 96.75 374 THR A N 1
ATOM 2869 C CA . THR A 1 374 ? 21.353 -9.951 -17.298 1.00 96.75 374 THR A CA 1
ATOM 2870 C C . THR A 1 374 ? 21.439 -11.411 -16.857 1.00 96.75 374 THR A C 1
ATOM 2872 O O . THR A 1 374 ? 20.417 -12.077 -16.730 1.00 96.75 374 THR A O 1
ATOM 2875 N N . GLU A 1 375 ? 22.642 -11.898 -16.547 1.00 97.44 375 GLU A N 1
ATOM 2876 C CA . GLU A 1 375 ? 22.856 -13.270 -16.079 1.00 97.44 375 GLU A CA 1
ATOM 2877 C C . GLU A 1 375 ? 22.397 -13.482 -14.629 1.00 97.44 375 GLU A C 1
ATOM 2879 O O . GLU A 1 375 ? 21.810 -14.524 -14.329 1.00 97.44 375 GLU A O 1
ATOM 2884 N N . GLU A 1 376 ? 22.608 -12.503 -13.738 1.00 98.00 376 GLU A N 1
ATOM 2885 C CA . GLU A 1 376 ? 22.079 -12.542 -12.365 1.00 98.00 376 GLU A CA 1
ATOM 2886 C C . GLU A 1 376 ? 20.542 -12.545 -12.381 1.00 98.00 376 GLU A C 1
ATOM 2888 O O . GLU A 1 376 ? 19.927 -13.399 -11.741 1.00 98.00 376 GLU A O 1
ATOM 2893 N N . LEU A 1 377 ? 19.920 -11.652 -13.165 1.00 97.81 377 LEU A N 1
ATOM 2894 C CA . LEU A 1 377 ? 18.462 -11.590 -13.300 1.00 97.81 377 LEU A CA 1
ATOM 2895 C C . LEU A 1 377 ? 17.892 -12.883 -13.897 1.00 97.81 377 LEU A C 1
ATOM 2897 O O . LEU A 1 377 ? 16.922 -13.421 -13.369 1.00 97.81 377 LEU A O 1
ATOM 2901 N N . ARG A 1 378 ? 18.504 -13.414 -14.964 1.00 97.56 378 ARG A N 1
ATOM 2902 C CA . ARG A 1 378 ? 18.076 -14.685 -15.569 1.00 97.56 378 ARG A CA 1
ATOM 2903 C C . ARG A 1 378 ? 18.136 -15.826 -14.559 1.00 97.56 378 ARG A C 1
ATOM 2905 O O . ARG A 1 378 ? 17.158 -16.545 -14.397 1.00 97.56 378 ARG A O 1
ATOM 2912 N N . SER A 1 379 ? 19.250 -15.944 -13.837 1.00 98.00 379 SER A N 1
ATOM 2913 C CA . SER A 1 379 ? 19.422 -16.979 -12.811 1.00 98.00 379 SER A CA 1
ATOM 2914 C C . SER A 1 379 ? 18.371 -16.863 -11.701 1.00 98.00 379 SER A C 1
ATOM 2916 O O . SER A 1 379 ? 17.846 -17.878 -11.250 1.00 98.00 379 SER A O 1
ATOM 2918 N N . TYR A 1 380 ? 18.034 -15.638 -11.284 1.00 97.44 380 TYR A N 1
ATOM 2919 C CA . TYR A 1 380 ? 17.002 -15.378 -10.280 1.00 97.44 380 TYR A CA 1
ATOM 2920 C C . TYR A 1 380 ? 15.600 -15.796 -10.752 1.00 97.44 380 TYR A C 1
ATOM 2922 O O . TYR A 1 380 ? 14.899 -16.506 -10.027 1.00 97.44 380 TYR A O 1
ATOM 2930 N N . VAL A 1 381 ? 15.215 -15.389 -11.968 1.00 96.12 381 VAL A N 1
ATOM 2931 C CA . VAL A 1 381 ? 13.906 -15.694 -12.573 1.00 96.12 381 VAL A CA 1
ATOM 2932 C C . VAL A 1 381 ? 13.741 -17.198 -12.806 1.00 96.12 381 VAL A C 1
ATOM 2934 O O . VAL A 1 381 ? 12.716 -17.766 -12.424 1.00 96.12 381 VAL A O 1
ATOM 2937 N N . ASP A 1 382 ? 14.759 -17.856 -13.369 1.00 95.94 382 ASP A N 1
ATOM 2938 C CA . ASP A 1 382 ? 14.733 -19.291 -13.680 1.00 95.94 382 ASP A CA 1
ATOM 2939 C C . ASP A 1 382 ? 14.636 -20.158 -12.419 1.00 95.94 382 ASP A C 1
ATOM 2941 O O . ASP A 1 382 ? 13.917 -21.162 -12.399 1.00 95.94 382 ASP A O 1
ATOM 2945 N N . ALA A 1 383 ? 15.322 -19.759 -11.343 1.00 96.69 383 ALA A N 1
ATOM 2946 C CA . ALA A 1 383 ? 15.266 -20.456 -10.060 1.00 96.69 383 ALA A CA 1
ATOM 2947 C C . ALA A 1 383 ? 13.873 -20.405 -9.402 1.00 96.69 383 ALA A C 1
ATOM 2949 O O . ALA A 1 383 ? 13.580 -21.237 -8.546 1.00 96.69 383 ALA A O 1
ATOM 2950 N N . ARG A 1 384 ? 13.013 -19.460 -9.806 1.00 94.06 384 ARG A N 1
ATOM 2951 C CA . ARG A 1 384 ? 11.690 -19.187 -9.216 1.00 94.06 384 ARG A CA 1
ATOM 2952 C C . ARG A 1 384 ? 10.545 -19.354 -10.213 1.00 94.06 384 ARG A C 1
ATOM 2954 O O . ARG A 1 384 ? 9.524 -18.687 -10.111 1.00 94.06 384 ARG A O 1
ATOM 2961 N N . LYS A 1 385 ? 10.687 -20.250 -11.192 1.00 89.12 385 LYS A N 1
ATOM 2962 C CA . LYS A 1 385 ? 9.695 -20.462 -12.268 1.00 89.12 385 LYS A CA 1
ATOM 2963 C C . LYS A 1 385 ? 8.242 -20.680 -11.795 1.00 89.12 385 LYS A C 1
ATOM 2965 O O . LYS A 1 385 ? 7.325 -20.337 -12.533 1.00 89.12 385 LYS A O 1
ATOM 2970 N N . ASP A 1 386 ? 8.053 -21.247 -10.599 1.00 89.50 386 ASP A N 1
ATOM 2971 C CA . ASP A 1 386 ? 6.741 -21.583 -10.020 1.00 89.50 386 ASP A CA 1
ATOM 2972 C C . ASP A 1 386 ? 6.216 -20.489 -9.060 1.00 89.50 386 ASP A C 1
ATOM 2974 O O . ASP A 1 386 ? 5.145 -20.628 -8.473 1.00 89.50 386 ASP A O 1
ATOM 2978 N N . ASP A 1 387 ? 6.970 -19.401 -8.894 1.00 88.62 387 ASP A N 1
ATOM 2979 C CA . ASP A 1 387 ? 6.643 -18.274 -8.028 1.00 88.62 387 ASP A CA 1
ATOM 2980 C C . ASP A 1 387 ? 5.820 -17.221 -8.779 1.00 88.62 387 ASP A C 1
ATOM 2982 O O . ASP A 1 387 ? 6.284 -16.607 -9.746 1.00 88.62 387 ASP A O 1
ATOM 2986 N N . ASN A 1 388 ? 4.595 -16.981 -8.315 1.00 83.75 388 ASN A N 1
ATOM 2987 C CA . ASN A 1 388 ? 3.692 -16.020 -8.937 1.00 83.75 388 ASN A CA 1
ATOM 2988 C C . ASN A 1 388 ? 4.132 -14.558 -8.757 1.00 83.75 388 ASN A C 1
ATOM 2990 O O . ASN A 1 388 ? 3.793 -13.743 -9.611 1.00 83.75 388 ASN A O 1
ATOM 2994 N N . ALA A 1 389 ? 4.887 -14.206 -7.713 1.00 80.31 389 ALA A N 1
ATOM 2995 C CA . ALA A 1 389 ? 5.378 -12.836 -7.544 1.00 80.31 389 ALA A CA 1
ATOM 2996 C C . ALA A 1 389 ? 6.436 -12.485 -8.607 1.00 80.31 389 ALA A C 1
ATOM 2998 O O . ALA A 1 389 ? 6.520 -11.348 -9.066 1.00 80.31 389 ALA A O 1
ATOM 2999 N N . VAL A 1 390 ? 7.211 -13.484 -9.041 1.00 85.44 390 VAL A N 1
ATOM 3000 C CA . VAL A 1 390 ? 8.299 -13.325 -10.019 1.00 85.44 390 VAL A CA 1
ATOM 3001 C C . VAL A 1 390 ? 7.838 -13.601 -11.454 1.00 85.44 390 VAL A C 1
ATOM 3003 O O . VAL A 1 390 ? 8.186 -12.857 -12.375 1.00 85.44 390 VAL A O 1
ATOM 3006 N N . ASN A 1 391 ? 7.070 -14.676 -11.651 1.00 83.50 391 ASN A N 1
ATOM 3007 C CA . ASN A 1 391 ? 6.701 -15.225 -12.960 1.00 83.50 391 ASN A CA 1
ATOM 3008 C C . ASN A 1 391 ? 5.193 -15.189 -13.249 1.00 83.50 391 ASN A C 1
ATOM 3010 O O . ASN A 1 391 ? 4.780 -15.523 -14.364 1.00 83.50 391 ASN A O 1
ATOM 3014 N N . GLY A 1 392 ? 4.369 -14.809 -12.271 1.00 72.56 392 GLY A N 1
ATOM 3015 C CA . GLY A 1 392 ? 2.922 -14.753 -12.427 1.00 72.56 392 GLY A CA 1
ATOM 3016 C C . GLY A 1 392 ? 2.471 -13.651 -13.390 1.00 72.56 392 GLY A C 1
ATOM 3017 O O . GLY A 1 392 ? 3.245 -12.752 -13.744 1.00 72.56 392 GLY A O 1
ATOM 3018 N N . PRO A 1 393 ? 1.211 -13.723 -13.853 1.00 62.19 393 PRO A N 1
ATOM 3019 C CA . PRO A 1 393 ? 0.632 -12.671 -14.670 1.00 62.19 393 PRO A CA 1
ATOM 3020 C C . PRO A 1 393 ? 0.556 -11.373 -13.866 1.00 62.19 393 PRO A C 1
ATOM 3022 O O . PRO A 1 393 ? 0.246 -11.387 -12.676 1.00 62.19 393 PRO A O 1
ATOM 3025 N N . VAL A 1 394 ? 0.785 -10.247 -14.542 1.00 59.94 394 VAL A N 1
ATOM 3026 C CA . VAL A 1 394 ? 0.599 -8.911 -13.971 1.00 59.94 394 VAL A CA 1
ATOM 3027 C C . VAL A 1 394 ? -0.826 -8.791 -13.422 1.00 59.94 394 VAL A C 1
ATOM 3029 O O . VAL A 1 394 ? -1.797 -8.744 -14.183 1.00 59.94 394 VAL A O 1
ATOM 3032 N N . ALA A 1 395 ? -0.963 -8.737 -12.097 1.00 50.28 395 ALA A N 1
ATOM 3033 C CA . ALA A 1 395 ? -2.201 -8.343 -11.451 1.00 50.28 395 ALA A CA 1
ATOM 3034 C C . ALA A 1 395 ? -2.444 -6.865 -11.777 1.00 50.28 395 ALA A C 1
ATOM 3036 O O . ALA A 1 395 ? -1.758 -5.976 -11.266 1.00 50.28 395 ALA A O 1
ATOM 3037 N N . ARG A 1 396 ? -3.404 -6.605 -12.672 1.00 44.34 396 ARG A N 1
ATOM 3038 C CA . ARG A 1 396 ? -3.980 -5.273 -12.869 1.00 44.34 396 ARG A CA 1
ATOM 3039 C C . ARG A 1 396 ? -4.895 -4.993 -11.683 1.00 44.34 396 ARG A C 1
ATOM 3041 O O . ARG A 1 396 ? -6.081 -5.313 -11.742 1.00 44.34 396 ARG A O 1
ATOM 3048 N N . ASN A 1 397 ? -4.367 -4.400 -10.618 1.00 43.34 397 ASN A N 1
ATOM 3049 C CA . ASN A 1 397 ? -5.250 -3.780 -9.639 1.00 43.34 397 ASN A CA 1
ATOM 3050 C C . ASN A 1 397 ? -5.819 -2.518 -10.282 1.00 43.34 397 ASN A C 1
ATOM 3052 O O . ASN A 1 397 ? -5.122 -1.541 -10.518 1.00 43.34 397 ASN A O 1
ATOM 3056 N N . SER A 1 398 ? -7.100 -2.590 -10.633 1.00 37.38 398 SER A N 1
ATOM 3057 C CA . SER A 1 398 ? -7.831 -1.632 -11.468 1.00 37.38 398 SER A CA 1
ATOM 3058 C C . SER A 1 398 ? -7.985 -0.230 -10.865 1.00 37.38 398 SER A C 1
ATOM 3060 O O . SER A 1 398 ? -8.524 0.644 -11.536 1.00 37.38 398 SER A O 1
ATOM 3062 N N . HIS A 1 399 ? -7.512 -0.005 -9.636 1.00 40.28 399 HIS A N 1
ATOM 3063 C CA . HIS A 1 399 ? -7.780 1.219 -8.876 1.00 40.28 399 HIS A CA 1
ATOM 3064 C C . HIS A 1 399 ? -6.544 1.821 -8.185 1.00 40.28 399 HIS A C 1
ATOM 3066 O O . HIS A 1 399 ? -6.598 2.969 -7.760 1.00 40.28 399 HIS A O 1
ATOM 3072 N N . ALA A 1 400 ? -5.405 1.120 -8.183 1.00 41.25 400 ALA A N 1
ATOM 3073 C CA . ALA A 1 400 ? -4.127 1.656 -7.725 1.00 41.25 400 ALA A CA 1
ATOM 3074 C C . ALA A 1 400 ? -3.217 1.859 -8.939 1.00 41.25 400 ALA A C 1
ATOM 3076 O O . ALA A 1 400 ? -3.217 1.049 -9.862 1.00 41.25 400 ALA A O 1
ATOM 3077 N N . PHE A 1 401 ? -2.329 2.848 -8.910 1.00 44.41 401 PHE A N 1
ATOM 3078 C CA . PHE A 1 401 ? -1.197 2.964 -9.845 1.00 44.41 401 PHE A CA 1
ATOM 3079 C C . PHE A 1 401 ? -0.212 1.758 -9.778 1.00 44.41 401 PHE A C 1
ATOM 3081 O O . PHE A 1 401 ? 0.915 1.838 -10.258 1.00 44.41 401 PHE A O 1
ATOM 3088 N N . GLY A 1 402 ? -0.610 0.633 -9.174 1.00 44.06 402 GLY A N 1
ATOM 3089 C CA . GLY A 1 402 ? 0.134 -0.610 -9.033 1.00 44.06 402 GLY A CA 1
ATOM 3090 C C . GLY A 1 402 ? -0.006 -1.496 -10.264 1.00 44.06 402 GLY A C 1
ATOM 3091 O O . GLY A 1 402 ? -0.738 -2.484 -10.262 1.00 44.06 402 GLY A O 1
ATOM 3092 N N . TYR A 1 403 ? 0.741 -1.168 -11.311 1.00 53.44 403 TYR A N 1
ATOM 3093 C CA . TYR A 1 403 ? 1.051 -2.141 -12.348 1.00 53.44 403 TYR A CA 1
ATOM 3094 C C . TYR A 1 403 ? 2.166 -3.037 -11.808 1.00 53.44 403 TYR A C 1
ATOM 3096 O O . TYR A 1 403 ? 3.338 -2.656 -11.796 1.00 53.44 403 TYR A O 1
ATOM 3104 N N . SER A 1 404 ? 1.799 -4.220 -11.309 1.00 56.38 404 SER A N 1
ATOM 3105 C CA . SER A 1 404 ? 2.792 -5.261 -11.036 1.00 56.38 404 SER A CA 1
ATOM 3106 C C . SER A 1 404 ? 3.577 -5.558 -12.324 1.00 56.38 404 SER A C 1
ATOM 3108 O O . SER A 1 404 ? 3.061 -5.452 -13.436 1.00 56.38 404 SER A O 1
ATOM 3110 N N . CYS A 1 405 ? 4.865 -5.855 -12.201 1.00 63.47 405 CYS A N 1
ATOM 3111 C CA . CYS A 1 405 ? 5.699 -6.259 -13.325 1.00 63.47 405 CYS A CA 1
ATOM 3112 C C . CYS A 1 405 ? 6.018 -7.736 -13.165 1.00 63.47 405 CYS A C 1
ATOM 3114 O O . CYS A 1 405 ? 6.555 -8.124 -12.132 1.00 63.47 405 CYS A O 1
ATOM 3116 N N . SER A 1 406 ? 5.756 -8.543 -14.191 1.00 82.06 406 SER A N 1
ATOM 3117 C CA . SER A 1 406 ? 6.381 -9.858 -14.262 1.00 82.06 406 SER A CA 1
ATOM 3118 C C . SER A 1 406 ? 7.875 -9.660 -14.540 1.00 82.06 406 SER A C 1
ATOM 3120 O O . SER A 1 406 ? 8.248 -9.155 -15.606 1.00 82.06 406 SER A O 1
ATOM 3122 N N . LEU A 1 407 ? 8.745 -10.043 -13.597 1.00 91.62 407 LEU A N 1
ATOM 3123 C CA . LEU A 1 407 ? 10.203 -9.967 -13.787 1.00 91.62 407 LEU A CA 1
ATOM 3124 C C . LEU A 1 407 ? 10.652 -10.817 -14.982 1.00 91.62 407 LEU A C 1
ATOM 3126 O O . LEU A 1 407 ? 11.627 -10.481 -15.657 1.00 91.62 407 LEU A O 1
ATOM 3130 N N . LYS A 1 408 ? 9.890 -11.871 -15.284 1.00 92.12 408 LYS A N 1
ATOM 3131 C CA . LYS A 1 408 ? 10.008 -12.665 -16.504 1.00 92.12 408 LYS A CA 1
ATOM 3132 C C . LYS A 1 408 ? 9.876 -11.806 -17.765 1.00 92.12 408 LYS A C 1
ATOM 3134 O O . LYS A 1 408 ? 10.769 -11.808 -18.610 1.00 92.12 408 LYS A O 1
ATOM 3139 N N . ASP A 1 409 ? 8.800 -11.034 -17.883 1.00 90.88 409 ASP A N 1
ATOM 3140 C CA . ASP A 1 409 ? 8.552 -10.201 -19.064 1.00 90.88 409 ASP A CA 1
ATOM 3141 C C . ASP A 1 409 ? 9.605 -9.090 -19.191 1.00 90.88 409 ASP A C 1
ATOM 3143 O O . ASP A 1 409 ? 10.081 -8.804 -20.293 1.00 90.88 409 ASP A O 1
ATOM 3147 N N . LEU A 1 410 ? 10.013 -8.496 -18.061 1.00 94.25 410 LEU A N 1
ATOM 3148 C CA . LEU A 1 410 ? 11.105 -7.517 -17.999 1.00 94.25 410 LEU A CA 1
ATOM 3149 C C . LEU A 1 410 ? 12.405 -8.108 -18.557 1.00 94.25 410 LEU A C 1
ATOM 3151 O O . LEU A 1 410 ? 13.023 -7.510 -19.442 1.00 94.25 410 LEU A O 1
ATOM 3155 N N . LEU A 1 411 ? 12.785 -9.304 -18.098 1.00 96.56 411 LEU A N 1
ATOM 3156 C CA . LEU A 1 411 ? 13.952 -10.027 -18.598 1.00 96.56 411 LEU A CA 1
ATOM 3157 C C . LEU A 1 411 ? 13.848 -10.290 -20.108 1.00 96.56 411 LEU A C 1
ATOM 3159 O O .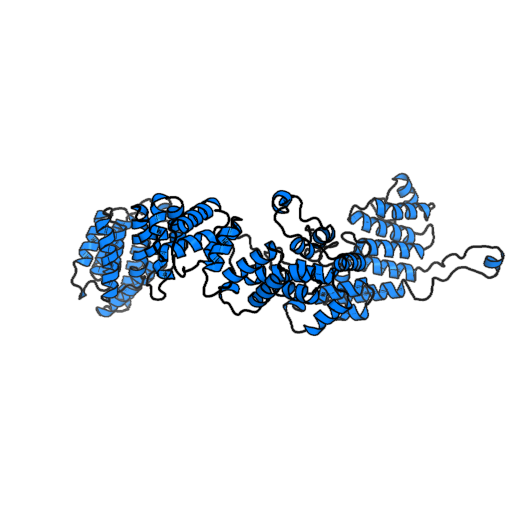 LEU A 1 411 ? 14.823 -10.078 -20.830 1.00 96.56 411 LEU A O 1
ATOM 3163 N N . GLY A 1 412 ? 12.671 -10.687 -20.600 1.00 96.06 412 GLY A N 1
ATOM 3164 C CA . GLY A 1 412 ? 12.416 -10.872 -22.031 1.00 96.06 412 GLY A CA 1
ATOM 3165 C C . GLY A 1 412 ? 12.703 -9.611 -22.849 1.00 96.06 412 GLY A C 1
ATOM 3166 O O . GLY A 1 412 ? 13.435 -9.671 -23.841 1.00 96.06 412 GLY A O 1
ATOM 3167 N N . ARG A 1 413 ? 12.206 -8.451 -22.400 1.00 96.00 413 ARG A N 1
ATOM 3168 C CA . ARG A 1 413 ? 12.467 -7.168 -23.075 1.00 96.00 413 ARG A CA 1
ATOM 3169 C C . ARG A 1 413 ? 13.935 -6.754 -23.005 1.00 96.00 413 ARG A C 1
ATOM 3171 O O . ARG A 1 413 ? 14.479 -6.227 -23.976 1.00 96.00 413 ARG A O 1
ATOM 3178 N N . ARG A 1 414 ? 14.608 -7.023 -21.885 1.00 96.75 414 ARG A N 1
ATOM 3179 C CA . ARG A 1 414 ? 16.042 -6.744 -21.725 1.00 96.75 414 ARG A CA 1
ATOM 3180 C C . ARG A 1 414 ? 16.902 -7.578 -22.671 1.00 96.75 414 ARG A C 1
ATOM 3182 O O . ARG A 1 414 ? 17.735 -7.020 -23.380 1.00 96.75 414 ARG A O 1
ATOM 3189 N N . LEU A 1 415 ? 16.644 -8.881 -22.760 1.00 97.94 415 LEU A N 1
ATOM 3190 C CA . LEU A 1 415 ? 17.319 -9.774 -23.709 1.00 97.94 415 LEU A CA 1
ATOM 3191 C C . LEU A 1 415 ? 17.093 -9.333 -25.164 1.00 97.94 415 LEU A C 1
ATOM 3193 O O . LEU A 1 415 ? 18.024 -9.367 -25.970 1.00 97.94 415 LEU A O 1
ATOM 3197 N N . ALA A 1 416 ? 15.886 -8.865 -25.497 1.00 96.88 416 ALA A N 1
ATOM 3198 C CA . ALA A 1 416 ? 15.583 -8.312 -26.816 1.00 96.88 416 ALA A CA 1
ATOM 3199 C C . ALA A 1 416 ? 16.384 -7.029 -27.113 1.00 96.88 416 ALA A C 1
ATOM 3201 O O . ALA A 1 416 ? 16.948 -6.907 -28.203 1.00 96.88 416 ALA A O 1
ATOM 3202 N N . ARG A 1 417 ? 16.518 -6.104 -26.147 1.00 95.69 417 ARG A N 1
ATOM 3203 C CA . ARG A 1 417 ? 17.387 -4.912 -26.278 1.00 95.69 417 ARG A CA 1
ATOM 3204 C C . ARG A 1 417 ? 18.855 -5.273 -26.515 1.00 95.69 417 ARG A C 1
ATOM 3206 O O . ARG A 1 417 ? 19.534 -4.581 -27.269 1.00 95.69 417 ARG A O 1
ATOM 3213 N N . GLU A 1 418 ? 19.330 -6.358 -25.911 1.00 95.06 418 GLU A N 1
ATOM 3214 C CA . GLU A 1 418 ? 20.691 -6.883 -26.101 1.00 95.06 418 GLU A CA 1
ATOM 3215 C C . GLU A 1 418 ? 20.874 -7.663 -27.416 1.00 95.06 418 GLU A C 1
ATOM 3217 O O . GLU A 1 418 ? 21.988 -8.067 -27.745 1.00 95.06 418 GLU A O 1
ATOM 3222 N N . GLY A 1 419 ? 19.802 -7.893 -28.182 1.00 94.25 419 GLY A N 1
ATOM 3223 C CA . GLY A 1 419 ? 19.834 -8.686 -29.413 1.00 94.25 419 GLY A CA 1
ATOM 3224 C C . GLY A 1 419 ? 19.907 -10.202 -29.188 1.00 94.25 419 GLY A C 1
ATOM 3225 O O . GLY A 1 419 ? 20.121 -10.954 -30.140 1.00 94.25 419 GLY A O 1
ATOM 3226 N N . ARG A 1 420 ? 19.701 -10.677 -27.954 1.00 97.00 420 ARG A N 1
ATOM 3227 C CA . ARG A 1 420 ? 19.690 -12.101 -27.570 1.00 97.00 420 ARG A CA 1
ATOM 3228 C C . ARG A 1 420 ? 18.317 -12.724 -27.836 1.00 97.00 420 ARG A C 1
ATOM 3230 O O . ARG A 1 420 ? 17.640 -13.213 -26.934 1.00 97.00 420 ARG A O 1
ATOM 3237 N N . TRP A 1 421 ? 17.893 -12.675 -29.097 1.00 95.62 421 TRP A N 1
ATOM 3238 C CA . TRP A 1 421 ? 16.519 -12.964 -29.524 1.00 95.62 421 TRP A CA 1
ATOM 3239 C C . TRP A 1 421 ? 16.006 -14.348 -29.107 1.00 95.62 421 TRP A C 1
ATOM 3241 O O . TRP A 1 421 ? 14.943 -14.446 -28.503 1.00 95.62 421 TRP A O 1
ATOM 3251 N N . GLU A 1 422 ? 16.785 -15.405 -29.351 1.00 95.31 422 GLU A N 1
ATOM 3252 C CA . GLU A 1 422 ? 16.390 -16.789 -29.027 1.00 95.31 422 GLU A CA 1
ATOM 3253 C C . GLU A 1 422 ? 16.147 -17.017 -27.528 1.00 95.31 422 GLU A C 1
ATOM 3255 O O . GLU A 1 422 ? 15.344 -17.864 -27.132 1.00 95.31 422 GLU A O 1
ATOM 3260 N N . GLU A 1 423 ? 16.843 -16.263 -26.676 1.00 97.56 423 GLU A N 1
ATOM 3261 C CA . GLU A 1 423 ? 16.608 -16.286 -25.235 1.00 97.56 423 GLU A CA 1
ATOM 3262 C C . GLU A 1 423 ? 15.384 -15.442 -24.875 1.00 97.56 423 GLU A C 1
ATOM 3264 O O . GLU A 1 423 ? 14.529 -15.913 -24.127 1.00 97.56 423 GLU A O 1
ATOM 3269 N N . ALA A 1 424 ? 15.249 -14.242 -25.451 1.00 97.62 424 ALA A N 1
ATOM 3270 C CA . ALA A 1 424 ? 14.114 -13.347 -25.218 1.00 97.62 424 ALA A CA 1
ATOM 3271 C C . ALA A 1 424 ? 12.759 -14.033 -25.480 1.00 97.62 424 ALA A C 1
ATOM 3273 O O . ALA A 1 424 ? 11.834 -13.911 -24.675 1.00 97.62 424 ALA A O 1
ATOM 3274 N N . PHE A 1 425 ? 12.656 -14.827 -26.552 1.00 96.25 425 PHE A N 1
ATOM 3275 C CA . PHE A 1 425 ? 11.431 -15.543 -26.941 1.00 96.25 425 PHE A CA 1
ATOM 3276 C C . PHE A 1 425 ? 10.914 -16.547 -25.902 1.00 96.25 425 PHE A C 1
ATOM 3278 O O . PHE A 1 425 ? 9.761 -16.977 -25.986 1.00 96.25 425 PHE A O 1
ATOM 3285 N N . ARG A 1 426 ? 11.752 -16.958 -24.942 1.00 95.19 426 ARG A N 1
ATOM 3286 C CA . ARG A 1 426 ? 11.362 -17.872 -23.855 1.00 95.19 426 ARG A CA 1
ATOM 3287 C C . ARG A 1 426 ? 10.616 -17.156 -22.735 1.00 95.19 426 ARG A C 1
ATOM 3289 O O . ARG A 1 426 ? 9.831 -17.787 -22.028 1.00 95.19 426 ARG A O 1
ATOM 3296 N N . TYR A 1 427 ? 10.867 -15.860 -22.582 1.00 94.19 427 TYR A N 1
ATOM 3297 C CA . TYR A 1 427 ? 10.347 -15.061 -21.482 1.00 94.19 427 TYR A CA 1
ATOM 3298 C C . TYR A 1 427 ? 9.215 -14.133 -21.915 1.00 94.19 427 TYR A C 1
ATOM 3300 O O . TYR A 1 427 ? 8.311 -13.907 -21.121 1.00 94.19 427 TYR A O 1
ATOM 3308 N N . LEU A 1 428 ? 9.228 -13.650 -23.163 1.00 92.81 428 LEU A N 1
ATOM 3309 C CA . LEU A 1 428 ? 8.182 -12.767 -23.681 1.00 92.81 428 LEU A CA 1
ATOM 3310 C C . LEU A 1 428 ? 6.800 -13.452 -23.714 1.00 92.81 428 LEU A C 1
ATOM 3312 O O . LEU A 1 428 ? 6.702 -14.621 -24.110 1.00 92.81 428 LEU A O 1
ATOM 3316 N N . PRO A 1 429 ? 5.723 -12.728 -23.357 1.00 90.69 429 PRO A N 1
ATOM 3317 C CA . PRO A 1 429 ? 4.365 -13.256 -23.406 1.00 90.69 429 PRO A CA 1
ATOM 3318 C C . PRO A 1 429 ? 3.839 -13.357 -24.854 1.00 90.69 429 PRO A C 1
ATOM 3320 O O . PRO A 1 429 ? 4.410 -12.747 -25.766 1.00 90.69 429 PRO A O 1
ATOM 3323 N N . PRO A 1 430 ? 2.733 -14.095 -25.089 1.00 90.94 430 PRO A N 1
ATOM 3324 C CA . PRO A 1 430 ? 2.058 -14.128 -26.389 1.00 90.94 430 PRO A CA 1
ATOM 3325 C C . PRO A 1 430 ? 1.585 -12.734 -26.826 1.00 90.94 430 PRO A C 1
ATOM 3327 O O . PRO A 1 430 ? 1.101 -11.954 -26.009 1.00 90.94 430 PRO A O 1
ATOM 3330 N N . GLY A 1 431 ? 1.681 -12.433 -28.116 1.00 91.50 431 GLY A N 1
ATOM 3331 C CA . GLY A 1 431 ? 1.561 -11.104 -28.714 1.00 91.50 431 GLY A CA 1
ATOM 3332 C C . GLY A 1 431 ? 2.941 -10.455 -28.899 1.00 91.50 431 GLY A C 1
ATOM 3333 O O . GLY A 1 431 ? 3.458 -10.440 -30.021 1.00 91.50 431 GLY A O 1
ATOM 3334 N N . PRO A 1 432 ? 3.579 -9.945 -27.824 1.00 93.38 432 PRO A N 1
ATOM 3335 C CA . PRO A 1 432 ? 4.918 -9.361 -27.904 1.00 93.38 432 PRO A CA 1
ATOM 3336 C C . PRO A 1 432 ? 5.987 -10.328 -28.415 1.00 93.38 432 PRO A C 1
ATOM 3338 O O . PRO A 1 432 ? 6.909 -9.900 -29.107 1.00 93.38 432 PRO A O 1
ATOM 3341 N N . LYS A 1 433 ? 5.872 -11.629 -28.120 1.00 96.19 433 LYS A N 1
ATOM 3342 C CA . LYS A 1 433 ? 6.787 -12.647 -28.647 1.00 96.19 433 LYS A CA 1
ATOM 3343 C C . LYS A 1 433 ? 6.748 -12.718 -30.175 1.00 96.19 433 LYS A C 1
ATOM 3345 O O . LYS A 1 433 ? 7.797 -12.656 -30.809 1.00 96.19 433 LYS A O 1
ATOM 3350 N N . GLU A 1 434 ? 5.568 -12.823 -30.773 1.00 97.25 434 GLU A N 1
ATOM 3351 C CA . GLU A 1 434 ? 5.389 -12.907 -32.224 1.00 97.25 434 GLU A CA 1
ATOM 3352 C C . GLU A 1 434 ? 5.881 -11.622 -32.904 1.00 97.25 434 GLU A C 1
ATOM 3354 O O . GLU A 1 434 ? 6.506 -11.664 -33.967 1.00 97.25 434 GLU A O 1
ATOM 3359 N N . ASP A 1 435 ? 5.664 -10.465 -32.277 1.00 96.81 435 ASP A N 1
ATOM 3360 C CA . ASP A 1 435 ? 6.211 -9.201 -32.765 1.00 96.81 435 ASP A CA 1
ATOM 3361 C C . ASP A 1 435 ? 7.740 -9.166 -32.680 1.00 96.81 435 ASP A C 1
ATOM 3363 O O . ASP A 1 435 ? 8.395 -8.713 -33.623 1.00 96.81 435 ASP A O 1
ATOM 3367 N N . ALA A 1 436 ? 8.321 -9.689 -31.600 1.00 97.31 436 ALA A N 1
ATOM 3368 C CA . ALA A 1 436 ? 9.765 -9.808 -31.440 1.00 97.31 436 ALA A CA 1
ATOM 3369 C C . ALA A 1 436 ? 10.384 -10.778 -32.462 1.00 97.31 436 ALA A C 1
ATOM 3371 O O . ALA A 1 436 ? 11.455 -10.493 -32.996 1.00 97.31 436 ALA A O 1
ATOM 3372 N N . GLU A 1 437 ? 9.716 -11.887 -32.792 1.00 97.81 437 GLU A N 1
ATOM 3373 C CA . GLU A 1 437 ? 10.140 -12.820 -33.845 1.00 97.81 437 GLU A CA 1
ATOM 3374 C C . GLU A 1 437 ? 10.132 -12.140 -35.222 1.00 97.81 437 GLU A C 1
ATOM 3376 O O . GLU A 1 437 ? 11.111 -12.228 -35.972 1.00 97.81 437 GLU A O 1
ATOM 3381 N N . ARG A 1 438 ? 9.065 -11.386 -35.537 1.00 97.19 438 ARG A N 1
ATOM 3382 C CA . ARG A 1 438 ? 8.983 -10.575 -36.767 1.00 97.19 438 ARG A CA 1
ATOM 3383 C C . ARG A 1 438 ? 10.085 -9.521 -36.822 1.00 97.19 438 ARG A C 1
ATOM 3385 O O . ARG A 1 438 ? 10.718 -9.358 -37.866 1.00 97.19 438 ARG A O 1
ATOM 3392 N N . LEU A 1 439 ? 10.333 -8.832 -35.709 1.00 97.50 439 LEU A N 1
ATOM 3393 C CA . LEU A 1 439 ? 11.397 -7.841 -35.591 1.00 97.50 439 LEU A CA 1
ATOM 3394 C C . LEU A 1 439 ? 12.778 -8.470 -35.804 1.00 97.50 439 LEU A C 1
ATOM 3396 O O . LEU A 1 439 ? 13.556 -7.972 -36.617 1.00 97.50 439 LEU A O 1
ATOM 3400 N N . SER A 1 440 ? 13.073 -9.568 -35.110 1.00 97.00 440 SER A N 1
ATOM 3401 C CA . SER A 1 440 ? 14.348 -10.281 -35.203 1.00 97.00 440 SER A CA 1
ATOM 3402 C C . SER A 1 440 ? 14.623 -10.754 -36.633 1.00 97.00 440 SER A C 1
ATOM 3404 O O . SER A 1 440 ? 15.701 -10.497 -37.175 1.00 97.00 440 SER A O 1
ATOM 3406 N N . ALA A 1 441 ? 13.624 -11.350 -37.295 1.00 96.19 441 ALA A N 1
ATOM 3407 C CA . ALA A 1 441 ? 13.733 -11.770 -38.689 1.00 96.19 441 ALA A CA 1
ATOM 3408 C C . ALA A 1 441 ? 13.986 -10.583 -39.635 1.00 96.19 441 ALA A C 1
ATOM 3410 O O . ALA A 1 441 ? 14.871 -10.652 -40.488 1.00 96.19 441 ALA A O 1
ATOM 3411 N N . ALA A 1 442 ? 13.261 -9.474 -39.460 1.00 96.31 442 ALA A N 1
ATOM 3412 C CA . ALA A 1 442 ? 13.432 -8.276 -40.278 1.00 96.31 442 ALA A CA 1
ATOM 3413 C C . ALA A 1 442 ? 14.806 -7.609 -40.072 1.00 96.31 442 ALA A C 1
ATOM 3415 O O . ALA A 1 442 ? 15.416 -7.150 -41.038 1.00 96.31 442 ALA A O 1
ATOM 3416 N N . ILE A 1 443 ? 15.327 -7.591 -38.838 1.00 94.38 443 ILE A N 1
ATOM 3417 C CA . ILE A 1 443 ? 16.684 -7.107 -38.544 1.00 94.38 443 ILE A CA 1
ATOM 3418 C C . ILE A 1 443 ? 17.728 -8.012 -39.195 1.00 94.38 443 ILE A C 1
ATOM 3420 O O . ILE A 1 443 ? 18.628 -7.492 -39.850 1.00 94.38 443 ILE A O 1
ATOM 3424 N N . ARG A 1 444 ? 17.606 -9.337 -39.056 1.00 92.88 444 ARG A N 1
ATOM 3425 C CA . ARG A 1 444 ? 18.538 -10.306 -39.651 1.00 92.88 444 ARG A CA 1
ATOM 3426 C C . ARG A 1 444 ? 18.601 -10.170 -41.173 1.00 92.88 444 ARG A C 1
ATOM 3428 O O . ARG A 1 444 ? 19.689 -10.089 -41.733 1.00 92.88 444 ARG A O 1
ATOM 3435 N N . ASP A 1 445 ? 17.449 -10.081 -41.834 1.00 90.94 445 ASP A N 1
ATOM 3436 C CA . ASP A 1 445 ? 17.384 -9.925 -43.291 1.00 90.94 445 ASP A CA 1
ATOM 3437 C C . ASP A 1 445 ? 17.841 -8.521 -43.751 1.00 90.94 445 ASP A C 1
ATOM 3439 O O . ASP A 1 445 ? 18.344 -8.354 -44.862 1.00 90.94 445 ASP A O 1
ATOM 3443 N N . GLY A 1 446 ? 17.655 -7.491 -42.916 1.00 88.88 446 GLY A N 1
ATOM 3444 C CA . GLY A 1 446 ? 18.050 -6.107 -43.199 1.00 88.88 446 GLY A CA 1
ATOM 3445 C C . GLY A 1 446 ? 19.519 -5.784 -42.896 1.00 88.88 446 GLY A C 1
ATOM 3446 O O . GLY A 1 446 ? 20.078 -4.852 -43.478 1.00 88.88 446 GLY A O 1
ATOM 3447 N N . ARG A 1 447 ? 20.149 -6.552 -42.000 1.00 86.69 447 ARG A N 1
ATOM 3448 C CA . ARG A 1 447 ? 21.555 -6.455 -41.581 1.00 86.69 447 ARG A CA 1
ATOM 3449 C C . ARG A 1 447 ? 22.227 -7.838 -41.646 1.00 86.69 447 ARG A C 1
ATOM 3451 O O . ARG A 1 447 ? 22.598 -8.370 -40.601 1.00 86.69 447 ARG A O 1
ATOM 3458 N N . PRO A 1 448 ? 22.367 -8.442 -42.837 1.00 78.44 448 PRO A N 1
ATOM 3459 C CA . PRO A 1 448 ? 23.064 -9.717 -42.944 1.00 78.44 448 PRO A CA 1
ATOM 3460 C C . PRO A 1 448 ? 24.544 -9.554 -42.557 1.00 78.44 448 PRO A C 1
ATOM 3462 O O . PRO A 1 448 ? 25.108 -8.469 -42.711 1.00 78.44 448 PRO A O 1
ATOM 3465 N N . ASP A 1 449 ? 25.179 -10.642 -42.110 1.00 72.12 449 ASP A N 1
ATOM 3466 C CA . ASP A 1 449 ? 26.609 -10.670 -41.745 1.00 72.12 449 ASP A CA 1
ATOM 3467 C C . ASP A 1 449 ? 27.526 -10.273 -42.918 1.00 72.12 449 ASP A C 1
ATOM 3469 O O . ASP A 1 449 ? 28.641 -9.781 -42.736 1.00 72.12 449 ASP A O 1
ATOM 3473 N N . GLU A 1 450 ? 27.037 -10.442 -44.147 1.00 62.59 450 GLU A N 1
ATOM 3474 C CA . GLU A 1 450 ? 27.682 -9.947 -45.352 1.00 62.59 450 GLU A CA 1
ATOM 3475 C C . GLU A 1 450 ? 27.478 -8.429 -45.498 1.00 62.59 450 GLU A C 1
ATOM 3477 O O . GLU A 1 450 ? 26.364 -7.924 -45.722 1.00 62.59 450 GLU A O 1
ATOM 3482 N N . GLY A 1 451 ? 28.595 -7.694 -45.433 1.00 59.75 451 GLY A N 1
ATOM 3483 C CA . GLY A 1 451 ? 28.637 -6.262 -45.720 1.00 59.75 451 GLY A CA 1
ATOM 3484 C C . GLY A 1 451 ? 27.955 -5.925 -47.055 1.00 59.75 451 GLY A C 1
ATOM 3485 O O . GLY A 1 451 ? 27.879 -6.768 -47.953 1.00 59.75 451 GLY A O 1
ATOM 3486 N N . PRO A 1 452 ? 27.403 -4.711 -47.205 1.00 61.66 452 PRO A N 1
ATOM 3487 C CA . PRO A 1 452 ? 26.677 -4.356 -48.414 1.00 61.66 452 PRO A CA 1
ATOM 3488 C C . PRO A 1 452 ? 27.578 -4.489 -49.644 1.00 61.66 452 PRO A C 1
ATOM 3490 O O . PRO A 1 452 ? 28.747 -4.095 -49.612 1.00 61.66 452 PRO A O 1
ATOM 3493 N N . ALA A 1 453 ? 27.027 -5.017 -50.739 1.00 63.44 453 ALA A N 1
ATOM 3494 C CA . ALA A 1 453 ? 27.744 -5.066 -52.004 1.00 63.44 453 ALA A CA 1
ATOM 3495 C C . ALA A 1 453 ? 28.197 -3.646 -52.373 1.00 63.44 453 ALA A C 1
ATOM 3497 O O . ALA A 1 453 ? 27.425 -2.691 -52.265 1.00 63.44 453 ALA A O 1
ATOM 3498 N N . THR A 1 454 ? 29.454 -3.485 -52.780 1.00 66.62 454 THR A N 1
ATOM 3499 C CA . THR A 1 454 ? 29.979 -2.192 -53.224 1.00 66.62 454 THR A CA 1
ATOM 3500 C C . THR A 1 454 ? 30.184 -2.207 -54.733 1.00 66.62 454 THR A C 1
ATOM 3502 O O . THR A 1 454 ? 30.517 -3.231 -55.324 1.00 66.62 454 THR A O 1
ATOM 3505 N N . THR A 1 455 ? 29.996 -1.066 -55.395 1.00 64.31 455 THR A N 1
ATOM 3506 C CA . THR A 1 455 ? 30.162 -0.923 -56.851 1.00 64.31 455 THR A CA 1
ATOM 3507 C C . THR A 1 455 ? 31.634 -0.899 -57.290 1.00 64.31 455 THR A C 1
ATOM 3509 O O . THR A 1 455 ? 31.954 -0.335 -58.338 1.00 64.31 455 THR A O 1
ATOM 3512 N N . GLN A 1 456 ? 32.567 -1.416 -56.486 1.00 65.50 456 GLN A N 1
ATOM 3513 C CA . GLN A 1 456 ? 33.995 -1.287 -56.761 1.00 65.50 456 GLN A CA 1
ATOM 3514 C C . GLN A 1 456 ? 34.421 -2.232 -57.890 1.00 65.50 456 GLN A C 1
ATOM 3516 O O . GLN A 1 456 ? 34.533 -3.440 -57.709 1.00 65.50 456 GLN A O 1
ATOM 3521 N N . SER A 1 457 ? 34.687 -1.672 -59.072 1.00 59.59 457 SER A N 1
ATOM 3522 C CA . SER A 1 457 ? 35.337 -2.392 -60.170 1.00 59.59 457 SER A CA 1
ATOM 3523 C C . SER A 1 457 ? 36.863 -2.283 -60.063 1.00 59.59 457 SER A C 1
ATOM 3525 O O . SER A 1 457 ? 37.383 -1.307 -59.517 1.00 59.59 457 SER A O 1
ATOM 3527 N N . ALA A 1 458 ? 37.600 -3.246 -60.633 1.00 57.03 458 ALA A N 1
ATOM 3528 C CA . ALA A 1 458 ? 39.070 -3.212 -60.673 1.00 57.03 458 ALA A CA 1
ATOM 3529 C C . ALA A 1 458 ? 39.610 -1.916 -61.313 1.00 57.03 458 ALA A C 1
ATOM 3531 O O . ALA A 1 458 ? 40.607 -1.356 -60.861 1.00 57.03 458 ALA A O 1
ATOM 3532 N N . TRP A 1 459 ? 38.903 -1.395 -62.322 1.00 59.69 459 TRP A N 1
ATOM 3533 C CA . TRP A 1 459 ? 39.223 -0.118 -62.959 1.00 59.69 459 TRP A CA 1
ATOM 3534 C C . TRP A 1 459 ? 38.899 1.081 -62.053 1.00 59.69 459 TRP A C 1
ATOM 3536 O O . TRP A 1 459 ? 39.680 2.021 -61.994 1.00 59.69 459 TRP A O 1
ATOM 3546 N N . GLY A 1 460 ? 37.798 1.032 -61.289 1.00 69.44 460 GLY A N 1
ATOM 3547 C CA . GLY A 1 460 ? 37.412 2.066 -60.320 1.00 69.44 460 GLY A CA 1
ATOM 3548 C C . GLY A 1 460 ? 38.393 2.211 -59.154 1.00 69.44 460 GLY A C 1
ATOM 3549 O O . GLY A 1 460 ? 38.718 3.332 -58.770 1.00 69.44 460 GLY A O 1
ATOM 3550 N N . TRP A 1 461 ? 38.929 1.097 -58.644 1.00 65.81 461 TRP A N 1
ATOM 3551 C CA . TRP A 1 461 ? 40.025 1.119 -57.668 1.00 65.81 461 TRP A CA 1
ATOM 3552 C C . TRP A 1 461 ? 41.299 1.742 -58.260 1.00 65.81 461 TRP A C 1
ATOM 3554 O O . TRP A 1 461 ? 41.909 2.602 -57.628 1.00 65.81 461 TRP A O 1
ATOM 3564 N N . PHE A 1 462 ? 41.647 1.386 -59.504 1.00 66.69 462 PHE A N 1
ATOM 3565 C CA . PHE A 1 462 ? 42.830 1.900 -60.208 1.00 66.69 462 PHE A CA 1
ATOM 3566 C C . PHE A 1 462 ? 42.813 3.428 -60.418 1.00 66.69 462 PHE A C 1
ATOM 3568 O O . PHE A 1 462 ? 43.868 4.055 -60.391 1.00 66.69 462 PHE A O 1
ATOM 3575 N N . ILE A 1 463 ? 41.636 4.046 -60.578 1.00 74.00 463 ILE A N 1
ATOM 3576 C CA . ILE A 1 463 ? 41.487 5.507 -60.750 1.00 74.00 463 ILE A CA 1
ATOM 3577 C C . ILE A 1 463 ? 41.068 6.255 -59.468 1.00 74.00 463 ILE A C 1
ATOM 3579 O O . ILE A 1 463 ? 40.725 7.434 -59.532 1.00 74.00 463 ILE A O 1
ATOM 3583 N N . GLY A 1 464 ? 41.067 5.591 -58.306 1.00 69.75 464 GLY A N 1
ATOM 3584 C CA . GLY A 1 464 ? 40.774 6.225 -57.014 1.00 69.75 464 GLY A CA 1
ATOM 3585 C C . GLY A 1 464 ? 39.296 6.549 -56.750 1.00 69.75 464 GLY A C 1
ATOM 3586 O O . GLY A 1 464 ? 38.998 7.409 -55.920 1.00 69.75 464 GLY A O 1
ATOM 3587 N N . VAL A 1 465 ? 38.354 5.881 -57.425 1.00 71.62 465 VAL A N 1
ATOM 3588 C CA . VAL A 1 465 ? 36.914 6.034 -57.157 1.00 71.62 465 VAL A CA 1
ATOM 3589 C C . VAL A 1 465 ? 36.543 5.274 -55.883 1.00 71.62 465 VAL A C 1
ATOM 3591 O O . VAL A 1 465 ? 36.746 4.063 -55.782 1.00 71.62 465 VAL A O 1
ATOM 3594 N N . GLN A 1 466 ? 35.969 5.991 -54.914 1.00 61.72 466 GLN A N 1
ATOM 3595 C CA . GLN A 1 466 ? 35.472 5.400 -53.672 1.00 61.72 466 GLN A CA 1
ATOM 3596 C C . GLN A 1 466 ? 34.313 4.421 -53.955 1.00 61.72 466 GLN A C 1
ATOM 3598 O O . GLN A 1 466 ? 33.440 4.744 -54.771 1.00 61.72 466 GLN A O 1
ATOM 3603 N N . PRO A 1 467 ? 34.272 3.246 -53.296 1.00 60.38 467 PRO A N 1
ATOM 3604 C CA . PRO A 1 467 ? 33.174 2.297 -53.447 1.00 60.38 467 PRO A CA 1
ATOM 3605 C C . PRO A 1 467 ? 31.846 2.961 -53.075 1.00 60.38 467 PRO A C 1
ATOM 3607 O O . PRO A 1 467 ? 31.740 3.578 -52.016 1.00 60.38 467 PRO A O 1
ATOM 3610 N N . ARG A 1 468 ? 30.816 2.824 -53.917 1.00 65.50 468 ARG A N 1
ATOM 3611 C CA . ARG A 1 468 ? 29.443 3.179 -53.534 1.00 65.50 468 ARG A CA 1
ATOM 3612 C C . ARG A 1 468 ? 28.710 1.921 -53.101 1.00 65.50 468 ARG A C 1
ATOM 3614 O O . ARG A 1 468 ? 28.855 0.880 -53.735 1.00 65.50 468 ARG A O 1
ATOM 3621 N N . THR A 1 469 ? 27.924 2.018 -52.040 1.00 64.69 469 THR A N 1
ATOM 3622 C CA . THR A 1 469 ? 26.984 0.968 -51.641 1.00 64.69 469 THR A CA 1
ATOM 3623 C C . THR A 1 469 ? 26.018 0.703 -52.798 1.00 64.69 469 THR A C 1
ATOM 3625 O O . THR A 1 469 ? 25.442 1.640 -53.355 1.00 64.69 469 THR A O 1
ATOM 3628 N N . VAL A 1 470 ? 25.886 -0.558 -53.207 1.00 70.94 470 VAL A N 1
ATOM 3629 C CA . VAL A 1 470 ? 24.909 -0.987 -54.212 1.00 70.94 470 VAL A CA 1
ATOM 3630 C C . VAL A 1 470 ? 23.511 -0.791 -53.633 1.00 70.94 470 VAL A C 1
ATOM 3632 O O . VAL A 1 470 ? 23.269 -1.087 -52.466 1.00 70.94 470 VAL A O 1
ATOM 3635 N N . VAL A 1 471 ? 22.597 -0.282 -54.460 1.00 83.88 471 VAL A N 1
ATOM 3636 C CA . VAL A 1 471 ? 21.178 -0.164 -54.112 1.00 83.88 471 VAL A CA 1
ATOM 3637 C C . VAL A 1 471 ? 20.631 -1.544 -53.749 1.00 83.88 471 VAL A C 1
ATOM 3639 O O . VAL A 1 471 ? 20.638 -2.446 -54.584 1.00 83.88 471 VAL A O 1
ATOM 3642 N N . ASP A 1 472 ? 20.108 -1.682 -52.536 1.00 88.00 472 ASP A N 1
ATOM 3643 C CA . ASP A 1 472 ? 19.513 -2.916 -52.031 1.00 88.00 472 ASP A CA 1
ATOM 3644 C C . ASP A 1 472 ? 18.122 -2.620 -51.461 1.00 88.00 472 ASP A C 1
ATOM 3646 O O . ASP A 1 472 ? 17.916 -2.401 -50.264 1.00 88.00 472 ASP A O 1
ATOM 3650 N N . ARG A 1 473 ? 17.134 -2.594 -52.363 1.00 91.38 473 ARG A N 1
ATOM 3651 C CA . ARG A 1 473 ? 15.735 -2.328 -52.001 1.00 91.38 473 ARG A CA 1
ATOM 3652 C C . ARG A 1 473 ? 15.148 -3.420 -51.102 1.00 91.38 473 ARG A C 1
ATOM 3654 O O . ARG A 1 473 ? 14.209 -3.144 -50.359 1.00 91.38 473 ARG A O 1
ATOM 3661 N N . VAL A 1 474 ? 15.696 -4.639 -51.132 1.00 91.44 474 VAL A N 1
ATOM 3662 C CA . VAL A 1 474 ? 15.243 -5.735 -50.264 1.00 91.44 474 VAL A CA 1
ATOM 3663 C C . VAL A 1 474 ? 15.682 -5.464 -48.828 1.00 91.44 474 VAL A C 1
ATOM 3665 O O . VAL A 1 474 ? 14.825 -5.423 -47.944 1.00 91.44 474 VAL A O 1
ATOM 3668 N N . ARG A 1 475 ? 16.972 -5.174 -48.598 1.00 90.81 475 ARG A N 1
ATOM 3669 C CA . ARG A 1 475 ? 17.472 -4.755 -47.274 1.00 90.81 475 ARG A CA 1
ATOM 3670 C C . ARG A 1 475 ? 16.753 -3.507 -46.780 1.00 90.81 475 ARG A C 1
ATOM 3672 O O . ARG A 1 475 ? 16.314 -3.466 -45.632 1.00 90.81 475 ARG A O 1
ATOM 3679 N N . ALA A 1 476 ? 16.568 -2.511 -47.650 1.00 93.81 476 ALA A N 1
ATOM 3680 C CA . ALA A 1 476 ? 15.850 -1.290 -47.300 1.00 93.81 476 ALA A CA 1
ATOM 3681 C C . ALA A 1 476 ? 14.422 -1.579 -46.813 1.00 93.81 476 ALA A C 1
ATOM 3683 O O . ALA A 1 476 ? 14.010 -1.072 -45.765 1.00 93.81 476 ALA A O 1
ATOM 3684 N N . LYS A 1 477 ? 13.681 -2.434 -47.531 1.00 96.06 477 LYS A N 1
ATOM 3685 C CA . LYS A 1 477 ? 12.325 -2.838 -47.151 1.00 96.06 477 LYS A CA 1
ATOM 3686 C C . LYS A 1 477 ? 12.309 -3.578 -45.814 1.00 96.06 477 LYS A C 1
ATOM 3688 O O . LYS A 1 477 ? 11.503 -3.231 -44.958 1.00 96.06 477 LYS A O 1
ATOM 3693 N N . ARG A 1 478 ? 13.223 -4.527 -45.595 1.00 97.19 478 ARG A N 1
ATOM 3694 C CA . ARG A 1 478 ? 13.340 -5.275 -44.328 1.00 97.19 478 ARG A CA 1
ATOM 3695 C C . ARG A 1 478 ? 13.651 -4.375 -43.134 1.00 97.19 478 ARG A C 1
ATOM 3697 O O . ARG A 1 478 ? 13.012 -4.489 -42.095 1.00 97.19 478 ARG A O 1
ATOM 3704 N N . LEU A 1 479 ? 14.552 -3.409 -43.300 1.00 96.88 479 LEU A N 1
ATOM 3705 C CA . LEU A 1 479 ? 14.839 -2.405 -42.271 1.00 96.88 479 LEU A CA 1
ATOM 3706 C C . LEU A 1 479 ? 13.635 -1.494 -41.995 1.00 96.88 479 LEU A C 1
ATOM 3708 O O . LEU A 1 479 ? 13.386 -1.137 -40.845 1.00 96.88 479 LEU A O 1
ATOM 3712 N N . SER A 1 480 ? 12.859 -1.148 -43.026 1.00 97.75 480 SER A N 1
ATOM 3713 C CA . SER A 1 480 ? 11.622 -0.381 -42.855 1.00 97.75 480 SER A CA 1
ATOM 3714 C C . SER A 1 480 ? 10.521 -1.193 -42.162 1.00 97.75 480 SER A C 1
ATOM 3716 O O . SER A 1 480 ? 9.792 -0.633 -41.344 1.00 97.75 480 SER A O 1
ATOM 3718 N N . GLU A 1 481 ? 10.409 -2.494 -42.448 1.00 97.94 481 GLU A N 1
ATOM 3719 C CA . GLU A 1 481 ? 9.523 -3.426 -41.736 1.00 97.94 481 GLU A CA 1
ATOM 3720 C C . GLU A 1 481 ? 9.914 -3.504 -40.252 1.00 97.94 481 GLU A C 1
ATOM 3722 O O . GLU A 1 481 ? 9.065 -3.291 -39.386 1.00 97.94 481 GLU A O 1
ATOM 3727 N N . ALA A 1 482 ? 11.206 -3.690 -39.953 1.00 98.06 482 ALA A N 1
ATOM 3728 C CA . ALA A 1 482 ? 11.727 -3.676 -38.586 1.00 98.06 482 ALA A CA 1
ATOM 3729 C C . ALA A 1 482 ? 11.398 -2.356 -37.869 1.00 98.06 482 ALA A C 1
ATOM 3731 O O . ALA A 1 482 ? 10.885 -2.365 -36.751 1.00 98.06 482 ALA A O 1
ATOM 3732 N N . ALA A 1 483 ? 11.625 -1.213 -38.524 1.00 98.12 483 ALA A N 1
ATOM 3733 C CA . ALA A 1 483 ? 11.305 0.097 -37.965 1.00 98.12 483 ALA A CA 1
ATOM 3734 C C . ALA A 1 483 ? 9.815 0.259 -37.640 1.00 98.12 483 ALA A C 1
ATOM 3736 O O . ALA A 1 483 ? 9.469 0.872 -36.631 1.00 98.12 483 ALA A O 1
ATOM 3737 N N . SER A 1 484 ? 8.933 -0.279 -38.488 1.00 97.94 484 SER A N 1
ATOM 3738 C CA . SER A 1 484 ? 7.491 -0.263 -38.248 1.00 97.94 484 SER A CA 1
ATOM 3739 C C . SER A 1 484 ? 7.131 -1.065 -37.002 1.00 97.94 484 SER A C 1
ATOM 3741 O O . SER A 1 484 ? 6.415 -0.542 -36.155 1.00 97.94 484 SER A O 1
ATOM 3743 N N . VAL A 1 485 ? 7.663 -2.285 -36.858 1.00 98.00 485 VAL A N 1
ATOM 3744 C CA . VAL A 1 485 ? 7.405 -3.131 -35.679 1.00 98.00 485 VAL A CA 1
ATOM 3745 C C . VAL A 1 485 ? 7.907 -2.452 -34.408 1.00 98.00 485 VAL A C 1
ATOM 3747 O O . VAL A 1 485 ? 7.159 -2.333 -33.443 1.00 98.00 485 VAL A O 1
ATOM 3750 N N . VAL A 1 486 ? 9.137 -1.922 -34.412 1.00 97.38 486 VAL A N 1
ATOM 3751 C CA . VAL A 1 486 ? 9.664 -1.186 -33.251 1.00 97.38 486 VAL A CA 1
ATOM 3752 C C . VAL A 1 486 ? 8.792 0.029 -32.935 1.00 97.38 486 VAL A C 1
ATOM 3754 O O . VAL A 1 486 ? 8.550 0.328 -31.772 1.00 97.38 486 VAL A O 1
ATOM 3757 N N . ARG A 1 487 ? 8.283 0.749 -33.937 1.00 96.75 487 ARG A N 1
ATOM 3758 C CA . ARG A 1 487 ? 7.442 1.923 -33.683 1.00 96.75 487 ARG A CA 1
ATOM 3759 C C . ARG A 1 487 ? 6.106 1.568 -33.026 1.00 96.75 487 ARG A C 1
ATOM 3761 O O . ARG A 1 487 ? 5.615 2.387 -32.244 1.00 96.75 487 ARG A O 1
ATOM 3768 N N . THR A 1 488 ? 5.502 0.440 -33.387 1.00 95.56 488 THR A N 1
ATOM 3769 C CA . THR A 1 488 ? 4.156 0.058 -32.933 1.00 95.56 488 THR A CA 1
ATOM 3770 C C . THR A 1 488 ? 4.168 -0.782 -31.668 1.00 95.56 488 THR A C 1
ATOM 3772 O O . THR A 1 488 ? 3.310 -0.567 -30.825 1.00 95.56 488 THR A O 1
ATOM 3775 N N . SER A 1 489 ? 5.142 -1.682 -31.542 1.00 95.69 489 SER A N 1
ATOM 3776 C CA . SER A 1 489 ? 5.214 -2.702 -30.488 1.00 95.69 489 SER A CA 1
ATOM 3777 C C . SER A 1 489 ? 6.514 -2.614 -29.673 1.00 95.69 489 SER A C 1
ATOM 3779 O O . SER A 1 489 ? 6.867 -3.509 -28.908 1.00 95.69 489 SER A O 1
ATOM 3781 N N . GLY A 1 490 ? 7.312 -1.560 -29.876 1.00 95.38 490 GLY A N 1
ATOM 3782 C CA . GLY A 1 490 ? 8.617 -1.420 -29.229 1.00 95.38 490 GLY A CA 1
ATOM 3783 C C . GLY A 1 490 ? 8.540 -1.196 -27.724 1.00 95.38 490 GLY A C 1
ATOM 3784 O O . GLY A 1 490 ? 9.508 -1.506 -27.041 1.00 95.38 490 GLY A O 1
ATOM 3785 N N . MET A 1 491 ? 7.417 -0.714 -27.191 1.00 93.69 491 MET A N 1
ATOM 3786 C CA . MET A 1 491 ? 7.225 -0.588 -25.745 1.00 93.69 491 MET A CA 1
ATOM 3787 C C . MET A 1 491 ? 7.164 -1.982 -25.094 1.00 93.69 491 MET A C 1
ATOM 3789 O O . MET A 1 491 ? 7.846 -2.253 -24.112 1.00 93.69 491 MET A O 1
ATOM 3793 N N . GLU A 1 492 ? 6.440 -2.905 -25.716 1.00 93.38 492 GLU A N 1
ATOM 3794 C CA . GLU A 1 492 ? 6.211 -4.273 -25.259 1.00 93.38 492 GLU A CA 1
ATOM 3795 C C . GLU A 1 492 ? 7.395 -5.209 -25.532 1.00 93.38 492 GLU A C 1
ATOM 3797 O O . GLU A 1 492 ? 7.566 -6.196 -24.822 1.00 93.38 492 GLU A O 1
ATOM 3802 N N . ILE A 1 493 ? 8.223 -4.908 -26.539 1.00 95.75 493 ILE A N 1
ATOM 3803 C CA . ILE A 1 493 ? 9.381 -5.739 -26.920 1.00 95.75 493 ILE A CA 1
ATOM 3804 C C . ILE A 1 493 ? 10.685 -5.193 -26.345 1.00 95.75 493 ILE A C 1
ATOM 3806 O O . ILE A 1 493 ? 11.556 -5.961 -25.956 1.00 95.75 493 ILE A O 1
ATOM 3810 N N . LEU A 1 494 ? 10.848 -3.870 -26.332 1.00 96.31 494 LEU A N 1
ATOM 3811 C CA . LEU A 1 494 ? 12.108 -3.202 -26.011 1.00 96.31 494 LEU A CA 1
ATOM 3812 C C . LEU A 1 494 ? 11.980 -2.211 -24.858 1.00 96.31 494 LEU A C 1
ATOM 3814 O O . LEU A 1 494 ? 13.014 -1.734 -24.419 1.00 96.31 494 LEU A O 1
ATOM 3818 N N . GLY A 1 495 ? 10.792 -1.891 -24.342 1.00 94.50 495 GLY A N 1
ATOM 3819 C CA . GLY A 1 495 ? 10.618 -0.866 -23.308 1.00 94.50 495 GLY A CA 1
ATOM 3820 C C . GLY A 1 495 ? 11.220 -1.244 -21.951 1.00 94.50 495 GLY A C 1
ATOM 3821 O O . GLY A 1 495 ? 11.168 -2.407 -21.529 1.00 94.50 495 GLY A O 1
ATOM 3822 N N . THR A 1 496 ? 11.806 -0.273 -21.252 1.00 94.06 496 THR A N 1
ATOM 3823 C CA . THR A 1 496 ? 12.243 -0.452 -19.856 1.00 94.06 496 THR A CA 1
ATOM 3824 C C . THR A 1 496 ? 11.057 -0.426 -18.902 1.00 94.06 496 THR A C 1
ATOM 3826 O O . THR A 1 496 ? 10.100 0.322 -19.110 1.00 94.06 496 THR A O 1
ATOM 3829 N N . GLN A 1 497 ? 11.106 -1.235 -17.836 1.00 90.94 497 GLN A N 1
ATOM 3830 C CA . GLN A 1 497 ? 9.999 -1.279 -16.872 1.00 90.94 497 GLN A CA 1
ATOM 3831 C C . GLN A 1 497 ? 9.764 0.073 -16.176 1.00 90.94 497 GLN A C 1
ATOM 3833 O O . GLN A 1 497 ? 8.628 0.544 -16.115 1.00 90.94 497 GLN A O 1
ATOM 3838 N N . VAL A 1 498 ? 10.842 0.687 -15.689 1.00 91.12 498 VAL A N 1
ATOM 3839 C CA . VAL A 1 498 ? 10.880 2.037 -15.101 1.00 91.12 498 VAL A CA 1
ATOM 3840 C C . VAL A 1 498 ? 11.611 2.982 -16.063 1.00 91.12 498 VAL A C 1
ATOM 3842 O O . VAL A 1 498 ? 11.465 2.828 -17.282 1.00 91.12 498 VAL A O 1
ATOM 3845 N N . GLU A 1 499 ? 12.390 3.951 -15.579 1.00 89.50 499 GLU A N 1
ATOM 3846 C CA . GLU A 1 499 ? 13.117 4.872 -16.446 1.00 89.50 499 GLU A CA 1
ATOM 3847 C C . GLU A 1 499 ? 13.987 4.160 -17.501 1.00 89.50 499 GLU A C 1
ATOM 3849 O O . GLU A 1 499 ? 14.660 3.168 -17.195 1.00 89.50 499 GLU A O 1
ATOM 3854 N N . PRO A 1 500 ? 14.042 4.707 -18.729 1.00 92.06 500 PRO A N 1
ATOM 3855 C CA . PRO A 1 500 ? 13.411 5.961 -19.140 1.00 92.06 500 PRO A CA 1
ATOM 3856 C C . PRO A 1 500 ? 11.989 5.815 -19.716 1.00 92.06 500 PRO A C 1
ATOM 3858 O O . PRO A 1 500 ? 11.307 6.825 -19.858 1.00 92.06 500 PRO A O 1
ATOM 3861 N N . ASP A 1 501 ? 11.531 4.614 -20.081 1.00 92.81 501 ASP A N 1
ATOM 3862 C CA . ASP A 1 501 ? 10.281 4.452 -20.844 1.00 92.81 501 ASP A CA 1
ATOM 3863 C C . ASP A 1 501 ? 9.013 4.355 -20.000 1.00 92.81 501 ASP A C 1
ATOM 3865 O O . ASP A 1 501 ? 7.942 4.688 -20.509 1.00 92.81 501 ASP A O 1
ATOM 3869 N N . TRP A 1 502 ? 9.126 3.898 -18.749 1.00 90.88 502 TRP A N 1
ATOM 3870 C CA . TRP A 1 502 ? 7.992 3.671 -17.852 1.00 90.88 502 TRP A CA 1
ATOM 3871 C C . TRP A 1 502 ? 6.933 2.726 -18.436 1.00 90.88 502 TRP A C 1
ATOM 3873 O O . TRP A 1 502 ? 5.741 3.041 -18.436 1.00 90.88 502 TRP A O 1
ATOM 3883 N N . TYR A 1 503 ? 7.349 1.537 -18.896 1.00 90.38 503 TYR A N 1
ATOM 3884 C CA . TYR A 1 503 ? 6.414 0.478 -19.308 1.00 90.38 503 TYR A CA 1
ATOM 3885 C C . TYR A 1 503 ? 5.390 0.158 -18.213 1.00 90.38 503 TYR A C 1
ATOM 3887 O O . TYR A 1 503 ? 4.238 -0.126 -18.528 1.00 90.38 503 TYR A O 1
ATOM 3895 N N . ALA A 1 504 ? 5.779 0.282 -16.935 1.00 84.12 504 ALA A N 1
ATOM 3896 C CA . ALA A 1 504 ? 4.871 0.177 -15.795 1.00 84.12 504 ALA A CA 1
ATOM 3897 C C . ALA A 1 504 ? 3.609 1.035 -15.956 1.00 84.12 504 ALA A C 1
ATOM 3899 O O . ALA A 1 504 ? 2.560 0.636 -15.495 1.00 84.12 504 ALA A O 1
ATOM 3900 N N . PHE A 1 505 ? 3.673 2.173 -16.643 1.00 84.25 505 PHE A N 1
ATOM 3901 C CA . PHE A 1 505 ? 2.526 3.050 -16.884 1.00 84.25 505 PHE A CA 1
ATOM 3902 C C . PHE A 1 505 ? 2.140 3.124 -18.361 1.00 84.25 505 PHE A C 1
ATOM 3904 O O . PHE A 1 505 ? 1.578 4.128 -18.800 1.00 84.25 505 PHE A O 1
ATOM 3911 N N . GLU A 1 506 ? 2.513 2.112 -19.150 1.00 84.31 506 GLU A N 1
ATOM 3912 C CA . GLU A 1 506 ? 2.366 2.087 -20.613 1.00 84.31 506 GLU A CA 1
ATOM 3913 C C . GLU A 1 506 ? 3.045 3.301 -21.294 1.00 84.31 506 GLU A C 1
ATOM 3915 O O . GLU A 1 506 ? 2.736 3.684 -22.422 1.00 84.31 506 GLU A O 1
ATOM 3920 N N . GLY A 1 507 ? 3.982 3.944 -20.587 1.00 87.25 507 GLY A N 1
ATOM 3921 C CA . GLY A 1 507 ? 4.623 5.196 -20.974 1.00 87.25 507 GLY A CA 1
ATOM 3922 C C . GLY A 1 507 ? 3.749 6.452 -20.879 1.00 87.25 507 GLY A C 1
ATOM 3923 O O . GLY A 1 507 ? 4.214 7.522 -21.281 1.00 87.25 507 GLY A O 1
ATOM 3924 N N . ASN A 1 508 ? 2.524 6.368 -20.346 1.00 85.75 508 ASN A N 1
ATOM 3925 C CA . ASN A 1 508 ? 1.620 7.515 -20.175 1.00 85.75 508 ASN A CA 1
ATOM 3926 C C . ASN A 1 508 ? 2.119 8.493 -19.104 1.00 85.75 508 ASN A C 1
ATOM 3928 O O . ASN A 1 508 ? 2.021 9.709 -19.270 1.00 85.75 508 ASN A O 1
ATOM 3932 N N . PHE A 1 509 ? 2.712 7.964 -18.034 1.00 83.44 509 PHE A N 1
ATOM 3933 C CA . PHE A 1 509 ? 3.225 8.739 -16.910 1.00 83.44 509 PHE A CA 1
ATOM 3934 C C . PHE A 1 509 ? 4.711 8.479 -16.690 1.00 83.44 509 PHE A C 1
ATOM 3936 O O . PHE A 1 509 ? 5.255 7.458 -17.101 1.00 83.44 509 PHE A O 1
ATOM 3943 N N . GLU A 1 510 ? 5.351 9.434 -16.033 1.00 81.62 510 GLU A N 1
ATOM 3944 C CA . GLU A 1 510 ? 6.716 9.354 -15.533 1.00 81.62 510 GLU A CA 1
ATOM 3945 C C . GLU A 1 510 ? 6.671 9.793 -14.074 1.00 81.62 510 GLU A C 1
ATOM 3947 O O . GLU A 1 510 ? 6.035 10.799 -13.751 1.00 81.62 510 GLU A O 1
ATOM 3952 N N . LEU A 1 511 ? 7.314 9.020 -13.206 1.00 77.75 511 LEU A N 1
ATOM 3953 C CA . LEU A 1 511 ? 7.516 9.380 -11.810 1.00 77.75 511 LEU A CA 1
ATOM 3954 C C . LEU A 1 511 ? 8.991 9.750 -11.595 1.00 77.75 511 LEU A C 1
ATOM 3956 O O . LEU A 1 511 ? 9.842 9.384 -12.407 1.00 77.75 511 LEU A O 1
ATOM 3960 N N . PRO A 1 512 ? 9.334 10.449 -10.504 1.00 71.88 512 PRO A N 1
ATOM 3961 C CA . PRO A 1 512 ? 10.711 10.496 -10.029 1.00 71.88 512 PRO A CA 1
ATOM 3962 C C . PRO A 1 512 ? 11.069 9.092 -9.517 1.00 71.88 512 PRO A C 1
ATOM 3964 O O . PRO A 1 512 ? 10.705 8.733 -8.399 1.00 71.88 512 PRO A O 1
ATOM 3967 N N . GLY A 1 513 ? 11.679 8.239 -10.342 1.00 69.31 513 GLY A N 1
ATOM 3968 C CA . GLY A 1 513 ? 12.005 6.876 -9.924 1.00 69.31 513 GLY A CA 1
ATOM 3969 C C . GLY A 1 513 ? 13.301 6.802 -9.119 1.00 69.31 513 GLY A C 1
ATOM 3970 O O . GLY A 1 513 ? 14.056 7.770 -8.974 1.00 69.31 513 GLY A O 1
ATOM 3971 N N . ALA A 1 514 ? 13.551 5.627 -8.538 1.00 78.56 514 ALA A N 1
ATOM 3972 C CA . ALA A 1 514 ? 14.634 5.426 -7.578 1.00 78.56 514 ALA A CA 1
ATOM 3973 C C . ALA A 1 514 ? 16.024 5.716 -8.176 1.00 78.56 514 ALA A C 1
ATOM 3975 O O . ALA A 1 514 ? 16.906 6.221 -7.481 1.00 78.56 514 ALA A O 1
ATOM 3976 N N . GLY A 1 515 ? 16.225 5.451 -9.471 1.00 82.44 515 GLY A N 1
ATOM 3977 C CA . GLY A 1 515 ? 17.530 5.550 -10.128 1.00 82.44 515 GLY A CA 1
ATOM 3978 C C . GLY A 1 515 ? 18.164 6.940 -10.062 1.00 82.44 515 GLY A C 1
ATOM 3979 O O . GLY A 1 515 ? 19.227 7.085 -9.455 1.00 82.44 515 GLY A O 1
ATOM 3980 N N . PRO A 1 516 ? 17.552 7.987 -10.641 1.00 80.62 516 PRO A N 1
ATOM 3981 C CA . PRO A 1 516 ? 18.085 9.346 -10.576 1.00 80.62 516 PRO A CA 1
ATOM 3982 C C . PRO A 1 516 ? 18.410 9.813 -9.149 1.00 80.62 516 PRO A C 1
ATOM 3984 O O . PRO A 1 516 ? 19.481 10.382 -8.930 1.00 80.62 516 PRO A O 1
ATOM 3987 N N . HIS A 1 517 ? 17.545 9.514 -8.175 1.00 79.31 517 HIS A N 1
ATOM 3988 C CA . HIS A 1 517 ? 17.750 9.886 -6.772 1.00 79.31 517 HIS A CA 1
ATOM 3989 C C . HIS A 1 517 ? 18.935 9.154 -6.133 1.00 79.31 517 HIS A C 1
ATOM 3991 O O . HIS A 1 517 ? 19.804 9.788 -5.530 1.00 79.31 517 HIS A O 1
ATOM 3997 N N . ARG A 1 518 ? 19.021 7.831 -6.307 1.00 85.12 518 ARG A N 1
ATOM 3998 C CA . ARG A 1 518 ? 20.109 7.021 -5.740 1.00 85.12 518 ARG A CA 1
ATOM 3999 C C . ARG A 1 518 ? 21.466 7.380 -6.340 1.00 85.12 518 ARG A C 1
ATOM 4001 O O . ARG A 1 518 ? 22.453 7.519 -5.615 1.00 85.12 518 ARG A O 1
ATOM 4008 N N . ILE A 1 519 ? 21.516 7.572 -7.658 1.00 85.00 519 ILE A N 1
ATOM 4009 C CA . ILE A 1 519 ? 22.757 7.818 -8.402 1.00 85.00 519 ILE A CA 1
ATOM 4010 C C . ILE A 1 519 ? 23.295 9.228 -8.166 1.00 85.00 519 ILE A C 1
ATOM 4012 O O . ILE A 1 519 ? 24.514 9.383 -8.037 1.00 85.00 519 ILE A O 1
ATOM 4016 N N . ALA A 1 520 ? 22.411 10.229 -8.062 1.00 78.88 520 ALA A N 1
ATOM 4017 C CA . ALA A 1 520 ? 22.794 11.604 -7.747 1.00 78.88 520 ALA A CA 1
ATOM 4018 C C . ALA A 1 520 ? 23.544 11.707 -6.410 1.00 78.88 520 ALA A C 1
ATOM 4020 O O . ALA A 1 520 ? 24.318 12.639 -6.225 1.00 78.88 520 ALA A O 1
ATOM 4021 N N . GLY A 1 521 ? 23.334 10.758 -5.487 1.00 68.38 521 GLY A N 1
ATOM 4022 C CA . GLY A 1 521 ? 23.955 10.771 -4.160 1.00 68.38 521 GLY A CA 1
ATOM 4023 C C . GLY A 1 521 ? 23.446 11.897 -3.258 1.00 68.38 521 GLY A C 1
ATOM 4024 O O . GLY A 1 521 ? 23.925 12.044 -2.138 1.00 68.38 521 GLY A O 1
ATOM 4025 N N . ASN A 1 522 ? 22.466 12.669 -3.729 1.00 63.16 522 ASN A N 1
ATOM 4026 C CA . ASN A 1 522 ? 21.831 13.727 -2.971 1.00 63.16 522 ASN A CA 1
ATOM 4027 C C . ASN A 1 522 ? 20.633 13.125 -2.240 1.00 63.16 522 ASN A C 1
ATOM 4029 O O . ASN A 1 522 ? 19.589 12.871 -2.843 1.00 63.16 522 ASN A O 1
ATOM 4033 N N . LEU A 1 523 ? 20.773 12.917 -0.929 1.00 64.06 523 LEU A N 1
ATOM 4034 C CA . LEU A 1 523 ? 19.602 12.818 -0.063 1.00 64.06 523 LEU A CA 1
ATOM 4035 C C . LEU A 1 523 ? 18.842 14.141 -0.223 1.00 64.06 523 LEU A C 1
ATOM 4037 O O . LEU A 1 523 ? 19.432 15.208 -0.068 1.00 64.06 523 LEU A O 1
ATOM 4041 N N . ASN A 1 524 ? 17.582 14.057 -0.650 1.00 54.59 524 ASN A N 1
ATOM 4042 C CA . ASN A 1 524 ? 16.785 15.182 -1.138 1.00 54.59 524 ASN A CA 1
ATOM 4043 C C . ASN A 1 524 ? 16.943 16.431 -0.237 1.00 54.59 524 ASN A C 1
ATOM 4045 O O . ASN A 1 524 ? 16.713 16.357 0.972 1.00 54.59 524 ASN A O 1
ATOM 4049 N N . GLU A 1 525 ? 17.361 17.569 -0.813 1.00 45.28 525 GLU A N 1
ATOM 4050 C CA . GLU A 1 525 ? 17.757 18.772 -0.057 1.00 45.28 525 GLU A CA 1
ATOM 4051 C C . GLU A 1 525 ? 16.614 19.350 0.807 1.00 45.28 525 GLU A C 1
ATOM 4053 O O . GLU A 1 525 ? 16.852 20.066 1.780 1.00 45.28 525 GLU A O 1
ATOM 4058 N N . SER A 1 526 ? 15.355 18.986 0.539 1.00 48.19 526 SER A N 1
ATOM 4059 C CA . SER A 1 526 ? 14.221 19.353 1.400 1.00 48.19 526 SER A CA 1
ATOM 4060 C C . SER A 1 526 ? 14.284 18.738 2.809 1.00 48.19 526 SER A C 1
ATOM 4062 O O . SER A 1 526 ? 13.570 19.198 3.696 1.00 48.19 526 SER A O 1
ATOM 4064 N N . TYR A 1 527 ? 15.143 17.737 3.043 1.00 48.69 527 TYR A N 1
ATOM 4065 C CA . TYR A 1 527 ? 15.383 17.105 4.351 1.00 48.69 527 TYR A CA 1
ATOM 4066 C C . TYR A 1 527 ? 16.635 17.647 5.073 1.00 48.69 527 TYR A C 1
ATOM 4068 O O . TYR A 1 527 ? 17.012 17.130 6.129 1.00 48.69 527 TYR A O 1
ATOM 4076 N N . VAL A 1 528 ? 17.286 18.695 4.545 1.00 46.19 528 VAL A N 1
ATOM 4077 C CA . VAL A 1 528 ? 18.604 19.214 4.985 1.00 46.19 528 VAL A CA 1
ATOM 4078 C C . VAL A 1 528 ? 18.673 19.639 6.451 1.00 46.19 528 VAL A C 1
ATOM 4080 O O . VAL A 1 528 ? 19.740 19.535 7.055 1.00 46.19 528 VAL A O 1
ATOM 4083 N N . SER A 1 529 ? 17.562 20.017 7.087 1.00 47.75 529 SER A N 1
ATOM 4084 C CA . SER A 1 529 ? 17.558 20.301 8.531 1.00 47.75 529 SER A CA 1
ATOM 4085 C C . SER A 1 529 ? 17.796 19.055 9.403 1.00 47.75 529 SER A C 1
ATOM 4087 O O . SER A 1 529 ? 18.216 19.194 10.549 1.00 47.75 529 SER A O 1
ATOM 4089 N N . SER A 1 530 ? 17.584 17.845 8.866 1.00 51.88 530 SER A N 1
ATOM 4090 C CA . SER A 1 530 ? 17.732 16.564 9.578 1.00 51.88 530 SER A CA 1
ATOM 4091 C C . SER A 1 530 ? 19.027 15.801 9.265 1.00 51.88 530 SER A C 1
ATOM 4093 O O . SER A 1 530 ? 19.452 14.976 10.073 1.00 51.88 530 SER A O 1
ATOM 4095 N N . ILE A 1 531 ? 19.702 16.104 8.146 1.00 51.41 531 ILE A N 1
ATOM 4096 C CA . ILE A 1 531 ? 20.919 15.392 7.701 1.00 51.41 531 ILE A CA 1
ATOM 4097 C C . ILE A 1 531 ? 22.075 15.558 8.701 1.00 51.41 531 ILE A C 1
ATOM 4099 O O . ILE A 1 531 ? 22.850 14.627 8.900 1.00 51.41 531 ILE A O 1
ATOM 4103 N N . ALA A 1 532 ? 22.147 16.691 9.410 1.00 52.19 532 ALA A N 1
ATOM 4104 C CA . ALA A 1 532 ? 23.151 16.923 10.455 1.00 52.19 532 ALA A CA 1
ATOM 4105 C C . ALA A 1 532 ? 23.070 15.926 11.634 1.00 52.19 532 ALA A C 1
ATOM 4107 O O . ALA A 1 532 ? 23.998 15.856 12.435 1.00 52.19 532 ALA A O 1
ATOM 4108 N N . GLN A 1 533 ? 21.975 15.165 11.750 1.00 65.81 533 GLN A N 1
ATOM 4109 C CA . GLN A 1 533 ? 21.750 14.172 12.804 1.00 65.81 533 GLN A CA 1
ATOM 4110 C C . GLN A 1 533 ? 21.813 12.719 12.304 1.00 65.81 533 GLN A C 1
ATOM 4112 O O . GLN A 1 533 ? 21.441 11.809 13.046 1.00 65.81 533 GLN A O 1
ATOM 4117 N N . ILE A 1 534 ? 22.224 12.488 11.054 1.00 75.81 534 ILE A N 1
ATOM 4118 C CA . ILE A 1 534 ? 22.325 11.148 10.467 1.00 75.81 534 ILE A CA 1
ATOM 4119 C C . ILE A 1 534 ? 23.791 10.705 10.466 1.00 75.81 534 ILE A C 1
ATOM 4121 O O . ILE A 1 534 ? 24.680 11.472 10.098 1.00 75.81 534 ILE A O 1
ATOM 4125 N N . SER A 1 535 ? 24.051 9.462 10.877 1.00 84.06 535 SER A N 1
ATOM 4126 C CA . SER A 1 535 ? 25.405 8.907 10.876 1.00 84.06 535 SER A CA 1
ATOM 4127 C C . SER A 1 535 ? 25.969 8.809 9.444 1.00 84.06 535 SER A C 1
ATOM 4129 O O . SER A 1 535 ? 25.242 8.437 8.516 1.00 84.06 535 SER A O 1
ATOM 4131 N N . PRO A 1 536 ? 27.270 9.086 9.228 1.00 86.06 536 PRO A N 1
ATOM 4132 C CA . PRO A 1 536 ? 27.906 8.889 7.923 1.00 86.06 536 PRO A CA 1
ATOM 4133 C C . PRO A 1 536 ? 27.760 7.456 7.393 1.00 86.06 536 PRO A C 1
ATOM 4135 O O . PRO A 1 536 ? 27.616 7.246 6.192 1.00 86.06 536 PRO A O 1
ATOM 4138 N N . GLN A 1 537 ? 27.758 6.469 8.293 1.00 90.31 537 GLN A N 1
ATOM 4139 C CA . GLN A 1 537 ? 27.553 5.057 7.975 1.00 90.31 537 GLN A CA 1
ATOM 4140 C C . GLN A 1 537 ? 26.176 4.820 7.349 1.00 90.31 537 GLN A C 1
ATOM 4142 O O . GLN A 1 537 ? 26.091 4.127 6.338 1.00 90.31 537 GLN A O 1
ATOM 4147 N N . LEU A 1 538 ? 25.119 5.434 7.896 1.00 88.75 538 LEU A N 1
ATOM 4148 C CA . LEU A 1 538 ? 23.778 5.323 7.329 1.00 88.75 538 LEU A CA 1
ATOM 4149 C C . LEU A 1 538 ? 23.686 6.021 5.970 1.00 88.75 538 LEU A C 1
ATOM 4151 O O . LEU A 1 538 ? 23.139 5.456 5.029 1.00 88.75 538 LEU A O 1
ATOM 4155 N N . ILE A 1 539 ? 24.269 7.216 5.831 1.00 86.12 539 ILE A N 1
ATOM 4156 C CA . ILE A 1 539 ? 24.296 7.932 4.544 1.00 86.12 539 ILE A CA 1
ATOM 4157 C C . ILE A 1 539 ? 24.922 7.053 3.456 1.00 86.12 539 ILE A C 1
ATOM 4159 O O . ILE A 1 539 ? 24.361 6.942 2.368 1.00 86.12 539 ILE A O 1
ATOM 4163 N N . ASN A 1 540 ? 26.038 6.386 3.764 1.00 87.12 540 ASN A N 1
ATOM 4164 C CA . ASN A 1 540 ? 26.762 5.546 2.811 1.00 87.12 540 ASN A CA 1
ATOM 4165 C C . ASN A 1 540 ? 25.937 4.371 2.266 1.00 87.12 540 ASN A C 1
ATOM 4167 O O . ASN A 1 540 ? 26.159 3.988 1.121 1.00 87.12 540 ASN A O 1
ATOM 4171 N N . VAL A 1 541 ? 25.008 3.810 3.050 1.00 89.00 541 VAL A N 1
ATOM 4172 C CA . VAL A 1 541 ? 24.138 2.707 2.595 1.00 89.00 541 VAL A CA 1
ATOM 4173 C C . VAL A 1 541 ? 22.825 3.193 1.976 1.00 89.00 541 VAL A C 1
ATOM 4175 O O . VAL A 1 541 ? 22.218 2.484 1.179 1.00 89.00 541 VAL A O 1
ATOM 4178 N N . LEU A 1 542 ? 22.385 4.416 2.280 1.00 87.62 542 LEU A N 1
ATOM 4179 C CA . LEU A 1 542 ? 21.180 4.985 1.668 1.00 87.62 542 LEU A CA 1
ATOM 4180 C C . LEU A 1 542 ? 21.420 5.514 0.246 1.00 87.62 542 LEU A C 1
ATOM 4182 O O . LEU A 1 542 ? 20.483 5.549 -0.551 1.00 87.62 542 LEU A O 1
ATOM 4186 N N . VAL A 1 543 ? 22.654 5.894 -0.098 1.00 87.25 543 VAL A N 1
ATOM 4187 C CA . VAL A 1 543 ? 23.031 6.320 -1.458 1.00 87.25 543 VAL A CA 1
ATOM 4188 C C . VAL A 1 543 ? 23.569 5.157 -2.292 1.00 87.25 543 VAL A C 1
ATOM 4190 O O . VAL A 1 543 ? 23.975 4.129 -1.755 1.00 87.25 543 VAL A O 1
ATOM 4193 N N . ALA A 1 544 ? 23.611 5.322 -3.619 1.00 90.44 544 ALA A N 1
ATOM 4194 C CA . ALA A 1 544 ? 24.172 4.290 -4.484 1.00 90.44 544 ALA A CA 1
ATOM 4195 C C . ALA A 1 544 ? 25.662 4.045 -4.201 1.00 90.44 544 ALA A C 1
ATOM 4197 O O . ALA A 1 544 ? 26.456 4.989 -4.083 1.00 90.44 544 ALA A O 1
ATOM 4198 N N . SER A 1 545 ? 26.059 2.772 -4.170 1.00 91.69 545 SER A N 1
ATOM 4199 C CA . SER A 1 545 ? 27.474 2.390 -4.155 1.00 91.69 545 SER A CA 1
ATOM 4200 C C . SER A 1 545 ? 28.141 2.709 -5.506 1.00 91.69 545 SER A C 1
ATOM 4202 O O . SER A 1 545 ? 27.466 2.957 -6.504 1.00 91.69 545 SER A O 1
ATOM 4204 N N . GLU A 1 546 ? 29.475 2.740 -5.574 1.00 92.19 546 GLU A N 1
ATOM 4205 C CA . GLU A 1 546 ? 30.178 2.932 -6.858 1.00 92.19 546 GLU A CA 1
ATOM 4206 C C . GLU A 1 546 ? 29.840 1.825 -7.870 1.00 92.19 546 GLU A C 1
ATOM 4208 O O . GLU A 1 546 ? 29.522 2.122 -9.018 1.00 92.19 546 GLU A O 1
ATOM 4213 N N . ASP A 1 547 ? 29.779 0.575 -7.407 1.00 95.25 547 ASP A N 1
ATOM 4214 C CA . ASP A 1 547 ? 29.379 -0.577 -8.220 1.00 95.25 547 ASP A CA 1
ATOM 4215 C C . ASP A 1 547 ? 27.925 -0.455 -8.716 1.00 95.25 547 ASP A C 1
ATOM 4217 O O . ASP A 1 547 ? 27.656 -0.680 -9.895 1.00 95.25 547 ASP A O 1
ATOM 4221 N N . GLU A 1 548 ? 26.997 -0.000 -7.865 1.00 95.00 548 GLU A N 1
ATOM 4222 C CA . GLU A 1 548 ? 25.613 0.281 -8.274 1.00 95.00 548 GLU A CA 1
ATOM 4223 C C . GLU A 1 548 ? 25.572 1.372 -9.359 1.00 95.00 548 GLU A C 1
ATOM 4225 O O . GLU A 1 548 ? 24.849 1.239 -10.349 1.00 95.00 548 GLU A O 1
ATOM 4230 N N . ARG A 1 549 ? 26.387 2.432 -9.224 1.00 94.06 549 ARG A N 1
ATOM 4231 C CA . ARG A 1 549 ? 26.472 3.504 -10.230 1.00 94.06 549 ARG A CA 1
ATOM 4232 C C . ARG A 1 549 ? 27.011 3.014 -11.566 1.00 94.06 549 ARG A C 1
ATOM 4234 O O . ARG A 1 549 ? 26.508 3.434 -12.611 1.00 94.06 549 ARG A O 1
ATOM 4241 N N . ASP A 1 550 ? 28.018 2.155 -11.547 1.00 95.06 550 ASP A N 1
ATOM 4242 C CA . ASP A 1 550 ? 28.601 1.603 -12.765 1.00 95.06 550 ASP A CA 1
ATOM 4243 C C . ASP A 1 550 ? 27.631 0.653 -13.465 1.00 95.06 550 ASP A C 1
ATOM 4245 O O . ASP A 1 550 ? 27.398 0.803 -14.667 1.00 95.06 550 ASP A O 1
ATOM 4249 N N . ARG A 1 551 ? 26.967 -0.230 -12.709 1.00 95.56 551 ARG A N 1
ATOM 4250 C CA . ARG A 1 551 ? 25.893 -1.099 -13.213 1.00 95.56 551 ARG A CA 1
ATOM 4251 C C . ARG A 1 551 ? 24.744 -0.286 -13.812 1.00 95.56 551 ARG A C 1
ATOM 4253 O O . ARG A 1 551 ? 24.347 -0.543 -14.948 1.00 95.56 551 ARG A O 1
ATOM 4260 N N . TYR A 1 552 ? 24.292 0.765 -13.125 1.00 93.62 552 TYR A N 1
ATOM 4261 C CA . TYR A 1 552 ? 23.256 1.667 -13.632 1.00 93.62 552 TYR A CA 1
ATOM 4262 C C . TYR A 1 552 ? 23.644 2.285 -14.980 1.00 93.62 552 TYR A C 1
ATOM 4264 O O . TYR A 1 552 ? 22.837 2.328 -15.908 1.00 93.62 552 TYR A O 1
ATOM 4272 N N . ARG A 1 553 ? 24.880 2.765 -15.142 1.00 92.00 553 ARG A N 1
ATOM 4273 C CA . ARG A 1 553 ? 25.325 3.326 -16.430 1.00 92.00 553 ARG A CA 1
ATOM 4274 C C . ARG A 1 553 ? 25.438 2.252 -17.510 1.00 92.00 553 ARG A C 1
ATOM 4276 O O . ARG A 1 553 ? 24.983 2.485 -18.627 1.00 92.00 553 ARG A O 1
ATOM 4283 N N . LEU A 1 554 ? 26.013 1.098 -17.176 1.00 93.81 554 LEU A N 1
ATOM 4284 C CA . LEU A 1 554 ? 26.259 0.001 -18.112 1.00 93.81 554 LEU A CA 1
ATOM 4285 C C . LEU A 1 554 ? 24.958 -0.593 -18.663 1.00 93.81 554 LEU A C 1
ATOM 4287 O O . LEU A 1 554 ? 24.851 -0.830 -19.862 1.00 93.81 554 LEU A O 1
ATOM 4291 N N . ASN A 1 555 ? 23.958 -0.775 -17.802 1.00 94.25 555 ASN A N 1
ATOM 4292 C CA . ASN A 1 555 ? 22.675 -1.384 -18.153 1.00 94.25 555 ASN A CA 1
ATOM 4293 C C . ASN A 1 555 ? 21.673 -0.383 -18.759 1.00 94.25 555 ASN A C 1
ATOM 4295 O O . ASN A 1 555 ? 20.487 -0.684 -18.873 1.00 94.25 555 ASN A O 1
ATOM 4299 N N . ALA A 1 556 ? 22.092 0.851 -19.062 1.00 92.81 556 ALA A N 1
ATOM 4300 C CA . ALA A 1 556 ? 21.188 1.859 -19.615 1.00 92.81 556 ALA A CA 1
ATOM 4301 C C . ALA A 1 556 ? 20.772 1.493 -21.044 1.00 92.81 556 ALA A C 1
ATOM 4303 O O . ALA A 1 556 ? 21.642 1.127 -21.844 1.00 92.81 556 ALA A O 1
ATOM 4304 N N . PRO A 1 557 ? 19.478 1.627 -21.403 1.00 93.38 557 PRO A N 1
ATOM 4305 C CA . PRO A 1 557 ? 19.080 1.479 -22.793 1.00 93.38 557 PRO A CA 1
ATOM 4306 C C . PRO A 1 557 ? 19.787 2.536 -23.646 1.00 93.38 557 PRO A C 1
ATOM 4308 O O . PRO A 1 557 ? 20.173 3.603 -23.163 1.00 93.38 557 PRO A O 1
ATOM 4311 N N . GLN A 1 558 ? 19.966 2.232 -24.928 1.00 89.25 558 GLN A N 1
ATOM 4312 C CA . GLN A 1 558 ? 20.662 3.108 -25.865 1.00 89.25 558 GLN A CA 1
ATOM 4313 C C . GLN A 1 558 ? 19.698 3.562 -26.971 1.00 89.25 558 GLN A C 1
ATOM 4315 O O . GLN A 1 558 ? 19.234 2.720 -27.742 1.00 89.25 558 GLN A O 1
ATOM 4320 N N . PRO A 1 559 ? 19.404 4.871 -27.091 1.00 90.06 559 PRO A N 1
ATOM 4321 C CA . PRO A 1 559 ? 19.827 5.956 -26.199 1.00 90.06 559 PRO A CA 1
ATOM 4322 C C . PRO A 1 559 ? 19.045 5.948 -24.868 1.00 90.06 559 PRO A C 1
ATOM 4324 O O . PRO A 1 559 ? 17.905 5.497 -24.828 1.00 90.06 559 PRO A O 1
ATOM 4327 N N . ASN A 1 560 ? 19.614 6.488 -23.784 1.00 91.56 560 ASN A N 1
ATOM 4328 C CA . ASN A 1 560 ? 18.939 6.530 -22.477 1.00 91.56 560 ASN A CA 1
ATOM 4329 C C . ASN A 1 560 ? 17.963 7.718 -22.381 1.00 91.56 560 ASN A C 1
ATOM 4331 O O . ASN A 1 560 ? 18.191 8.669 -21.636 1.00 91.56 560 ASN A O 1
ATOM 4335 N N . HIS A 1 561 ? 16.918 7.689 -23.206 1.00 90.19 561 HIS A N 1
ATOM 4336 C CA . HIS A 1 561 ? 15.884 8.718 -23.308 1.00 90.19 561 HIS A CA 1
ATOM 4337 C C . HIS A 1 561 ? 14.499 8.081 -23.307 1.00 90.19 561 HIS A C 1
ATOM 4339 O O . HIS A 1 561 ? 14.338 6.945 -23.743 1.00 90.19 561 HIS A O 1
ATOM 4345 N N . ARG A 1 562 ? 13.492 8.820 -22.835 1.00 90.88 562 ARG A N 1
ATOM 4346 C CA . ARG A 1 562 ? 12.114 8.324 -22.788 1.00 90.88 562 ARG A CA 1
ATOM 4347 C C . ARG A 1 562 ? 11.623 7.970 -24.188 1.00 90.88 562 ARG A C 1
ATOM 4349 O O . ARG A 1 562 ? 11.847 8.721 -25.137 1.00 90.88 562 ARG A O 1
ATOM 4356 N N . PHE A 1 563 ? 10.957 6.822 -24.293 1.00 93.12 563 PHE A N 1
ATOM 4357 C CA . PHE A 1 563 ? 10.573 6.186 -25.551 1.00 93.12 563 PHE A CA 1
ATOM 4358 C C . PHE A 1 563 ? 11.776 5.841 -26.438 1.00 93.12 563 PHE A C 1
ATOM 4360 O O . PHE A 1 563 ? 11.728 6.033 -27.658 1.00 93.12 563 PHE A O 1
ATOM 4367 N N . HIS A 1 564 ? 12.853 5.303 -25.856 1.00 95.31 564 HIS A N 1
ATOM 4368 C CA . HIS A 1 564 ? 14.099 5.041 -26.588 1.00 95.31 564 HIS A CA 1
ATOM 4369 C C . HIS A 1 564 ? 13.880 4.165 -27.830 1.00 95.31 564 HIS A C 1
ATOM 4371 O O . HIS A 1 564 ? 14.512 4.375 -28.867 1.00 95.31 564 HIS A O 1
ATOM 4377 N N . TYR A 1 565 ? 12.925 3.231 -27.780 1.00 95.50 565 TYR A N 1
ATOM 4378 C CA . TYR A 1 565 ? 12.565 2.387 -28.916 1.00 95.50 565 TYR A CA 1
ATOM 4379 C C . TYR A 1 565 ? 12.157 3.209 -30.156 1.00 95.50 565 TYR A C 1
ATOM 4381 O O . TYR A 1 565 ? 12.433 2.804 -31.282 1.00 95.50 565 TYR A O 1
ATOM 4389 N N . ARG A 1 566 ? 11.579 4.410 -30.005 1.00 95.88 566 ARG A N 1
ATOM 4390 C CA . ARG A 1 566 ? 11.248 5.287 -31.145 1.00 95.88 566 ARG A CA 1
ATOM 4391 C C . ARG A 1 566 ? 12.493 5.882 -31.805 1.00 95.88 566 ARG A C 1
ATOM 4393 O O . ARG A 1 566 ? 12.485 6.078 -33.021 1.00 95.88 566 ARG A O 1
ATOM 4400 N N . TYR A 1 567 ? 13.572 6.105 -31.050 1.00 95.56 567 TYR A N 1
ATOM 4401 C CA . TYR A 1 567 ? 14.879 6.443 -31.621 1.00 95.56 567 TYR A CA 1
ATOM 4402 C C . TYR A 1 567 ? 15.458 5.256 -32.394 1.00 95.56 567 TYR A C 1
ATOM 4404 O O . TYR A 1 567 ? 15.933 5.438 -33.516 1.00 95.56 567 TYR A O 1
ATOM 4412 N N . THR A 1 568 ? 15.341 4.038 -31.858 1.00 95.56 568 THR A N 1
ATOM 4413 C CA . THR A 1 568 ? 15.732 2.807 -32.563 1.00 95.56 568 THR A CA 1
ATOM 4414 C C . THR A 1 568 ? 14.957 2.636 -33.872 1.00 95.56 568 THR A C 1
ATOM 4416 O O . THR A 1 568 ? 15.559 2.368 -34.912 1.00 95.56 568 THR A O 1
ATOM 4419 N N . ALA A 1 569 ? 13.640 2.869 -33.867 1.00 97.25 569 ALA A N 1
ATOM 4420 C CA . ALA A 1 569 ? 12.813 2.841 -35.073 1.00 97.25 569 ALA A CA 1
ATOM 4421 C C . ALA A 1 569 ? 13.261 3.887 -36.107 1.00 97.25 569 ALA A C 1
ATOM 4423 O O . ALA A 1 569 ? 13.370 3.586 -37.296 1.00 97.25 569 ALA A O 1
ATOM 4424 N N . ALA A 1 570 ? 13.554 5.115 -35.668 1.00 97.00 570 ALA A N 1
ATOM 4425 C CA . ALA A 1 570 ? 14.055 6.161 -36.552 1.00 97.00 570 ALA A CA 1
ATOM 4426 C C . ALA A 1 570 ? 15.413 5.785 -37.168 1.00 97.00 570 ALA A C 1
ATOM 4428 O O . ALA A 1 570 ? 15.624 5.981 -38.364 1.00 97.00 570 ALA A O 1
ATOM 4429 N N . GLU A 1 571 ? 16.322 5.203 -36.386 1.00 95.75 571 GLU A N 1
ATOM 4430 C CA . GLU A 1 571 ? 17.631 4.765 -36.873 1.00 95.75 571 GLU A CA 1
ATOM 4431 C C . GLU A 1 571 ? 17.526 3.595 -37.866 1.00 95.75 571 GLU A C 1
ATOM 4433 O O . GLU A 1 571 ? 18.236 3.573 -38.870 1.00 95.75 571 GLU A O 1
ATOM 4438 N N . LEU A 1 572 ? 16.584 2.669 -37.673 1.00 96.69 572 LEU A N 1
ATOM 4439 C CA . LEU A 1 572 ? 16.278 1.637 -38.670 1.00 96.69 572 LEU A CA 1
ATOM 4440 C C . LEU A 1 572 ? 15.789 2.251 -39.996 1.00 96.69 572 LEU A C 1
ATOM 4442 O O . LEU A 1 572 ? 16.218 1.814 -41.065 1.00 96.69 572 LEU A O 1
ATOM 4446 N N . MET A 1 573 ? 14.980 3.317 -39.954 1.00 97.81 573 MET A N 1
ATOM 4447 C CA . MET A 1 573 ? 14.591 4.062 -41.164 1.00 97.81 573 MET A CA 1
ATOM 4448 C C . MET A 1 573 ? 15.761 4.819 -41.801 1.00 97.81 573 MET A C 1
ATOM 4450 O O . MET A 1 573 ? 15.853 4.897 -43.026 1.00 97.81 573 MET A O 1
ATOM 4454 N N . TRP A 1 574 ? 16.684 5.349 -40.994 1.00 95.38 574 TRP A N 1
ATOM 4455 C CA . TRP A 1 574 ? 17.915 5.952 -41.504 1.00 95.38 574 TRP A CA 1
ATOM 4456 C C . TRP A 1 574 ? 18.746 4.924 -42.276 1.00 95.38 574 TRP A C 1
ATOM 4458 O O . TRP A 1 574 ? 19.146 5.170 -43.414 1.00 95.38 574 TRP A O 1
ATOM 4468 N N . GLN A 1 575 ? 18.945 3.741 -41.697 1.00 92.88 575 GLN A N 1
ATOM 4469 C CA . GLN A 1 575 ? 19.666 2.645 -42.342 1.00 92.88 575 GLN A CA 1
ATOM 4470 C C . GLN A 1 575 ? 18.940 2.124 -43.582 1.00 92.88 575 GLN A C 1
ATOM 4472 O O . GLN A 1 575 ? 19.588 1.842 -44.588 1.00 92.88 575 GLN A O 1
ATOM 4477 N N . SER A 1 576 ? 17.606 2.057 -43.558 1.00 94.56 576 SER A N 1
ATOM 4478 C CA . SER A 1 576 ? 16.801 1.763 -44.748 1.00 94.56 576 SER A CA 1
ATOM 4479 C C . SER A 1 576 ? 17.134 2.740 -45.881 1.00 94.56 576 SER A C 1
ATOM 4481 O O . SER A 1 576 ? 17.504 2.315 -46.974 1.00 94.56 576 SER A O 1
ATOM 4483 N N . ALA A 1 577 ? 17.149 4.047 -45.594 1.00 93.38 577 ALA A N 1
ATOM 4484 C CA . ALA A 1 577 ? 17.489 5.071 -46.577 1.00 93.38 577 ALA A CA 1
ATOM 4485 C C . ALA A 1 577 ? 18.923 4.941 -47.120 1.00 93.38 577 ALA A C 1
ATOM 4487 O O . ALA A 1 577 ? 19.161 5.283 -48.278 1.00 93.38 577 ALA A O 1
ATOM 4488 N N . LEU A 1 578 ? 19.893 4.477 -46.324 1.00 89.81 578 LEU A N 1
ATOM 4489 C CA . LEU A 1 578 ? 21.278 4.272 -46.782 1.00 89.81 578 LEU A CA 1
ATOM 4490 C C . LEU A 1 578 ? 21.412 3.158 -47.834 1.00 89.81 578 LEU A C 1
ATOM 4492 O O . LEU A 1 578 ? 22.376 3.165 -48.595 1.00 89.81 578 LEU A O 1
ATOM 4496 N N . ASN A 1 579 ? 20.452 2.234 -47.898 1.00 88.81 579 ASN A N 1
ATOM 4497 C CA . ASN A 1 579 ? 20.412 1.162 -48.898 1.00 88.81 579 ASN A CA 1
ATOM 4498 C C . ASN A 1 579 ? 19.695 1.580 -50.199 1.00 88.81 579 ASN A C 1
ATOM 4500 O O . ASN A 1 579 ? 19.607 0.793 -51.142 1.00 88.81 579 ASN A O 1
ATOM 4504 N N . LEU A 1 580 ? 19.174 2.808 -50.265 1.00 91.19 580 LEU A N 1
ATOM 4505 C CA . LEU A 1 580 ? 18.387 3.330 -51.381 1.00 91.19 580 LEU A CA 1
ATOM 4506 C C . LEU A 1 580 ? 19.138 4.454 -52.122 1.00 91.19 580 LEU A C 1
ATOM 4508 O O . LEU A 1 580 ? 19.980 5.128 -51.517 1.00 91.19 580 LEU A O 1
ATOM 4512 N N . PRO A 1 581 ? 18.864 4.676 -53.423 1.00 90.38 581 PRO A N 1
ATOM 4513 C CA . PRO A 1 581 ? 19.560 5.688 -54.210 1.00 90.38 581 PRO A CA 1
ATOM 4514 C C . PRO A 1 581 ? 19.121 7.117 -53.862 1.00 90.38 581 PRO A C 1
ATOM 4516 O O . PRO A 1 581 ? 18.060 7.352 -53.288 1.00 90.38 581 PRO A O 1
ATOM 4519 N N . ASP A 1 582 ? 19.944 8.091 -54.235 1.00 90.44 582 ASP A N 1
ATOM 4520 C CA . ASP A 1 582 ? 19.589 9.511 -54.166 1.00 90.44 582 ASP A CA 1
ATOM 4521 C C . ASP A 1 582 ? 18.521 9.867 -55.216 1.00 90.44 582 ASP A C 1
ATOM 4523 O O . ASP A 1 582 ? 18.478 9.276 -56.296 1.00 90.44 582 ASP A O 1
ATOM 4527 N N . ASN A 1 583 ? 17.702 10.881 -54.928 1.00 92.75 583 ASN A N 1
ATOM 4528 C CA . ASN A 1 583 ? 16.548 11.310 -55.731 1.00 92.75 583 ASN A CA 1
ATOM 4529 C C . ASN A 1 583 ? 15.528 10.186 -55.973 1.00 92.75 583 ASN A C 1
ATOM 4531 O O . ASN A 1 583 ? 15.023 10.015 -57.081 1.00 92.75 583 ASN A O 1
ATOM 4535 N N . ASP A 1 584 ? 15.224 9.426 -54.924 1.00 93.31 584 ASP A N 1
ATOM 4536 C CA . ASP A 1 584 ? 14.312 8.285 -54.967 1.00 93.31 584 ASP A CA 1
ATOM 4537 C C . ASP A 1 584 ? 13.160 8.475 -53.981 1.00 93.31 584 ASP A C 1
ATOM 4539 O O . ASP A 1 584 ? 13.334 8.972 -52.862 1.00 93.31 584 ASP A O 1
ATOM 4543 N N . ILE A 1 585 ? 11.959 8.074 -54.400 1.00 94.88 585 ILE A N 1
ATOM 4544 C CA . ILE A 1 585 ? 10.757 8.223 -53.579 1.00 94.88 585 ILE A CA 1
ATOM 4545 C C . ILE A 1 585 ? 10.840 7.391 -52.294 1.00 94.88 585 ILE A C 1
ATOM 4547 O O . ILE A 1 585 ? 10.423 7.863 -51.236 1.00 94.88 585 ILE A O 1
ATOM 4551 N N . GLU A 1 586 ? 11.435 6.194 -52.341 1.00 94.88 586 GLU A N 1
ATOM 4552 C CA . GLU A 1 586 ? 11.569 5.333 -51.164 1.00 94.88 586 GLU A CA 1
ATOM 4553 C C . GLU A 1 586 ? 12.596 5.912 -50.182 1.00 94.88 586 GLU A C 1
ATOM 4555 O O . GLU A 1 586 ? 12.350 5.904 -48.976 1.00 94.88 586 GLU A O 1
ATOM 4560 N N . THR A 1 587 ? 13.686 6.517 -50.676 1.00 95.56 587 THR A N 1
ATOM 4561 C CA . THR A 1 587 ? 14.653 7.255 -49.840 1.00 95.56 587 THR A CA 1
ATOM 4562 C C . THR A 1 587 ? 13.975 8.404 -49.099 1.00 95.56 587 THR A C 1
ATOM 4564 O O . THR A 1 587 ? 14.155 8.556 -47.887 1.00 95.56 587 THR A O 1
ATOM 4567 N N . MET A 1 588 ? 13.169 9.211 -49.800 1.00 96.69 588 MET A N 1
ATOM 4568 C CA . MET A 1 588 ? 12.425 10.304 -49.167 1.00 96.69 588 MET A CA 1
ATOM 4569 C C . MET A 1 588 ? 11.414 9.788 -48.142 1.00 96.69 588 MET A C 1
ATOM 4571 O O . MET A 1 588 ? 11.339 10.351 -47.052 1.00 96.69 588 MET A O 1
ATOM 4575 N N . ARG A 1 589 ? 10.667 8.716 -48.449 1.00 97.19 589 ARG A N 1
ATOM 4576 C CA . ARG A 1 589 ? 9.712 8.099 -47.510 1.00 97.19 589 ARG A CA 1
ATOM 4577 C C . ARG A 1 589 ? 10.411 7.577 -46.261 1.00 97.19 589 ARG A C 1
ATOM 4579 O O . ARG A 1 589 ? 9.945 7.850 -45.158 1.00 97.19 589 ARG A O 1
ATOM 4586 N N . ALA A 1 590 ? 11.546 6.896 -46.415 1.00 97.00 590 ALA A N 1
ATOM 4587 C CA . ALA A 1 590 ? 12.317 6.387 -45.290 1.00 97.00 590 ALA A CA 1
ATOM 4588 C C . ALA A 1 590 ? 12.767 7.525 -44.356 1.00 97.00 590 ALA A C 1
ATOM 4590 O O . ALA A 1 590 ? 12.502 7.502 -43.152 1.00 97.00 590 ALA A O 1
ATOM 4591 N N . LEU A 1 591 ? 13.367 8.576 -44.923 1.00 97.62 591 LEU A N 1
ATOM 4592 C CA . LEU A 1 591 ? 13.847 9.726 -44.155 1.00 97.62 591 LEU A CA 1
ATOM 4593 C C . LEU A 1 591 ? 12.705 10.538 -43.530 1.00 97.62 591 LEU A C 1
ATOM 4595 O O . LEU A 1 591 ? 12.819 10.962 -42.380 1.00 97.62 591 LEU A O 1
ATOM 4599 N N . TYR A 1 592 ? 11.597 10.723 -44.251 1.00 97.81 592 TYR A N 1
ATOM 4600 C CA . TYR A 1 592 ? 10.401 11.388 -43.738 1.00 97.81 592 TYR A CA 1
ATOM 4601 C C . TYR A 1 592 ? 9.848 10.646 -42.520 1.00 97.81 592 TYR A C 1
ATOM 4603 O O . TYR A 1 592 ? 9.707 11.233 -41.449 1.00 97.81 592 TYR A O 1
ATOM 4611 N N . THR A 1 593 ? 9.598 9.342 -42.651 1.00 97.62 593 THR A N 1
ATOM 4612 C CA . THR A 1 593 ? 9.016 8.526 -41.581 1.00 97.62 593 THR A CA 1
ATOM 4613 C C . THR A 1 593 ? 9.926 8.463 -40.355 1.00 97.62 593 THR A C 1
ATOM 4615 O O . THR A 1 593 ? 9.450 8.684 -39.242 1.00 97.62 593 THR A O 1
ATOM 4618 N N . GLY A 1 594 ? 11.239 8.260 -40.537 1.00 96.75 594 GLY A N 1
ATOM 4619 C CA . GLY A 1 594 ? 12.200 8.296 -39.428 1.00 96.75 594 GLY A CA 1
ATOM 4620 C C . GLY A 1 594 ? 12.202 9.642 -38.693 1.00 96.75 594 GLY A C 1
ATOM 4621 O O . GLY A 1 594 ? 12.154 9.681 -37.464 1.00 96.75 594 GLY A O 1
ATOM 4622 N N . GLY A 1 595 ? 12.149 10.753 -39.435 1.00 96.56 595 GLY A N 1
ATOM 4623 C CA . GLY A 1 595 ? 11.999 12.089 -38.857 1.00 96.56 595 GLY A CA 1
ATOM 4624 C C . GLY A 1 595 ? 10.682 12.270 -38.094 1.00 96.56 595 GLY A C 1
ATOM 4625 O O . GLY A 1 595 ? 10.683 12.791 -36.980 1.00 96.56 595 GLY A O 1
ATOM 4626 N N . LYS A 1 596 ? 9.556 11.795 -38.642 1.00 96.25 596 LYS A N 1
ATOM 4627 C CA . LYS A 1 596 ? 8.238 11.867 -37.988 1.00 96.25 596 LYS A CA 1
ATOM 4628 C C . LYS A 1 596 ? 8.169 11.053 -36.695 1.00 96.25 596 LYS A C 1
ATOM 4630 O O . LYS A 1 596 ? 7.483 11.481 -35.769 1.00 96.25 596 LYS A O 1
ATOM 4635 N N . TYR A 1 597 ? 8.875 9.926 -36.596 1.00 95.81 597 TYR A N 1
ATOM 4636 C CA . TYR A 1 597 ? 8.949 9.157 -35.348 1.00 95.81 597 TYR A CA 1
ATOM 4637 C C . TYR A 1 597 ? 9.583 9.971 -34.220 1.00 95.81 597 TYR A C 1
ATOM 4639 O O . TYR A 1 597 ? 9.045 9.986 -33.115 1.00 95.81 597 TYR A O 1
ATOM 4647 N N . LEU A 1 598 ? 10.647 10.718 -34.514 1.00 94.75 598 LEU A N 1
ATOM 4648 C CA . LEU A 1 598 ? 11.294 11.606 -33.545 1.00 94.75 598 LEU A CA 1
ATOM 4649 C C . LEU A 1 598 ? 10.426 12.817 -33.190 1.00 94.75 598 LEU A C 1
ATOM 4651 O O . LEU A 1 598 ? 10.328 13.187 -32.025 1.00 94.75 598 LEU A O 1
ATOM 4655 N N . LEU A 1 599 ? 9.710 13.377 -34.170 1.00 93.06 599 LEU A N 1
ATOM 4656 C CA . LEU A 1 599 ? 8.757 14.464 -33.919 1.00 93.06 599 LEU A CA 1
ATOM 4657 C C . LEU A 1 599 ? 7.569 14.050 -33.054 1.00 93.06 599 LEU A C 1
ATOM 4659 O O . LEU A 1 599 ? 7.009 14.895 -32.373 1.00 93.06 599 LEU A O 1
ATOM 4663 N N . SER A 1 600 ? 7.202 12.766 -33.031 1.00 89.00 600 SER A N 1
ATOM 4664 C CA . SER A 1 600 ? 6.166 12.273 -32.111 1.00 89.00 600 SER A CA 1
ATOM 4665 C C . SER A 1 600 ? 6.577 12.303 -30.631 1.00 89.00 600 SER A C 1
ATOM 4667 O O . SER A 1 600 ? 5.779 11.923 -29.780 1.00 89.00 600 SER A O 1
ATOM 4669 N N . MET A 1 601 ? 7.821 12.696 -30.344 1.00 88.81 601 MET A N 1
ATOM 4670 C CA . MET A 1 601 ? 8.379 12.909 -29.007 1.00 88.81 601 MET A CA 1
ATOM 4671 C C . MET A 1 601 ? 8.855 14.358 -28.809 1.00 88.81 601 MET A C 1
ATOM 4673 O O . MET A 1 601 ? 9.624 14.619 -27.892 1.00 88.81 601 MET A O 1
ATOM 4677 N N . ASP A 1 602 ? 8.489 15.278 -29.709 1.00 88.31 602 ASP A N 1
ATOM 4678 C CA . ASP A 1 602 ? 8.941 16.677 -29.697 1.00 88.31 602 ASP A CA 1
ATOM 4679 C C . ASP A 1 602 ? 10.475 16.878 -29.760 1.00 88.31 602 ASP A C 1
ATOM 4681 O O . ASP A 1 602 ? 10.987 17.957 -29.456 1.00 88.31 602 ASP A O 1
ATOM 4685 N N . ASP A 1 603 ? 11.243 15.888 -30.238 1.00 91.00 603 ASP A N 1
ATOM 4686 C CA . ASP A 1 603 ? 12.692 16.031 -30.446 1.00 91.00 603 ASP A CA 1
ATOM 4687 C C . ASP A 1 603 ? 13.011 16.596 -31.841 1.00 91.00 603 ASP A C 1
ATOM 4689 O O . ASP A 1 603 ? 13.468 15.912 -32.769 1.00 91.00 603 ASP A O 1
ATOM 4693 N N . TYR A 1 604 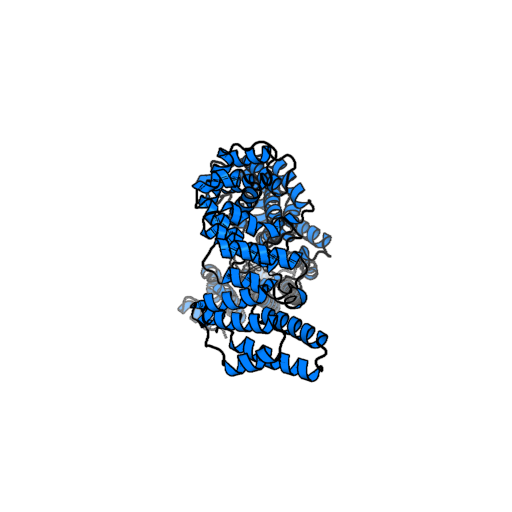? 12.771 17.900 -31.993 1.00 92.75 604 TYR A N 1
ATOM 4694 C CA . TYR A 1 604 ? 13.051 18.645 -33.224 1.00 92.75 604 TYR A CA 1
ATOM 4695 C C . TYR A 1 604 ? 14.534 18.581 -33.621 1.00 92.75 604 TYR A C 1
ATOM 4697 O O . TYR A 1 604 ? 14.867 18.576 -34.811 1.00 92.75 604 TYR A O 1
ATOM 4705 N N . ARG A 1 605 ? 15.449 18.506 -32.644 1.00 91.81 605 ARG A N 1
ATOM 4706 C CA . ARG A 1 605 ? 16.894 18.488 -32.905 1.00 91.81 605 ARG A CA 1
ATOM 4707 C C . ARG A 1 605 ? 17.315 17.168 -33.537 1.00 91.81 605 ARG A C 1
ATOM 4709 O O . ARG A 1 605 ? 18.042 17.189 -34.534 1.00 91.81 605 ARG A O 1
ATOM 4716 N N . ALA A 1 606 ? 16.846 16.044 -33.003 1.00 90.56 606 ALA A N 1
ATOM 4717 C CA . ALA A 1 606 ? 17.116 14.733 -33.571 1.00 90.56 606 ALA A CA 1
ATOM 4718 C C . ALA A 1 606 ? 16.419 14.559 -34.931 1.00 90.56 606 ALA A C 1
ATOM 4720 O O . ALA A 1 606 ? 17.030 14.042 -35.868 1.00 90.56 606 ALA A O 1
ATOM 4721 N N . ALA A 1 607 ? 15.192 15.067 -35.098 1.00 94.62 607 ALA A N 1
ATOM 4722 C CA . ALA A 1 607 ? 14.472 15.021 -36.374 1.00 94.62 607 ALA A CA 1
ATOM 4723 C C . ALA A 1 607 ? 15.166 15.823 -37.496 1.00 94.62 607 ALA A C 1
ATOM 4725 O O . ALA A 1 607 ? 15.119 15.435 -38.667 1.00 94.62 607 ALA A O 1
ATOM 4726 N N . ASN A 1 608 ? 15.873 16.908 -37.158 1.00 94.69 608 ASN A N 1
ATOM 4727 C CA . ASN A 1 608 ? 16.550 17.770 -38.131 1.00 94.69 608 ASN A CA 1
ATOM 4728 C C . ASN A 1 608 ? 17.586 17.017 -38.994 1.00 94.69 608 ASN A C 1
ATOM 4730 O O . ASN A 1 608 ? 17.756 17.343 -40.171 1.00 94.69 608 ASN A O 1
ATOM 4734 N N . LYS A 1 609 ? 18.256 15.977 -38.460 1.00 94.88 609 LYS A N 1
ATOM 4735 C CA . LYS A 1 609 ? 19.208 15.168 -39.254 1.00 94.88 609 LYS A CA 1
ATOM 4736 C C . LYS A 1 609 ? 18.513 14.488 -40.439 1.00 94.88 609 LYS A C 1
ATOM 4738 O O . LYS A 1 609 ? 19.046 14.480 -41.549 1.00 94.88 609 LYS A O 1
ATOM 4743 N N . PHE A 1 610 ? 17.298 13.984 -40.217 1.00 96.56 610 PHE A N 1
ATOM 4744 C CA . PHE A 1 610 ? 16.476 13.333 -41.234 1.00 96.56 610 PHE A CA 1
ATOM 4745 C C . PHE A 1 610 ? 15.971 14.332 -42.269 1.00 96.56 610 PHE A C 1
ATOM 4747 O O . PHE A 1 610 ? 16.081 14.066 -43.462 1.00 96.56 610 PHE A O 1
ATOM 4754 N N . TYR A 1 611 ? 15.499 15.501 -41.825 1.00 96.69 611 TYR A N 1
ATOM 4755 C CA . TYR A 1 611 ? 15.044 16.569 -42.717 1.00 96.69 611 TYR A CA 1
ATOM 4756 C C . TYR A 1 611 ? 16.165 17.014 -43.664 1.00 96.69 611 TYR A C 1
ATOM 4758 O O . TYR A 1 611 ? 15.988 17.035 -44.883 1.00 96.69 611 TYR A O 1
ATOM 4766 N N . ARG A 1 612 ? 17.352 17.306 -43.119 1.00 96.31 612 ARG A N 1
ATOM 4767 C CA . ARG A 1 612 ? 18.503 17.719 -43.931 1.00 96.31 612 ARG A CA 1
ATOM 4768 C C . ARG A 1 612 ? 18.898 16.633 -44.924 1.00 96.31 612 ARG A C 1
ATOM 4770 O O . ARG A 1 612 ? 19.093 16.936 -46.093 1.00 96.31 612 ARG A O 1
ATOM 4777 N N . SER A 1 613 ? 18.976 15.378 -44.486 1.00 95.00 613 SER A N 1
ATOM 4778 C CA . SER A 1 613 ? 19.288 14.257 -45.379 1.00 95.00 613 SER A CA 1
ATOM 4779 C C . SER A 1 613 ? 18.241 14.103 -46.489 1.00 95.00 613 SER A C 1
ATOM 4781 O O . SER A 1 613 ? 18.608 13.909 -47.646 1.00 95.00 613 SER A O 1
ATOM 4783 N N . LEU A 1 614 ? 16.950 14.276 -46.171 1.00 96.69 614 LEU A N 1
ATOM 4784 C CA . LEU A 1 614 ? 15.856 14.204 -47.143 1.00 96.69 614 LEU A CA 1
ATOM 4785 C C . LEU A 1 614 ? 16.043 15.238 -48.250 1.00 96.69 614 LEU A C 1
ATOM 4787 O O . LEU A 1 614 ? 15.969 14.875 -49.421 1.00 96.69 614 LEU A O 1
ATOM 4791 N N . VAL A 1 615 ? 16.337 16.491 -47.896 1.00 96.25 615 VAL A N 1
ATOM 4792 C CA . VAL A 1 615 ? 16.587 17.557 -48.877 1.00 96.25 615 VAL A CA 1
ATOM 4793 C C . VAL A 1 615 ? 17.849 17.269 -49.690 1.00 96.25 615 VAL A C 1
ATOM 4795 O O . VAL A 1 615 ? 17.800 17.229 -50.917 1.00 96.25 615 VAL A O 1
ATOM 4798 N N . TRP A 1 616 ? 18.976 17.033 -49.016 1.00 94.69 616 TRP A N 1
ATOM 4799 C CA . TRP A 1 616 ? 20.293 16.958 -49.656 1.00 94.69 616 TRP A CA 1
ATOM 4800 C C . TRP A 1 616 ? 20.433 15.763 -50.596 1.00 94.69 616 TRP A C 1
ATOM 4802 O O . TRP A 1 616 ? 21.028 15.890 -51.663 1.00 94.69 616 TRP A O 1
ATOM 4812 N N . ARG A 1 617 ? 19.864 14.614 -50.227 1.00 91.88 617 ARG A N 1
ATOM 4813 C CA . ARG A 1 617 ? 19.917 13.402 -51.050 1.00 91.88 617 ARG A CA 1
ATOM 4814 C C . ARG A 1 617 ? 18.893 13.395 -52.180 1.00 91.88 617 ARG A C 1
ATOM 4816 O O . ARG A 1 617 ? 18.968 12.528 -53.038 1.00 91.88 617 ARG A O 1
ATOM 4823 N N . ASN A 1 618 ? 17.927 14.316 -52.196 1.00 94.50 618 ASN A N 1
ATOM 4824 C CA . ASN A 1 618 ? 16.807 14.274 -53.142 1.00 94.50 618 ASN A CA 1
ATOM 4825 C C . ASN A 1 618 ? 16.517 15.630 -53.806 1.00 94.50 618 ASN A C 1
ATOM 4827 O O . ASN A 1 618 ? 15.373 15.901 -54.154 1.00 94.50 618 ASN A O 1
ATOM 4831 N N . LEU A 1 619 ? 17.532 16.481 -54.005 1.00 91.88 619 LEU A N 1
ATOM 4832 C CA . LEU A 1 619 ? 17.400 17.856 -54.526 1.00 91.88 619 LEU A CA 1
ATOM 4833 C C . LEU A 1 619 ? 16.610 17.979 -55.846 1.00 91.88 619 LEU A C 1
ATOM 4835 O O . LEU A 1 619 ? 16.008 19.023 -56.114 1.00 91.88 619 LEU A O 1
ATOM 4839 N N . ASN A 1 620 ? 16.588 16.925 -56.665 1.00 93.31 620 ASN A N 1
ATOM 4840 C CA . ASN A 1 620 ? 15.870 16.915 -57.942 1.00 93.31 620 ASN A CA 1
ATOM 4841 C C . ASN A 1 620 ? 14.383 16.549 -57.803 1.00 93.31 620 ASN A C 1
ATOM 4843 O O . ASN A 1 620 ? 13.647 16.608 -58.786 1.00 93.31 620 ASN A O 1
ATOM 4847 N N . MET A 1 621 ? 13.928 16.177 -56.606 1.00 95.19 621 MET A N 1
ATOM 4848 C CA . MET A 1 621 ? 12.554 15.750 -56.361 1.00 95.19 621 MET A CA 1
ATOM 4849 C C . MET A 1 621 ? 11.675 16.938 -55.935 1.00 95.19 621 MET A C 1
ATOM 4851 O O . MET A 1 621 ? 12.055 17.679 -55.021 1.00 95.19 621 MET A O 1
ATOM 4855 N N . PRO A 1 622 ? 10.461 17.103 -56.503 1.00 94.69 622 PRO A N 1
ATOM 4856 C CA . PRO A 1 622 ? 9.560 18.207 -56.151 1.00 94.69 622 PRO A CA 1
ATOM 4857 C C . PRO A 1 622 ? 9.253 18.304 -54.651 1.00 94.69 622 PRO A C 1
ATOM 4859 O O . PRO A 1 622 ? 9.179 19.401 -54.095 1.00 94.69 622 PRO A O 1
ATOM 4862 N N . TYR A 1 623 ? 9.121 17.157 -53.979 1.00 95.25 623 TYR A N 1
ATOM 4863 C CA . TYR A 1 623 ? 8.863 17.102 -52.542 1.00 95.25 623 TYR A CA 1
ATOM 4864 C C . TYR A 1 623 ? 10.034 17.650 -51.712 1.00 95.25 623 TYR A C 1
ATOM 4866 O O . TYR A 1 623 ? 9.823 18.420 -50.778 1.00 95.25 623 TYR A O 1
ATOM 4874 N N . ALA A 1 624 ? 11.277 17.319 -52.069 1.00 94.81 624 ALA A N 1
ATOM 4875 C CA . ALA A 1 624 ? 12.462 17.833 -51.382 1.00 94.81 624 ALA A CA 1
ATOM 4876 C C . ALA A 1 624 ? 12.634 19.347 -51.587 1.00 94.81 624 ALA A C 1
ATOM 4878 O O . ALA A 1 624 ? 12.979 20.061 -50.650 1.00 94.81 624 ALA A O 1
ATOM 4879 N N . GLN A 1 625 ? 12.322 19.855 -52.785 1.00 95.62 625 GLN A N 1
ATOM 4880 C CA . GLN A 1 625 ? 12.309 21.295 -53.069 1.00 95.62 625 GLN A CA 1
ATOM 4881 C C . GLN A 1 625 ? 11.214 22.028 -52.286 1.00 95.62 625 GLN A C 1
ATOM 4883 O O . GLN A 1 625 ? 11.383 23.182 -51.894 1.00 95.62 625 GLN A O 1
ATOM 4888 N N . LEU A 1 626 ? 10.065 21.384 -52.061 1.00 95.00 626 LEU A N 1
ATOM 4889 C CA . LEU A 1 626 ? 9.047 21.905 -51.154 1.00 95.00 626 LEU A CA 1
ATOM 4890 C C . LEU A 1 626 ? 9.575 21.945 -49.715 1.00 95.00 626 LEU A C 1
ATOM 4892 O O . LEU A 1 626 ? 9.505 23.004 -49.102 1.00 95.00 626 LEU A O 1
ATOM 4896 N N . ALA A 1 627 ? 10.155 20.844 -49.230 1.00 94.50 627 ALA A N 1
ATOM 4897 C CA . ALA A 1 627 ? 10.715 20.747 -47.884 1.00 94.50 627 ALA A CA 1
ATOM 4898 C C . ALA A 1 627 ? 11.806 21.803 -47.616 1.00 94.50 627 ALA A C 1
ATOM 4900 O O . ALA A 1 627 ? 11.816 22.422 -46.554 1.00 94.50 627 ALA A O 1
ATOM 4901 N N . ASP A 1 628 ? 12.696 22.062 -48.583 1.00 95.94 628 ASP A N 1
ATOM 4902 C CA . ASP A 1 628 ? 13.728 23.100 -48.456 1.00 95.94 628 ASP A CA 1
ATOM 4903 C C . ASP A 1 628 ? 13.135 24.515 -48.440 1.00 95.94 628 ASP A C 1
ATOM 4905 O O . ASP A 1 628 ? 13.558 25.360 -47.650 1.00 95.94 628 ASP A O 1
ATOM 4909 N N . ARG A 1 629 ? 12.097 24.774 -49.250 1.00 96.19 629 ARG A N 1
ATOM 4910 C CA . ARG A 1 629 ? 11.371 26.056 -49.228 1.00 96.19 629 ARG A CA 1
ATOM 4911 C C . ARG A 1 629 ? 10.664 26.293 -47.898 1.00 96.19 629 ARG A C 1
ATOM 4913 O O . ARG A 1 629 ? 10.708 27.407 -47.386 1.00 96.19 629 ARG A O 1
ATOM 4920 N N . THR A 1 630 ? 10.040 25.262 -47.329 1.00 94.38 630 THR A N 1
ATOM 4921 C CA . THR A 1 630 ? 9.380 25.332 -46.014 1.00 94.38 630 THR A CA 1
ATOM 4922 C C . THR A 1 630 ? 10.357 25.214 -44.850 1.00 94.38 630 THR A C 1
ATOM 4924 O O . THR A 1 630 ? 9.947 25.344 -43.700 1.00 94.38 630 THR A O 1
ATOM 4927 N N . ARG A 1 631 ? 11.644 24.971 -45.135 1.00 95.44 631 ARG A N 1
ATOM 4928 C CA . ARG A 1 631 ? 12.714 24.728 -44.159 1.00 95.44 631 ARG A CA 1
ATOM 4929 C C . ARG A 1 631 ? 12.405 23.600 -43.168 1.00 95.44 631 ARG A C 1
ATOM 4931 O O . ARG A 1 631 ? 12.979 23.573 -42.081 1.00 95.44 631 ARG A O 1
ATOM 4938 N N . TRP A 1 632 ? 11.507 22.685 -43.535 1.00 95.69 632 TRP A N 1
ATOM 4939 C CA . TRP A 1 632 ? 11.038 21.595 -42.680 1.00 95.69 632 TRP A CA 1
ATOM 4940 C C . TRP A 1 632 ? 10.271 20.523 -43.459 1.00 95.69 632 TRP A C 1
ATOM 4942 O O . TRP A 1 632 ? 9.959 20.711 -44.634 1.00 95.69 632 TRP A O 1
ATOM 4952 N N . PHE A 1 633 ? 9.931 19.411 -42.797 1.00 94.75 633 PHE A N 1
ATOM 4953 C CA . PHE A 1 633 ? 9.074 18.365 -43.361 1.00 94.75 633 PHE A CA 1
ATOM 4954 C C . PHE A 1 633 ? 7.686 18.915 -43.744 1.00 94.75 633 PHE A C 1
ATOM 4956 O O . PHE A 1 633 ? 7.003 19.464 -42.875 1.00 94.75 633 PHE A O 1
ATOM 4963 N N . PRO A 1 634 ? 7.232 18.730 -44.998 1.00 93.75 634 PRO A N 1
ATOM 4964 C CA . PRO A 1 634 ? 5.849 18.994 -45.384 1.00 93.75 634 PRO A CA 1
ATOM 4965 C C . PRO A 1 634 ? 4.849 18.141 -44.588 1.00 93.75 634 PRO A C 1
ATOM 4967 O O . PRO A 1 634 ? 5.183 17.071 -44.081 1.00 93.75 634 PRO A O 1
ATOM 4970 N N . GLU A 1 635 ? 3.600 18.601 -44.486 1.00 89.25 635 GLU A N 1
ATOM 4971 C CA . GLU A 1 635 ? 2.570 17.924 -43.683 1.00 89.25 635 GLU A CA 1
ATOM 4972 C C . GLU A 1 635 ? 2.270 16.507 -44.188 1.00 89.25 635 GLU A C 1
ATOM 4974 O O . GLU A 1 635 ? 2.245 15.560 -43.405 1.00 89.25 635 GLU A O 1
ATOM 4979 N N . LYS A 1 636 ? 2.099 16.353 -45.504 1.00 92.88 636 LYS A N 1
ATOM 4980 C CA . LYS A 1 636 ? 1.844 15.059 -46.147 1.00 92.88 636 LYS A CA 1
ATOM 4981 C C . LYS A 1 636 ? 3.147 14.311 -46.432 1.00 92.88 636 LYS A C 1
ATOM 4983 O O . LYS A 1 636 ? 4.152 14.969 -46.711 1.00 92.88 636 LYS A O 1
ATOM 4988 N N . PRO A 1 637 ? 3.152 12.967 -46.406 1.00 93.19 637 PRO A N 1
ATOM 4989 C CA . PRO A 1 637 ? 4.309 12.181 -46.822 1.00 93.19 637 PRO A CA 1
ATOM 4990 C C . PRO A 1 637 ? 4.599 12.353 -48.326 1.00 93.19 637 PRO A C 1
ATOM 4992 O O . PRO A 1 637 ? 3.720 12.781 -49.076 1.00 93.19 637 PRO A O 1
ATOM 4995 N N . PRO A 1 638 ? 5.820 12.029 -48.782 1.00 91.56 638 PRO A N 1
ATOM 4996 C CA . PRO A 1 638 ? 6.161 12.060 -50.200 1.00 91.56 638 PRO A CA 1
ATOM 4997 C C . PRO A 1 638 ? 5.415 10.958 -50.974 1.00 91.56 638 PRO A C 1
ATOM 4999 O O . PRO A 1 638 ? 5.526 9.770 -50.643 1.00 91.56 638 PRO A O 1
ATOM 5002 N N . GLU A 1 639 ? 4.664 11.371 -52.000 1.00 84.69 639 GLU A N 1
ATOM 5003 C CA . GLU A 1 639 ? 3.862 10.513 -52.890 1.00 84.69 639 GLU A CA 1
ATOM 5004 C C . GLU A 1 639 ? 4.630 10.062 -54.129 1.00 84.69 639 GLU A C 1
ATOM 5006 O O . GLU A 1 639 ? 5.283 10.907 -54.787 1.00 84.69 639 GLU A O 1
#

Radius of gyration: 38.27 Å; chains: 1; bounding box: 101×48×100 Å

Secondary structure (DSSP, 8-state):
-HHHHHHHHHHHHHHHHHHTT--HHHHHHHHHHHHHHHHHTPPPHHHHHHTPPPPPP-HHHHHHHHTTS-HHHHHHHHHHHHHHTT-HHHHHHHHHHHHTS-GGG-TTTHHHHHHHHHHH-S-HHHHHHHHHHHHHHHHTT---TT-HHHHHHHHHHHHHHHTT-HHHHHHHHHHHHH-TT-SSPP-HHHHHHHHHHHHH-TTTHHHHHH-HHHHHHHHHHHHH-TT-HHHHHHHHHHHHHHT--SPPTTHHHHHHHHHHHT-HHHHHHHHHT-SS--HHHHHHHHHHHHHHT-HHHHHHHHHHHHTS--TTTT-----TTSS------HHHHHHHHHHHHHHHTT-HHHHHHHHHHTT-HHHHHHIIIIIS-HHHHHHHHHHTTT-HHHHS---B-TTSS-B---HHHHHHHHHHHTT-HHHHHHHSPTTHHHHHHHHHHHHHHHS-SSPPPB---HHHHHTTPPPPBPP-HHHHHHHHHHHHHHHHHHHHHH--SSTTT-GGGTTS-----HHHHHHH----GGGHHHHTTS-HHHHHHHSPPHHHHHHHHHT--SS-STTHHHHHHHHHHHHHHHTS-TT-HHHHHHHHHHHHHHHTTT-HHHHHHHHHHHHHHTTTSHHHHHHHHTTS--SSPP-